Protein AF-A0AAU6TDM5-F1 (afdb_monomer_lite)

Organism: NCBI:txid2920537

Sequence (565 aa):
MIKKSELPRDSQLKKCFSIISDITNQIEIESEDFNSSQIKFATQFCEHRDILFKHLNKDEYYLIPIGLIKREPKRQSDLFLGIFDSIPDYEQRIKDESGYESKESALKDVYEKIKSSYDYLYIPSDIEISEYSRLESNTLQFLLGQQLENTIKEIVDDAFIRKINEDLNAYLNTLSEQLNKYKFKRPSKRQSQFNRSHLSQKIIETYFSDKTLSYCEDGVNLVPVSHLSSGEKRKALIDVIKSFLNMNINTLFKTTIIAIDEPEISLHASSCFEQFEKLENIAEQGIQTIITTHWYGFMPVVSKGSATYISSSNETALLDLKRFREDIRAIKVKTQGKMPDTIEVKGIHDLVQSILLSITNGNSYKWIICEGSSDKIYLDKYLEEHEVRVLAVGGSPQVKKIYEYLNLAIDSDLNSVKGAALFIVDTDERTSNDRVNTPRSKNINIKRLINTSHETELIDINSDITNPPTEIEDCLDAKLFIETLIQQSVESDVIYNVIPDLLKNIDQSKPSGLAFDYRQTQRNAMNEFFSIPGKKVDFATNYIKSVTPSNNLPWLKHVFKLLDL

Secondary structure (DSSP, 8-state):
-EEGGGSPSS-HHHHHHHHHHHHHHH--TT-TTS-TTTHHHHHHHHHHHHHHHHHS-TTTEE----EEE--STTSPPEEE-GGGTT-HHHHHHIIIII--S-HHHHHHHHHHHHHHHEEEEEE-S---HHHHHHHHHHHHHHHHHHHHHHHHHHH--HHHHHHHHHHHHHHHHHHHHHSTT---PPPSS----S-HHHHHHHHHHHHHHT---EE-SSSS--EEGGGS-HHHHHHHHHHHHHHHHHHHGGG--SEEEEEEE-TTTT--HHHHHHHHHHHHHHHHTT-EEEEE-S-TTHHHH--SSEEEEE-TTS-EEEEETTSHHHHHHHHHHHTTT-S-TTHHHHHHHHHHHHHHHHHSTT---EEEEES-HHHHHHHHHHTTTS-EEEEE-SSHHHHHHHHHHHHHHGGGTGGG--SEEEEEE-B-TT--S-PPPPPSSTTEEEEEEEE-SSSEEEEETT-S---S-B-GGGGSBHHHHHHHHHHH--TTSHHHHHHHHHGGG--TTSBHHHHS---HHHHHHHHHHHHSTTHHHHHHHHHTTS--TT---TTHHHHHHHTT-

Radius of gyration: 29.75 Å; chains: 1; bounding box: 72×59×95 Å

pLDDT: mean 82.41, std 10.2, range [45.03, 96.0]

Foldseek 3Di:
DAFLVLDDPDDLLSQLLCQQQVVLVPQDLPDPQADPVCSVVSNVSVVVVVVVVVPDPSVGDGDHQWDWDDPDPPDDTAIDNPRNNSRCSLFVCSCPPSVDVGSRRSSVVNVVSVVVQEDEQEAEPDDDLVCLLVSVLVLCCSLCLLVLLVVLPVVDDPVNLVVVLVVVVVVLVVVQVVVVVDHPDDDDDDDDRCDSVNVSSVCSSVVSSPDFQFDDDDVPDTHGLSPDDPLSVLVVSLVVNLVSCVVCLVPDPHAYEYEYEASCPPPDLLCVLVSLLSQLSVVVSRHHYHYHHPQLLSLLSNLADWDWDQDPVRDIAIAGSLFRLVSQVVVCVVVVNVPDVPNPVRNLVSNLSNVLSCQFDPHAAAEEEEAGSLLQLQCCLLCVVDRYRYHHNHADVRLLVSLQVNQVVCPVPQVRGNYAYEYEHWQDPCDPQPDGDDRPHLRYAYWYWDDDLAAIATHHSNDPPRPPGGDVQQQFQQVLLLVLCCVPDDPPQLLNVCSVVQVVQADRNYGNNNRGPDDPSNVVSVCVQVVPPCSSVVSSVSSSVPDDPPGDRPRVVVVCVSRVD

InterPro domains:
  IPR003959 ATPase, AAA-type, core [PF13304] (73-294)
  IPR027417 P-loop containing nucleoside triphosphate hydrolase [G3DSA:3.40.50.300] (10-304)
  IPR027417 P-loop containing nucleoside triphosphate hydrolase [SSF52540] (68-301)

Structure (mmCIF, N/CA/C/O backbone):
data_AF-A0AAU6TDM5-F1
#
_entry.id   AF-A0AAU6TDM5-F1
#
loop_
_atom_site.group_PDB
_atom_site.id
_atom_site.type_symbol
_atom_site.label_atom_id
_atom_site.label_alt_id
_atom_site.label_comp_id
_atom_site.label_asym_id
_atom_site.label_entity_id
_atom_site.label_seq_id
_atom_site.pdbx_PDB_ins_code
_atom_site.Cartn_x
_atom_site.Cartn_y
_atom_site.Cartn_z
_atom_site.occupancy
_atom_site.B_iso_or_equiv
_atom_site.auth_seq_id
_atom_site.auth_comp_id
_atom_site.auth_asym_id
_atom_site.auth_atom_id
_atom_site.pdbx_PDB_model_num
ATOM 1 N N . MET A 1 1 ? -17.065 5.718 4.143 1.00 84.69 1 MET A N 1
ATOM 2 C CA . MET A 1 1 ? -18.138 5.420 3.167 1.00 84.69 1 MET A CA 1
ATOM 3 C C . MET A 1 1 ? -18.890 4.191 3.619 1.00 84.69 1 MET A C 1
ATOM 5 O O . MET A 1 1 ? -18.281 3.356 4.272 1.00 84.69 1 MET A O 1
ATOM 9 N N . ILE A 1 2 ? -20.170 4.075 3.272 1.00 86.56 2 ILE A N 1
ATOM 10 C CA . ILE A 1 2 ? -21.018 2.929 3.638 1.00 86.56 2 ILE A CA 1
ATOM 11 C C . ILE A 1 2 ? -21.733 2.421 2.389 1.00 86.56 2 ILE A C 1
ATOM 13 O O . ILE A 1 2 ? -22.261 3.236 1.633 1.00 86.56 2 ILE A O 1
ATOM 17 N N . LYS A 1 3 ? -21.761 1.103 2.157 1.00 87.56 3 LYS A N 1
ATOM 18 C CA . LYS A 1 3 ? -22.491 0.533 1.014 1.00 87.56 3 LYS A CA 1
ATOM 19 C C . LYS A 1 3 ? -23.985 0.770 1.189 1.00 87.56 3 LYS A C 1
ATOM 21 O O . LYS A 1 3 ? -24.550 0.492 2.246 1.00 87.56 3 LYS A O 1
ATOM 26 N N . LYS A 1 4 ? -24.667 1.219 0.133 1.00 89.25 4 LYS A N 1
ATOM 27 C CA . LYS A 1 4 ? -26.116 1.476 0.191 1.00 89.25 4 LYS A CA 1
ATOM 28 C C . LYS A 1 4 ? -26.931 0.211 0.493 1.00 89.25 4 LYS A C 1
ATOM 30 O O . LYS A 1 4 ? -28.035 0.316 1.024 1.00 89.25 4 LYS A O 1
ATOM 35 N N . SER A 1 5 ? -26.394 -0.972 0.186 1.00 85.12 5 SER A N 1
ATOM 36 C CA . SER A 1 5 ? -27.004 -2.278 0.465 1.00 85.12 5 SER A CA 1
ATOM 37 C C . SER A 1 5 ? -27.004 -2.672 1.948 1.00 85.12 5 SER A C 1
ATOM 39 O O . SER A 1 5 ? -27.806 -3.514 2.339 1.00 85.12 5 SER A O 1
ATOM 41 N N . GLU A 1 6 ? -26.154 -2.064 2.781 1.00 80.31 6 GLU A N 1
ATOM 42 C CA . GLU A 1 6 ? -26.045 -2.363 4.221 1.00 80.31 6 GLU A CA 1
ATOM 43 C C . GLU A 1 6 ? -27.123 -1.668 5.071 1.00 80.31 6 GLU A C 1
ATOM 45 O O . GLU A 1 6 ? -27.258 -1.928 6.276 1.00 80.31 6 GLU A O 1
ATOM 50 N N . LEU A 1 7 ? -27.895 -0.761 4.462 1.00 80.94 7 LEU A N 1
ATOM 51 C CA . LEU A 1 7 ? -29.009 -0.086 5.115 1.00 80.94 7 LEU A CA 1
ATOM 52 C C . LEU A 1 7 ? -30.338 -0.804 4.817 1.00 80.94 7 LEU A C 1
ATOM 54 O O . LEU A 1 7 ? -30.588 -1.185 3.670 1.00 80.94 7 LEU A O 1
ATOM 58 N N . PRO A 1 8 ? -31.233 -0.948 5.816 1.00 71.38 8 PRO A N 1
ATOM 59 C CA . PRO A 1 8 ? -32.570 -1.498 5.605 1.00 71.38 8 PRO A CA 1
ATOM 60 C C . PRO A 1 8 ? -33.334 -0.744 4.508 1.00 71.38 8 PRO A C 1
ATOM 62 O O . PRO A 1 8 ? -33.244 0.487 4.408 1.00 71.38 8 PRO A O 1
ATOM 65 N N . ARG A 1 9 ? -34.119 -1.475 3.703 1.00 64.81 9 ARG A N 1
ATOM 66 C CA . ARG A 1 9 ? -35.023 -0.871 2.710 1.00 64.81 9 ARG A CA 1
ATOM 67 C C . ARG A 1 9 ? -36.070 -0.011 3.436 1.00 64.81 9 ARG A C 1
ATOM 69 O O . ARG A 1 9 ? -36.638 -0.457 4.425 1.00 64.81 9 ARG A O 1
ATOM 76 N N . ASP A 1 10 ? -36.261 1.214 2.946 1.00 63.53 10 ASP A N 1
ATOM 77 C CA . ASP A 1 10 ? -37.235 2.210 3.416 1.00 63.53 10 ASP A CA 1
ATOM 78 C C . ASP A 1 10 ? -37.210 2.528 4.917 1.00 63.53 10 ASP A C 1
ATOM 80 O O . ASP A 1 10 ? -38.149 2.262 5.663 1.00 63.53 10 ASP A O 1
ATOM 84 N N . SER A 1 11 ? -36.133 3.185 5.354 1.00 80.50 11 SER A N 1
ATOM 85 C CA . SER A 1 11 ? -36.046 3.794 6.684 1.00 80.50 11 SER A CA 1
ATOM 86 C C . SER A 1 11 ? -35.853 5.309 6.598 1.00 80.50 11 SER A C 1
ATOM 88 O O . SER A 1 11 ? -35.225 5.822 5.669 1.00 80.50 11 SER A O 1
ATOM 90 N N . GLN A 1 12 ? -36.357 6.022 7.609 1.00 88.50 12 GLN A N 1
ATOM 91 C CA . GLN A 1 12 ? -36.040 7.432 7.870 1.00 88.50 12 GLN A CA 1
ATOM 92 C C . GLN A 1 12 ? -34.519 7.672 7.838 1.00 88.50 12 GLN A C 1
ATOM 94 O O . GLN A 1 12 ? -34.026 8.606 7.209 1.00 88.50 12 GLN A O 1
ATOM 99 N N . LEU A 1 13 ? -33.772 6.735 8.425 1.00 89.56 13 LEU A N 1
ATOM 100 C CA . LEU A 1 13 ? -32.317 6.717 8.432 1.00 89.56 13 LEU A CA 1
ATOM 101 C C . LEU A 1 13 ? -31.724 6.686 7.016 1.00 89.56 13 LEU A C 1
ATOM 103 O O . LEU A 1 13 ? -30.846 7.485 6.712 1.00 89.56 13 LEU A O 1
ATOM 107 N N . LYS A 1 14 ? -32.225 5.832 6.115 1.00 89.94 14 LYS A N 1
ATOM 108 C CA . LYS A 1 14 ? -31.741 5.765 4.725 1.00 89.94 14 LYS A CA 1
ATOM 109 C C . LYS A 1 14 ? -31.908 7.097 3.988 1.00 89.94 14 LYS A C 1
ATOM 111 O O . LYS A 1 14 ? -30.998 7.499 3.269 1.00 89.94 14 LYS A O 1
ATOM 116 N N . LYS A 1 15 ? -33.037 7.791 4.183 1.00 91.00 15 LYS A N 1
ATOM 117 C CA . LYS A 1 15 ? -33.248 9.134 3.613 1.00 91.00 15 LYS A CA 1
ATOM 118 C C . LYS A 1 15 ? -32.210 10.122 4.134 1.00 91.00 15 LYS A C 1
ATOM 120 O O . LYS A 1 15 ? -31.616 10.843 3.344 1.00 91.00 15 LYS A O 1
ATOM 125 N N . CYS A 1 16 ? -31.946 10.103 5.440 1.00 93.00 16 CYS A N 1
ATOM 126 C CA . CYS A 1 16 ? -30.916 10.940 6.049 1.00 93.00 16 CYS A CA 1
ATOM 127 C C . CYS A 1 16 ? -29.515 10.657 5.473 1.00 93.00 16 CYS A C 1
ATOM 129 O O . CYS A 1 16 ? -28.815 11.592 5.095 1.00 93.00 16 CYS A O 1
ATOM 131 N N . PHE A 1 17 ? -29.135 9.384 5.320 1.00 93.75 17 PHE A N 1
ATOM 132 C CA . PHE A 1 17 ? -27.880 8.996 4.663 1.00 93.75 17 PHE A CA 1
ATOM 133 C C . PHE A 1 17 ? -27.777 9.530 3.230 1.00 93.75 17 PHE A C 1
ATOM 135 O O . PHE A 1 17 ? -26.721 10.038 2.853 1.00 93.75 17 PHE A O 1
ATOM 142 N N . SER A 1 18 ? -28.861 9.440 2.449 1.00 92.94 18 SER A N 1
ATOM 143 C CA . SER A 1 18 ? -28.909 10.016 1.102 1.00 92.94 18 SER A CA 1
ATOM 144 C C . SER A 1 18 ? -28.709 11.527 1.136 1.00 92.94 18 SER A C 1
ATOM 146 O O . SER A 1 18 ? -27.804 12.006 0.474 1.00 92.94 18 SER A O 1
ATOM 148 N N . ILE A 1 19 ? -29.455 12.261 1.967 1.00 94.31 19 ILE A N 1
ATOM 149 C CA . ILE A 1 19 ? -29.351 13.727 2.061 1.00 94.31 19 ILE A CA 1
ATOM 150 C C . ILE A 1 19 ? -27.928 14.160 2.420 1.00 94.31 19 ILE A C 1
ATOM 152 O O . ILE A 1 19 ? -27.345 14.976 1.713 1.00 94.31 19 ILE A O 1
ATOM 156 N N . ILE A 1 20 ? -27.348 13.586 3.482 1.00 94.25 20 ILE A N 1
ATOM 157 C CA . ILE A 1 20 ? -25.982 13.917 3.911 1.00 94.25 20 ILE A CA 1
ATOM 158 C C . ILE A 1 20 ? -25.001 13.642 2.770 1.00 94.25 20 ILE A C 1
ATOM 160 O O . ILE A 1 20 ? -24.204 14.509 2.426 1.00 94.25 20 ILE A O 1
ATOM 164 N N . SER A 1 21 ? -25.086 12.457 2.160 1.00 94.38 21 SER A N 1
ATOM 165 C CA . SER A 1 21 ? -24.186 12.079 1.076 1.00 94.38 21 SER A CA 1
ATOM 166 C C . SER A 1 21 ? -24.358 12.937 -0.168 1.00 94.38 21 SER A C 1
ATOM 168 O O . SER A 1 21 ? -23.361 13.213 -0.828 1.00 94.38 21 SER A O 1
ATOM 170 N N . ASP A 1 22 ? -25.580 13.328 -0.512 1.00 93.50 22 ASP A N 1
ATOM 171 C CA . ASP A 1 22 ? -25.873 14.152 -1.680 1.00 93.50 22 ASP A CA 1
ATOM 172 C C . ASP A 1 22 ? -25.258 15.539 -1.508 1.00 93.50 22 ASP A C 1
ATOM 174 O O . ASP A 1 22 ? -24.532 15.980 -2.396 1.00 93.50 22 ASP A O 1
ATOM 178 N N . ILE A 1 23 ? -25.443 16.160 -0.335 1.00 92.31 23 ILE A N 1
ATOM 179 C CA . ILE A 1 23 ? -24.812 17.444 0.000 1.00 92.31 23 ILE A CA 1
ATOM 180 C C . ILE A 1 23 ? -23.290 17.307 -0.101 1.00 92.31 23 ILE A C 1
ATOM 182 O O . ILE A 1 23 ? -22.656 18.042 -0.848 1.00 92.31 23 ILE A O 1
ATOM 186 N N . THR A 1 24 ? -22.687 16.318 0.569 1.00 91.69 24 THR A N 1
ATOM 187 C CA . THR A 1 24 ? -21.224 16.119 0.547 1.00 91.69 24 THR A CA 1
ATOM 188 C C . THR A 1 24 ? -20.673 15.892 -0.870 1.00 91.69 24 THR A C 1
ATOM 190 O O . THR A 1 24 ? -19.563 16.310 -1.210 1.00 91.69 24 THR A O 1
ATOM 193 N N . ASN A 1 25 ? -21.449 15.222 -1.718 1.00 89.38 25 ASN A N 1
ATOM 194 C CA . ASN A 1 25 ? -21.083 14.911 -3.093 1.00 89.38 25 ASN A CA 1
ATOM 195 C C . ASN A 1 25 ? -21.211 16.094 -4.061 1.00 89.38 25 ASN A C 1
ATOM 197 O O . ASN A 1 25 ? -20.622 16.017 -5.137 1.00 89.38 25 ASN A O 1
ATOM 201 N N . GLN A 1 26 ? -21.998 17.118 -3.725 1.00 87.69 26 GLN A N 1
ATOM 202 C CA . GLN A 1 26 ? -22.248 18.299 -4.562 1.00 87.69 26 GLN A CA 1
ATOM 203 C C . GLN A 1 26 ? -21.267 19.445 -4.297 1.00 87.69 26 GLN A C 1
ATOM 205 O O . GLN A 1 26 ? -21.278 20.435 -5.014 1.00 87.69 26 GLN A O 1
ATOM 210 N N . ILE A 1 27 ? -20.404 19.305 -3.292 1.00 83.69 27 ILE A N 1
ATOM 211 C CA . ILE A 1 27 ? -19.427 20.330 -2.931 1.00 83.69 27 ILE A CA 1
ATOM 212 C C . ILE A 1 27 ? -18.393 20.514 -4.050 1.00 83.69 27 ILE A C 1
ATOM 214 O O . ILE A 1 27 ? -17.821 19.535 -4.537 1.00 83.69 27 ILE A O 1
ATOM 218 N N . GLU A 1 28 ? -18.114 21.762 -4.412 1.00 78.56 28 GLU A N 1
ATOM 219 C CA . GLU A 1 28 ? -17.128 22.130 -5.431 1.00 78.56 28 GLU A CA 1
ATOM 220 C C . GLU A 1 28 ? -16.055 23.070 -4.859 1.00 78.56 28 GLU A C 1
ATOM 222 O O . GLU A 1 28 ? -16.256 23.732 -3.845 1.00 78.56 28 GLU A O 1
ATOM 227 N N . ILE A 1 29 ? -14.886 23.113 -5.509 1.00 65.75 29 ILE A N 1
ATOM 228 C CA . ILE A 1 29 ? -13.675 23.812 -5.031 1.00 65.75 29 ILE A CA 1
ATOM 229 C C . ILE A 1 29 ? -13.892 25.330 -4.859 1.00 65.75 29 ILE A C 1
ATOM 231 O O . ILE A 1 29 ? -13.220 25.952 -4.037 1.00 65.75 29 ILE A O 1
ATOM 235 N N . GLU A 1 30 ? -14.838 25.911 -5.601 1.00 61.16 30 GLU A N 1
ATOM 236 C CA . GLU A 1 30 ? -15.135 27.351 -5.640 1.00 61.16 30 GLU A CA 1
ATOM 237 C C . GLU A 1 30 ? -16.489 27.711 -5.000 1.00 61.16 30 GLU A C 1
ATOM 239 O O . GLU A 1 30 ? -16.995 28.813 -5.200 1.00 61.16 30 GLU A O 1
ATOM 244 N N . SER A 1 31 ? -17.099 26.801 -4.234 1.00 61.22 31 SER A N 1
ATOM 245 C CA . SER A 1 31 ? -18.399 27.061 -3.610 1.00 61.22 31 SER A CA 1
ATOM 246 C C . SER A 1 31 ? -18.326 28.223 -2.607 1.00 61.22 31 SER A C 1
ATOM 248 O O . SER A 1 31 ? -17.440 28.238 -1.747 1.00 61.22 31 SER A O 1
ATOM 250 N N . GLU A 1 32 ? -19.314 29.127 -2.627 1.00 65.81 32 GLU A N 1
ATOM 251 C CA . GLU A 1 32 ? -19.520 30.167 -1.594 1.00 65.81 32 GLU A CA 1
ATOM 252 C C . GLU A 1 32 ? -19.765 29.578 -0.181 1.00 65.81 32 GLU A C 1
ATOM 254 O O . GLU A 1 32 ? -19.805 30.307 0.810 1.00 65.81 32 GLU A O 1
ATOM 259 N N . ASP A 1 33 ? -19.879 28.250 -0.081 1.00 72.69 33 ASP A N 1
ATOM 260 C CA . ASP A 1 33 ? -20.176 27.483 1.130 1.00 72.69 33 ASP A CA 1
ATOM 261 C C . ASP A 1 33 ? -19.047 27.460 2.179 1.00 72.69 33 ASP A C 1
ATOM 263 O O . ASP A 1 33 ? -19.290 27.105 3.338 1.00 72.69 33 ASP A O 1
ATOM 267 N N . PHE A 1 34 ? -17.813 27.837 1.813 1.00 80.62 34 PHE A N 1
ATOM 268 C CA . PHE A 1 34 ? -16.659 27.821 2.722 1.00 80.62 34 PHE A CA 1
ATOM 269 C C . PHE A 1 34 ? -16.056 29.202 2.955 1.00 80.62 34 PHE A C 1
ATOM 271 O O . PHE A 1 34 ? -15.889 30.014 2.048 1.00 80.62 34 PHE A O 1
ATOM 278 N N . ASN A 1 35 ? -15.619 29.441 4.193 1.00 80.25 35 ASN A N 1
ATOM 279 C CA . ASN A 1 35 ? -14.830 30.628 4.508 1.00 80.25 35 ASN A CA 1
ATOM 280 C C . ASN A 1 35 ? -13.374 30.490 4.019 1.00 80.25 35 ASN A C 1
ATOM 282 O O . ASN A 1 35 ? -12.872 29.392 3.773 1.00 80.25 35 ASN A O 1
ATOM 286 N N . SER A 1 36 ? -12.657 31.614 3.942 1.00 80.44 36 SER A N 1
ATOM 287 C CA . SER A 1 36 ? -11.295 31.663 3.391 1.00 80.44 36 SER A CA 1
ATOM 288 C C . SER A 1 36 ? -10.283 30.744 4.088 1.00 80.44 36 SER A C 1
ATOM 290 O O . SER A 1 36 ? -9.345 30.282 3.440 1.00 80.44 36 SER A O 1
ATOM 292 N N . SER A 1 37 ? -10.460 30.437 5.378 1.00 80.62 37 SER A N 1
ATOM 293 C CA . SER A 1 37 ? -9.574 29.517 6.103 1.00 80.62 37 SER A CA 1
ATOM 294 C C . SER A 1 37 ? -9.890 28.039 5.844 1.00 80.62 37 SER A C 1
ATOM 296 O O . SER A 1 37 ? -9.021 27.191 6.049 1.00 80.62 37 SER A O 1
ATOM 298 N N . GLN A 1 38 ? -11.093 27.720 5.359 1.00 83.62 38 GLN A N 1
ATOM 299 C CA . GLN A 1 38 ? -11.528 26.364 5.023 1.00 83.62 38 GLN A CA 1
ATOM 300 C C . GLN A 1 38 ? -11.262 25.982 3.564 1.00 83.62 38 GLN A C 1
ATOM 302 O O . GLN A 1 38 ? -11.128 24.790 3.292 1.00 83.62 38 GLN A O 1
ATOM 307 N N . ILE A 1 39 ? -11.125 26.955 2.649 1.00 83.50 39 ILE A N 1
ATOM 308 C CA . ILE A 1 39 ? -10.948 26.705 1.204 1.00 83.50 39 ILE A CA 1
ATOM 309 C C . ILE A 1 39 ? -9.829 25.691 0.940 1.00 83.50 39 ILE A C 1
ATOM 311 O O . ILE A 1 39 ? -10.053 24.718 0.232 1.00 83.50 39 ILE A O 1
ATOM 315 N N . LYS A 1 40 ? -8.657 25.835 1.582 1.00 82.25 40 LYS A N 1
ATOM 316 C CA . LYS A 1 40 ? -7.533 24.888 1.416 1.00 82.25 40 LYS A CA 1
ATOM 317 C C . LYS A 1 40 ? -7.953 23.437 1.696 1.00 82.25 40 LYS A C 1
ATOM 319 O O . LYS A 1 40 ? -7.601 22.539 0.936 1.00 82.25 40 LYS A O 1
ATOM 324 N N . PHE A 1 41 ? -8.700 23.208 2.774 1.00 83.31 41 PHE A N 1
ATOM 325 C CA . PHE A 1 41 ? -9.156 21.874 3.170 1.00 83.31 41 PHE A CA 1
ATOM 326 C C . PHE A 1 41 ? -10.289 21.363 2.275 1.00 83.31 41 PHE A C 1
ATOM 328 O O . PHE A 1 41 ? -10.322 20.176 1.962 1.00 83.31 41 PHE A O 1
ATOM 335 N N . ALA A 1 42 ? -11.187 22.246 1.833 1.00 85.62 42 ALA A N 1
ATOM 336 C CA . ALA A 1 42 ? -12.243 21.910 0.883 1.00 85.62 42 ALA A CA 1
ATOM 337 C C . ALA A 1 42 ? -11.663 21.483 -0.473 1.00 85.62 42 ALA A C 1
ATOM 339 O O . ALA A 1 42 ? -12.072 20.456 -1.012 1.00 85.62 42 ALA A O 1
ATOM 340 N N . THR A 1 43 ? -10.650 22.199 -0.978 1.00 84.50 43 THR A N 1
ATOM 341 C CA . THR A 1 43 ? -9.919 21.819 -2.194 1.00 84.50 43 THR A CA 1
ATOM 342 C C . THR A 1 43 ? -9.289 20.436 -2.045 1.00 84.50 43 THR A C 1
ATOM 344 O O . THR A 1 43 ? -9.534 19.566 -2.875 1.00 84.50 43 THR A O 1
ATOM 347 N N . GLN A 1 44 ? -8.550 20.197 -0.955 1.00 82.12 44 GLN A N 1
ATOM 348 C CA . GLN A 1 44 ? -7.932 18.891 -0.679 1.00 82.12 44 GLN A CA 1
ATOM 349 C C . GLN A 1 44 ? -8.966 17.761 -0.581 1.00 82.12 44 GLN A C 1
ATOM 351 O O . GLN A 1 44 ? -8.735 16.656 -1.071 1.00 82.12 44 GLN A O 1
ATOM 356 N N . PHE A 1 45 ? -10.114 18.028 0.045 1.00 87.69 45 PHE A N 1
ATOM 357 C CA . PHE A 1 45 ? -11.209 17.069 0.122 1.00 87.69 45 PHE A CA 1
ATOM 358 C C . PHE A 1 45 ? -11.779 16.741 -1.263 1.00 87.69 45 PHE A C 1
ATOM 360 O O . PHE A 1 45 ? -11.948 15.562 -1.567 1.00 87.69 45 PHE A O 1
ATOM 367 N N . CYS A 1 46 ? -12.054 17.750 -2.097 1.00 88.12 46 CYS A N 1
ATOM 368 C CA . CYS A 1 46 ? -12.601 17.546 -3.441 1.00 88.12 46 CYS A CA 1
ATOM 369 C C . CYS A 1 46 ? -11.628 16.753 -4.319 1.00 88.12 46 CYS A C 1
ATOM 371 O O . CYS A 1 46 ? -12.028 15.750 -4.903 1.00 88.12 46 CYS A O 1
ATOM 373 N N . GLU A 1 47 ? -10.341 17.122 -4.319 1.00 85.19 47 GLU A N 1
ATOM 374 C CA . GLU A 1 47 ? -9.289 16.380 -5.026 1.00 85.19 47 GLU A CA 1
ATOM 375 C C . GLU A 1 47 ? -9.295 14.892 -4.626 1.00 85.19 47 GLU A C 1
ATOM 377 O O . GLU A 1 47 ? -9.287 14.007 -5.484 1.00 85.19 47 GLU A O 1
ATOM 382 N N . HIS A 1 48 ? -9.375 14.596 -3.324 1.00 85.06 48 HIS A N 1
ATOM 383 C CA . HIS A 1 48 ? -9.401 13.219 -2.829 1.00 85.06 48 HIS A CA 1
ATOM 384 C C . HIS A 1 48 ? -10.707 12.492 -3.182 1.00 85.06 48 HIS A C 1
ATOM 386 O O . HIS A 1 48 ? -10.676 11.349 -3.637 1.00 85.06 48 HIS A O 1
ATOM 392 N N . ARG A 1 49 ? -11.862 13.139 -3.012 1.00 89.38 49 ARG A N 1
ATOM 393 C CA . ARG A 1 49 ? -13.170 12.577 -3.371 1.00 89.38 49 ARG A CA 1
ATOM 394 C C . ARG A 1 49 ? -13.219 12.191 -4.849 1.00 89.38 49 ARG A C 1
ATOM 396 O O . ARG A 1 49 ? -13.718 11.121 -5.191 1.00 89.38 49 ARG A O 1
ATOM 403 N N . ASP A 1 50 ? -12.690 13.039 -5.718 1.00 87.62 50 ASP A N 1
ATOM 404 C CA . ASP A 1 50 ? -12.738 12.808 -7.156 1.00 87.62 50 ASP A CA 1
ATOM 405 C C . ASP A 1 50 ? -11.791 11.668 -7.557 1.00 87.62 50 ASP A C 1
ATOM 407 O O . ASP A 1 50 ? -12.150 10.839 -8.391 1.00 87.62 50 ASP A O 1
ATOM 411 N N . ILE A 1 51 ? -10.626 11.545 -6.907 1.00 83.62 51 ILE A N 1
ATOM 412 C CA . ILE A 1 51 ? -9.758 10.360 -7.034 1.00 83.62 51 ILE A CA 1
ATOM 413 C C . ILE A 1 51 ? -10.496 9.096 -6.573 1.00 83.62 51 ILE A C 1
ATOM 415 O O . ILE A 1 51 ? -10.464 8.079 -7.262 1.00 83.62 51 ILE A O 1
ATOM 419 N N . LEU A 1 52 ? -11.197 9.155 -5.441 1.00 86.00 52 LEU A N 1
ATOM 420 C CA . LEU A 1 52 ? -11.936 8.024 -4.884 1.00 86.00 52 LEU A CA 1
ATOM 421 C C . LEU A 1 52 ? -12.999 7.499 -5.862 1.00 86.00 52 LEU A C 1
ATOM 423 O O . LEU A 1 52 ? -13.093 6.291 -6.088 1.00 86.00 52 LEU A O 1
ATOM 427 N N . PHE A 1 53 ? -13.758 8.397 -6.495 1.00 87.69 53 PHE A N 1
ATOM 428 C CA . PHE A 1 53 ? -14.801 8.031 -7.458 1.00 87.69 53 PHE A CA 1
ATOM 429 C C . PHE A 1 53 ? -14.282 7.628 -8.846 1.00 87.69 53 PHE A C 1
ATOM 431 O O . PHE A 1 53 ? -15.058 7.107 -9.642 1.00 87.69 53 PHE A O 1
ATOM 438 N N . LYS A 1 54 ? -12.977 7.755 -9.130 1.00 84.81 54 LYS A N 1
ATOM 439 C CA . LYS A 1 54 ? -12.367 7.072 -10.289 1.00 84.81 54 LYS A CA 1
ATOM 440 C C . LYS A 1 54 ? -12.307 5.557 -10.102 1.00 84.81 54 LYS A C 1
ATOM 442 O O . LYS A 1 54 ? -12.285 4.823 -11.085 1.00 84.81 54 LYS A O 1
ATOM 447 N N . HIS A 1 55 ? -12.269 5.091 -8.854 1.00 81.69 55 HIS A N 1
ATOM 448 C CA . HIS A 1 55 ? -12.096 3.676 -8.516 1.00 81.69 55 HIS A CA 1
ATOM 449 C C . HIS A 1 55 ? -13.342 3.034 -7.904 1.00 81.69 55 HIS A C 1
ATOM 451 O O . HIS A 1 55 ? -13.399 1.812 -7.774 1.00 81.69 55 HIS A O 1
ATOM 457 N N . LEU A 1 56 ? -14.337 3.833 -7.519 1.00 85.69 56 LEU A N 1
ATOM 458 C CA . LEU A 1 56 ? -15.545 3.364 -6.853 1.00 85.69 56 LEU A CA 1
ATOM 459 C C . LEU A 1 56 ? -16.797 3.940 -7.496 1.00 85.69 56 LEU A C 1
ATOM 461 O O . LEU A 1 56 ? -16.874 5.129 -7.801 1.00 85.69 56 LEU A O 1
ATOM 465 N N . ASN A 1 57 ? -17.816 3.093 -7.620 1.00 87.31 57 ASN A N 1
ATOM 466 C CA . ASN A 1 57 ? -19.117 3.505 -8.115 1.00 87.31 57 ASN A CA 1
ATOM 467 C C . ASN A 1 57 ? -19.837 4.375 -7.071 1.00 87.31 57 ASN A C 1
ATOM 469 O O . ASN A 1 57 ? -20.311 3.876 -6.049 1.00 87.31 57 ASN A O 1
ATOM 473 N N . LYS A 1 58 ? -19.957 5.676 -7.346 1.00 86.25 58 LYS A N 1
ATOM 474 C CA . LYS A 1 58 ? -20.663 6.649 -6.494 1.00 86.25 58 LYS A CA 1
ATOM 475 C C . LYS A 1 58 ? -22.105 6.229 -6.176 1.00 86.25 58 LYS A C 1
ATOM 477 O O . LYS A 1 58 ? -22.622 6.545 -5.104 1.00 86.25 58 LYS A O 1
ATOM 482 N N . ASP A 1 59 ? -22.748 5.470 -7.059 1.00 88.50 59 ASP A N 1
ATOM 483 C CA . ASP A 1 59 ? -24.128 5.035 -6.858 1.00 88.50 59 ASP A CA 1
ATOM 484 C C . ASP A 1 59 ? -24.268 3.892 -5.849 1.00 88.50 59 ASP A C 1
ATOM 486 O O . ASP A 1 59 ? -25.353 3.707 -5.295 1.00 88.50 59 ASP A O 1
ATOM 490 N N . GLU A 1 60 ? -23.185 3.184 -5.531 1.00 91.75 60 GLU A N 1
ATOM 491 C CA . GLU A 1 60 ? -23.184 2.050 -4.599 1.00 91.75 60 GLU A CA 1
ATOM 492 C C . GLU A 1 60 ? -22.877 2.441 -3.151 1.00 91.75 60 GLU A C 1
ATOM 494 O O . GLU A 1 60 ? -23.150 1.658 -2.234 1.00 91.75 60 GLU A O 1
ATOM 499 N N . TYR A 1 61 ? -22.359 3.650 -2.918 1.00 91.69 61 TYR A N 1
ATOM 500 C CA . TYR A 1 61 ? -21.866 4.080 -1.608 1.00 91.69 61 TYR A CA 1
ATOM 501 C C . TYR A 1 61 ? -22.460 5.418 -1.158 1.00 91.69 61 TYR A C 1
ATOM 503 O O . TYR A 1 61 ? -22.789 6.288 -1.959 1.00 91.69 61 TYR A O 1
ATOM 511 N N . TYR A 1 62 ? -22.573 5.584 0.158 1.00 93.06 62 TYR A N 1
ATOM 512 C CA . TYR A 1 62 ? -22.796 6.863 0.822 1.00 93.06 62 TYR A CA 1
ATOM 513 C C . TYR A 1 62 ? -21.464 7.452 1.302 1.00 93.06 62 TYR A C 1
ATOM 515 O O . TYR A 1 62 ? -20.655 6.754 1.931 1.00 93.06 62 TYR A O 1
ATOM 523 N N . LEU A 1 63 ? -21.264 8.748 1.060 1.00 93.50 63 LEU A N 1
ATOM 524 C CA . LEU A 1 63 ? -20.138 9.539 1.553 1.00 93.50 63 LEU A CA 1
ATOM 525 C C . LEU A 1 63 ? -20.604 10.396 2.733 1.00 93.50 63 LEU A C 1
ATOM 527 O O . LEU A 1 63 ? -21.342 11.351 2.552 1.00 93.50 63 LEU A O 1
ATOM 531 N N . ILE A 1 64 ? -20.203 10.029 3.949 1.00 93.56 64 ILE A N 1
ATOM 532 C CA . ILE A 1 64 ? -20.708 10.638 5.185 1.00 93.56 64 ILE A CA 1
ATOM 533 C C . ILE A 1 64 ? -19.537 11.281 5.937 1.00 93.56 64 ILE A C 1
ATOM 535 O O . ILE A 1 64 ? -18.696 10.541 6.455 1.00 93.56 64 ILE A O 1
ATOM 539 N N . PRO A 1 65 ? -19.457 12.619 6.024 1.00 93.06 65 PRO A N 1
ATOM 540 C CA . PRO A 1 65 ? -18.339 13.304 6.658 1.00 93.06 65 PRO A CA 1
ATOM 541 C C . PRO A 1 65 ? -18.606 13.533 8.152 1.00 93.06 65 PRO A C 1
ATOM 543 O O . PRO A 1 65 ? -18.596 14.660 8.631 1.00 93.06 65 PRO A O 1
ATOM 546 N N . ILE A 1 66 ? -18.896 12.461 8.892 1.00 92.81 66 ILE A N 1
ATOM 547 C CA . ILE A 1 66 ? -19.222 12.531 10.322 1.00 92.81 66 ILE A CA 1
ATOM 548 C C . ILE A 1 66 ? -18.018 12.161 11.186 1.00 92.81 66 ILE A C 1
ATOM 550 O O . ILE A 1 66 ? -17.317 11.186 10.920 1.00 92.81 66 ILE A O 1
ATOM 554 N N . GLY A 1 67 ? -17.802 12.924 12.252 1.00 91.19 67 GLY A N 1
ATOM 555 C CA . GLY A 1 67 ? -16.747 12.694 13.226 1.00 91.19 67 GLY A CA 1
ATOM 556 C C . GLY A 1 67 ? -17.152 13.110 14.636 1.00 91.19 67 GLY A C 1
ATOM 557 O O . GLY A 1 67 ? -18.297 13.477 14.908 1.00 91.19 67 GLY A O 1
ATOM 558 N N . LEU A 1 68 ? -16.180 13.040 15.542 1.00 90.38 68 LEU A N 1
ATOM 559 C CA . LEU A 1 68 ? -16.316 13.460 16.930 1.00 90.38 68 LEU A CA 1
ATOM 560 C C . LEU A 1 68 ? -15.363 14.617 17.205 1.00 90.38 68 LEU A C 1
ATOM 562 O O . LEU A 1 68 ? -14.181 14.539 16.875 1.00 90.38 68 LEU A O 1
ATOM 566 N N . ILE A 1 69 ? -15.856 15.659 17.869 1.00 88.50 69 ILE A N 1
ATOM 567 C CA . ILE A 1 69 ? -15.028 16.743 18.389 1.00 88.50 69 ILE A CA 1
ATOM 568 C C . ILE A 1 69 ? -15.044 16.715 19.913 1.00 88.50 69 ILE A C 1
ATOM 570 O O . ILE A 1 69 ? -16.095 16.730 20.556 1.00 88.50 69 ILE A O 1
ATOM 574 N N . LYS A 1 70 ? -13.855 16.679 20.513 1.00 85.56 70 LYS A N 1
ATOM 575 C CA . LYS A 1 70 ? -13.691 16.789 21.960 1.00 85.56 70 LYS A CA 1
ATOM 576 C C . LYS A 1 70 ? -13.226 18.200 22.295 1.00 85.56 70 LYS A C 1
ATOM 578 O O . LYS A 1 70 ? -12.047 18.512 22.180 1.00 85.56 70 LYS A O 1
ATOM 583 N N . ARG A 1 71 ? -14.169 19.062 22.681 1.00 83.25 71 ARG A N 1
ATOM 584 C CA . ARG A 1 71 ? -13.888 20.479 22.979 1.00 83.25 71 ARG A CA 1
ATOM 585 C C . ARG A 1 71 ? -13.165 20.670 24.312 1.00 83.25 71 ARG A C 1
ATOM 587 O O . ARG A 1 71 ? -12.380 21.598 24.453 1.00 83.25 71 ARG A O 1
ATOM 594 N N . GLU A 1 72 ? -13.415 19.785 25.277 1.00 84.19 72 GLU A N 1
ATOM 595 C CA . GLU A 1 72 ? -12.824 19.847 26.615 1.00 84.19 72 GLU A CA 1
ATOM 596 C C . GLU A 1 72 ? -12.452 18.444 27.129 1.00 84.19 72 GLU A C 1
ATOM 598 O O . GLU A 1 72 ? -13.165 17.478 26.839 1.00 84.19 72 GLU A O 1
ATOM 603 N N . PRO A 1 73 ? -11.396 18.295 27.956 1.00 78.81 73 PRO A N 1
ATOM 604 C CA . PRO A 1 73 ? -10.922 16.987 28.425 1.00 78.81 73 PRO A CA 1
ATOM 605 C C . PRO A 1 73 ? -11.972 16.137 29.157 1.00 78.81 73 PRO A C 1
ATOM 607 O O . PRO A 1 73 ? -11.953 14.910 29.033 1.00 78.81 73 PRO A O 1
ATOM 610 N N . LYS A 1 74 ? -12.882 16.778 29.906 1.00 80.25 74 LYS A N 1
ATOM 611 C CA . LYS A 1 74 ? -13.890 16.121 30.761 1.00 80.25 74 LYS A CA 1
ATOM 612 C C . LYS A 1 74 ? -15.303 16.110 30.171 1.00 80.25 74 LYS A C 1
ATOM 614 O O . LYS A 1 74 ? -16.199 15.522 30.771 1.00 80.25 74 LYS A O 1
ATOM 619 N N . ARG A 1 75 ? -15.517 16.765 29.029 1.00 80.94 75 ARG A N 1
ATOM 620 C CA . ARG A 1 75 ? -16.822 16.817 28.367 1.00 80.94 75 ARG A CA 1
ATOM 621 C C . ARG A 1 75 ? -16.976 15.618 27.433 1.00 80.94 75 ARG A C 1
ATOM 623 O O . ARG A 1 75 ? -15.993 15.106 26.895 1.00 80.94 75 ARG A O 1
ATOM 630 N N . GLN A 1 76 ? -18.215 15.167 27.262 1.00 80.00 76 GLN A N 1
ATOM 631 C CA . GLN A 1 76 ? -18.544 14.169 26.252 1.00 80.00 76 GLN A CA 1
ATOM 632 C C . GLN A 1 76 ? -18.243 14.734 24.857 1.00 80.00 76 GLN A C 1
ATOM 634 O O . GLN A 1 76 ? -18.434 15.926 24.623 1.00 80.00 76 GLN A O 1
ATOM 639 N N . SER A 1 77 ? -17.733 13.893 23.958 1.00 86.56 77 SER A N 1
ATOM 640 C CA . SER A 1 77 ? -17.485 14.296 22.574 1.00 86.56 77 SER A CA 1
ATOM 641 C C . SER A 1 77 ? -18.801 14.637 21.876 1.00 86.56 77 SER A C 1
ATOM 643 O O . SER A 1 77 ? -19.780 13.900 22.017 1.00 86.56 77 SER A O 1
ATOM 645 N N . ASP A 1 78 ? -18.797 15.719 21.105 1.00 88.19 78 ASP A N 1
ATOM 646 C CA . ASP A 1 78 ? -19.933 16.137 20.288 1.00 88.19 78 ASP A CA 1
ATOM 647 C C . ASP A 1 78 ? -19.775 15.576 18.866 1.00 88.19 78 ASP A C 1
ATOM 649 O O . ASP A 1 78 ? -18.653 15.415 18.375 1.00 88.19 78 ASP A O 1
ATOM 653 N N . LEU A 1 79 ? -20.890 15.282 18.194 1.00 91.88 79 LEU A N 1
ATOM 654 C CA . LEU A 1 79 ? -20.871 14.934 16.771 1.00 91.88 79 LEU A CA 1
ATOM 655 C C . LEU A 1 79 ? -20.578 16.181 15.945 1.00 91.88 79 LEU A C 1
ATOM 657 O O . LEU A 1 79 ? -21.085 17.263 16.239 1.00 91.88 79 LEU A O 1
ATOM 661 N N . PHE A 1 80 ? -19.746 16.023 14.924 1.00 89.94 80 PHE A N 1
ATOM 662 C CA . PHE A 1 80 ? -19.230 17.140 14.147 1.00 89.94 80 PHE A CA 1
ATOM 663 C C . PHE A 1 80 ? -19.016 16.739 12.690 1.00 89.94 80 PHE A C 1
ATOM 665 O O . PHE A 1 80 ? -18.552 15.632 12.420 1.00 89.94 80 PHE A O 1
ATOM 672 N N . LEU A 1 81 ? -19.331 17.644 11.762 1.00 90.56 81 LEU A N 1
ATOM 673 C CA . LEU A 1 81 ? -19.175 17.429 10.320 1.00 90.56 81 LEU A CA 1
ATOM 674 C C . LEU A 1 81 ? -17.881 18.036 9.748 1.00 90.56 81 LEU A C 1
ATOM 676 O O . LEU A 1 81 ? -17.758 18.235 8.545 1.00 90.56 81 LEU A O 1
ATOM 680 N N . GLY A 1 82 ? -16.892 18.367 10.580 1.00 88.00 82 GLY A N 1
ATOM 681 C CA . GLY A 1 82 ? -15.630 18.909 10.074 1.00 88.00 82 GLY A CA 1
ATOM 682 C C . GLY A 1 82 ? -15.800 20.297 9.453 1.00 88.00 82 GLY A C 1
ATOM 683 O O . GLY A 1 82 ? -16.521 21.152 9.965 1.00 88.00 82 GLY A O 1
ATOM 684 N N . ILE A 1 83 ? -15.149 20.504 8.307 1.00 87.38 83 ILE A N 1
ATOM 685 C CA . ILE A 1 83 ? -15.278 21.735 7.512 1.00 87.38 83 ILE A CA 1
ATOM 686 C C . ILE A 1 83 ? -16.700 21.958 6.975 1.00 87.38 83 ILE A C 1
ATOM 688 O O . ILE A 1 83 ? -17.025 23.076 6.602 1.00 87.38 83 ILE A O 1
ATOM 692 N N . PHE A 1 84 ? -17.545 20.922 6.965 1.00 89.94 84 PHE A N 1
ATOM 693 C CA . PHE A 1 84 ? -18.898 20.968 6.411 1.00 89.94 84 PHE A CA 1
ATOM 694 C C . PHE A 1 84 ? -19.958 21.420 7.416 1.00 89.94 84 PHE A C 1
ATOM 696 O O . PHE A 1 84 ? -21.101 21.650 7.036 1.00 89.94 84 PHE A O 1
ATOM 703 N N . ASP A 1 85 ? -19.614 21.546 8.701 1.00 86.75 85 ASP A N 1
ATOM 704 C CA . ASP A 1 85 ? -20.597 21.860 9.745 1.00 86.75 85 ASP A CA 1
ATOM 705 C C . ASP A 1 85 ? -21.206 23.268 9.598 1.00 86.75 85 ASP A C 1
ATOM 707 O O . ASP A 1 85 ? -22.294 23.523 10.114 1.00 86.75 85 ASP A O 1
ATOM 711 N N . SER A 1 86 ? -20.525 24.163 8.868 1.00 84.62 86 SER A N 1
ATOM 712 C CA . SER A 1 86 ? -21.011 25.502 8.514 1.00 84.62 86 SER A CA 1
ATOM 713 C C . SER A 1 86 ? -21.990 25.528 7.338 1.00 84.62 86 SER A C 1
ATOM 715 O O . SER A 1 86 ? -22.599 26.571 7.115 1.00 84.62 86 SER A O 1
ATOM 717 N N . ILE A 1 87 ? -22.155 24.425 6.602 1.00 89.19 87 ILE A N 1
ATOM 718 C CA . ILE A 1 87 ? -23.021 24.369 5.419 1.00 89.19 87 ILE A CA 1
ATOM 719 C C . ILE A 1 87 ? -24.495 24.292 5.871 1.00 89.19 87 ILE A C 1
ATOM 721 O O . ILE A 1 87 ? -24.880 23.298 6.502 1.00 89.19 87 ILE A O 1
ATOM 725 N N . PRO A 1 88 ? -25.339 25.301 5.560 1.00 88.44 88 PRO A N 1
ATOM 726 C CA . PRO A 1 88 ? -26.720 25.371 6.053 1.00 88.44 88 PRO A CA 1
ATOM 727 C C . PRO A 1 88 ? -27.608 24.211 5.591 1.00 88.44 88 PRO A C 1
ATOM 729 O O . PRO A 1 88 ? -28.509 23.796 6.326 1.00 88.44 88 PRO A O 1
ATOM 732 N N . ASP A 1 89 ? -27.330 23.658 4.410 1.00 91.12 89 ASP A N 1
ATOM 733 C CA . ASP A 1 89 ? -28.120 22.595 3.786 1.00 91.12 89 ASP A CA 1
ATOM 734 C C . ASP A 1 89 ? -28.226 21.337 4.648 1.00 91.12 89 ASP A C 1
ATOM 736 O O . ASP A 1 89 ? -29.270 20.685 4.639 1.00 91.12 89 ASP A O 1
ATOM 740 N N . TYR A 1 90 ? -27.201 21.003 5.446 1.00 91.94 90 TYR A N 1
ATOM 741 C CA . TYR A 1 90 ? -27.296 19.858 6.360 1.00 91.94 90 TYR A CA 1
ATOM 742 C C . TYR A 1 90 ? -28.384 20.064 7.408 1.00 91.94 90 TYR A C 1
ATOM 744 O O . TYR A 1 90 ? -29.064 19.113 7.766 1.00 91.94 90 TYR A O 1
ATOM 752 N N . GLU A 1 91 ? -28.569 21.282 7.913 1.00 91.38 91 GLU A N 1
ATOM 753 C CA . GLU A 1 91 ? -29.624 21.562 8.886 1.00 91.38 91 GLU A CA 1
ATOM 754 C C . GLU A 1 91 ? -30.998 21.594 8.207 1.00 91.38 91 GLU A C 1
ATOM 756 O O . GLU A 1 91 ? -31.936 20.944 8.674 1.00 91.38 91 GLU A O 1
ATOM 761 N N . GLN A 1 92 ? -31.104 22.334 7.099 1.00 91.44 92 GLN A N 1
ATOM 762 C CA . GLN A 1 92 ? -32.368 22.588 6.405 1.00 91.44 92 GLN A CA 1
ATOM 763 C C . GLN A 1 92 ? -32.931 21.308 5.782 1.00 91.44 92 GLN A C 1
ATOM 765 O O . GLN A 1 92 ? -34.025 20.869 6.134 1.00 91.44 92 GLN A O 1
ATOM 770 N N . ARG A 1 93 ? -32.149 20.629 4.935 1.00 93.69 93 ARG A N 1
ATOM 771 C CA . ARG A 1 93 ? -32.618 19.444 4.207 1.00 93.69 93 ARG A CA 1
ATOM 772 C C . ARG A 1 93 ? -32.860 18.254 5.127 1.00 93.69 93 ARG A C 1
ATOM 774 O O . ARG A 1 93 ? -33.775 17.471 4.886 1.00 93.69 93 ARG A O 1
ATOM 781 N N . ILE A 1 94 ? -32.099 18.104 6.217 1.00 92.50 94 ILE A N 1
ATOM 782 C CA . ILE A 1 94 ? -32.395 17.057 7.206 1.00 92.50 94 ILE A CA 1
ATOM 783 C C . ILE A 1 94 ? -33.758 17.318 7.853 1.00 92.50 94 ILE A C 1
ATOM 785 O O . ILE A 1 94 ? -34.573 16.395 7.901 1.00 92.50 94 ILE A O 1
ATOM 789 N N . LYS A 1 95 ? -34.049 18.538 8.307 1.00 90.00 95 LYS A N 1
ATOM 790 C CA . LYS A 1 95 ? -35.355 18.852 8.907 1.00 90.00 95 LYS A CA 1
ATOM 791 C C . LYS A 1 95 ? -36.508 18.667 7.920 1.00 90.00 95 LYS A C 1
ATOM 793 O O . LYS A 1 95 ? -37.512 18.048 8.270 1.00 90.00 95 LYS A O 1
ATOM 798 N N . ASP A 1 96 ? -36.330 19.131 6.688 1.00 90.19 96 ASP A N 1
ATOM 799 C CA . ASP A 1 96 ? -37.416 19.210 5.711 1.00 90.19 96 ASP A CA 1
ATOM 800 C C . ASP A 1 96 ? -37.664 17.884 4.970 1.00 90.19 96 ASP A C 1
ATOM 802 O O . ASP A 1 96 ? -38.810 17.522 4.700 1.00 90.19 96 ASP A O 1
ATOM 806 N N . GLU A 1 97 ? -36.610 17.119 4.659 1.00 90.88 97 GLU A N 1
ATOM 807 C CA . GLU A 1 97 ? -36.695 15.951 3.765 1.00 90.88 97 GLU A CA 1
ATOM 808 C C . GLU A 1 97 ? -36.546 14.603 4.494 1.00 90.88 97 GLU A C 1
ATOM 810 O O . GLU A 1 97 ? -37.043 13.572 4.020 1.00 90.88 97 GLU A O 1
ATOM 815 N N . SER A 1 98 ? -35.860 14.566 5.646 1.00 85.38 98 SER A N 1
ATOM 816 C CA . SER A 1 98 ? -35.530 13.298 6.318 1.00 85.38 98 SER A CA 1
ATOM 817 C C . SER A 1 98 ? -36.559 12.854 7.360 1.00 85.38 98 SER A C 1
ATOM 819 O O . SER A 1 98 ? -36.601 11.670 7.688 1.00 85.38 98 SER A O 1
ATOM 821 N N . GLY A 1 99 ? -37.389 13.772 7.870 1.00 84.44 99 GLY A N 1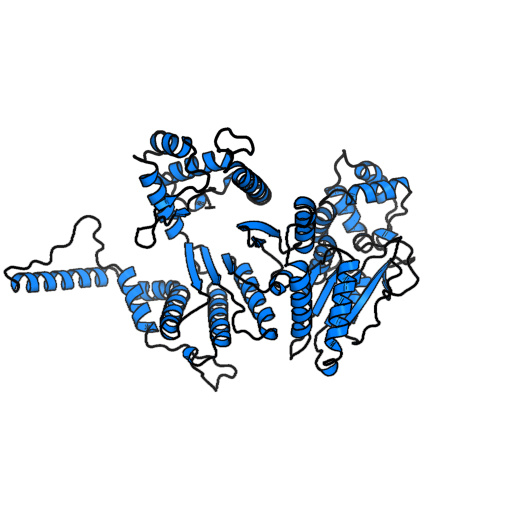
ATOM 822 C CA . GLY A 1 99 ? -38.350 13.523 8.953 1.00 84.44 99 GLY A CA 1
ATOM 823 C C . GLY A 1 99 ? -37.755 13.557 10.368 1.00 84.44 99 GLY A C 1
ATOM 824 O O . GLY A 1 99 ? -38.451 13.224 11.324 1.00 84.44 99 GLY A O 1
ATOM 825 N N . TYR A 1 100 ? -36.474 13.915 10.517 1.00 89.44 100 TYR A N 1
ATOM 826 C CA . TYR A 1 100 ? -35.838 14.160 11.816 1.00 89.44 100 TYR A CA 1
ATOM 827 C C . TYR A 1 100 ? -36.151 15.570 12.340 1.00 89.44 100 TYR A C 1
ATOM 829 O O . TYR A 1 100 ? -36.202 16.525 11.575 1.00 89.44 100 TYR A O 1
ATOM 837 N N . GLU A 1 101 ? -36.303 15.713 13.660 1.00 87.94 101 GLU A N 1
ATOM 838 C CA . GLU A 1 101 ? -36.605 17.006 14.300 1.00 87.94 101 GLU A CA 1
ATOM 839 C C . GLU A 1 101 ? -35.416 17.984 14.262 1.00 87.94 101 GLU A C 1
ATOM 841 O O . GLU A 1 101 ? -35.599 19.204 14.254 1.00 87.94 101 GLU A O 1
ATOM 846 N N . SER A 1 102 ? -34.184 17.462 14.252 1.00 89.69 102 SER A N 1
ATOM 847 C CA . SER A 1 102 ? -32.961 18.269 14.182 1.00 89.69 102 SER A CA 1
ATOM 848 C C . SER A 1 102 ? -31.784 17.519 13.558 1.00 89.69 102 SER A C 1
ATOM 850 O O . SER A 1 102 ? -31.745 16.281 13.595 1.00 89.69 102 SER A O 1
ATOM 852 N N . LYS A 1 103 ? -30.785 18.263 13.057 1.00 90.50 103 LYS A N 1
ATOM 853 C CA . LYS A 1 103 ? -29.511 17.705 12.572 1.00 90.50 103 LYS A CA 1
ATOM 854 C C . LYS A 1 103 ? -28.850 16.819 13.623 1.00 90.50 103 LYS A C 1
ATOM 856 O O . LYS A 1 103 ? -28.421 15.716 13.307 1.00 90.50 103 LYS A O 1
ATOM 861 N N . GLU A 1 104 ? -28.811 17.243 14.883 1.00 90.31 104 GLU A N 1
ATOM 862 C CA . GLU A 1 104 ? -28.161 16.492 15.963 1.00 90.31 104 GLU A CA 1
ATOM 863 C C . GLU A 1 104 ? -28.822 15.131 16.196 1.00 90.31 104 GLU A C 1
ATOM 865 O O . GLU A 1 104 ? -28.127 14.131 16.392 1.00 90.31 104 GLU A O 1
ATOM 870 N N . SER A 1 105 ? -30.159 15.079 16.156 1.00 90.62 105 SER A N 1
ATOM 871 C CA . SER A 1 105 ? -30.899 13.821 16.303 1.00 90.62 105 SER A CA 1
ATOM 872 C C . SER A 1 105 ? -30.589 12.849 15.162 1.00 90.62 105 SER A C 1
ATOM 874 O O . SER A 1 105 ? -30.329 11.671 15.407 1.00 90.62 105 SER A O 1
ATOM 876 N N . ALA A 1 106 ? -30.514 13.367 13.935 1.00 92.06 106 ALA A N 1
ATOM 877 C CA . ALA A 1 106 ? -30.216 12.593 12.743 1.00 92.06 106 ALA A CA 1
ATOM 878 C C . ALA A 1 106 ? -28.770 12.073 12.744 1.00 92.06 106 ALA A C 1
ATOM 880 O O . ALA A 1 106 ? -28.533 10.879 12.564 1.00 92.06 106 ALA A O 1
ATOM 881 N N . LEU A 1 107 ? -27.798 12.949 13.030 1.00 93.31 107 LEU A N 1
ATOM 882 C CA . LEU A 1 107 ? -26.380 12.588 13.104 1.00 93.31 107 LEU A CA 1
ATOM 883 C C . LEU A 1 107 ? -26.116 11.523 14.168 1.00 93.31 107 LEU A C 1
ATOM 885 O O . LEU A 1 107 ? -25.256 10.667 13.971 1.00 93.31 107 LEU A O 1
ATOM 889 N N . LYS A 1 108 ? -26.859 11.539 15.279 1.00 92.56 108 LYS A N 1
ATOM 890 C CA . LYS A 1 108 ? -26.740 10.522 16.325 1.00 92.56 108 LYS A CA 1
ATOM 891 C C . LYS A 1 108 ? -27.142 9.137 15.832 1.00 92.56 108 LYS A C 1
ATOM 893 O O . LYS A 1 108 ? -26.393 8.187 16.047 1.00 92.56 108 LYS A O 1
ATOM 898 N N . ASP A 1 109 ? -28.277 9.021 15.154 1.00 91.44 109 ASP A N 1
ATOM 899 C CA . ASP A 1 109 ? -28.732 7.740 14.607 1.00 91.44 109 ASP A CA 1
ATOM 900 C C . ASP A 1 109 ? -27.824 7.250 13.473 1.00 91.44 109 ASP A C 1
ATOM 902 O O . ASP A 1 109 ? -27.503 6.060 13.406 1.00 91.44 109 ASP A O 1
ATOM 906 N N . VAL A 1 110 ? -27.358 8.170 12.620 1.00 92.56 110 VAL A N 1
ATOM 907 C CA . VAL A 1 110 ? -26.345 7.885 11.595 1.00 92.56 110 VAL A CA 1
ATOM 908 C C . VAL A 1 110 ? -25.097 7.315 12.257 1.00 92.56 110 VAL A C 1
ATOM 910 O O . VAL A 1 110 ? -24.702 6.200 11.925 1.00 92.56 110 VAL A O 1
ATOM 913 N N . TYR A 1 111 ? -24.523 8.021 13.233 1.00 92.69 111 TYR A N 1
ATOM 914 C CA . TYR A 1 111 ? -23.316 7.605 13.946 1.00 92.69 111 TYR A CA 1
ATOM 915 C C . TYR A 1 111 ? -23.462 6.236 14.619 1.00 92.69 111 TYR A C 1
ATOM 917 O O . TYR A 1 111 ? -22.589 5.385 14.455 1.00 92.69 111 TYR A O 1
ATOM 925 N N . GLU A 1 112 ? -24.562 5.987 15.334 1.00 90.50 112 GLU A N 1
ATOM 926 C CA . GLU A 1 112 ? -24.811 4.686 15.971 1.00 90.50 112 GLU A CA 1
ATOM 927 C C . GLU A 1 112 ? -24.921 3.562 14.933 1.00 90.50 112 GLU A C 1
ATOM 929 O O . GLU A 1 112 ? -24.381 2.472 15.141 1.00 90.50 112 GLU A O 1
ATOM 934 N N . LYS A 1 113 ? -25.542 3.827 13.775 1.00 89.44 113 LYS A N 1
ATOM 935 C CA . LYS A 1 113 ? -25.578 2.856 12.679 1.00 89.44 113 LYS A CA 1
ATOM 936 C C . LYS A 1 113 ? -24.184 2.591 12.118 1.00 89.44 113 LYS A C 1
ATOM 938 O O . LYS A 1 113 ? -23.842 1.417 11.990 1.00 89.44 113 LYS A O 1
ATOM 943 N N . ILE A 1 114 ? -23.381 3.628 11.844 1.00 89.44 114 ILE A N 1
ATOM 944 C CA . ILE A 1 114 ? -21.980 3.465 11.412 1.00 89.44 114 ILE A CA 1
ATOM 945 C C . ILE A 1 114 ? -21.252 2.591 12.432 1.00 89.44 114 ILE A C 1
ATOM 947 O O . ILE A 1 114 ? -20.778 1.516 12.090 1.00 89.44 114 ILE A O 1
ATOM 951 N N . LYS A 1 115 ? -21.247 2.996 13.703 1.00 87.81 115 LYS A N 1
ATOM 952 C CA . LYS A 1 115 ? -20.551 2.295 14.784 1.00 87.81 115 LYS A CA 1
ATOM 953 C C . LYS A 1 115 ? -20.973 0.829 14.913 1.00 87.81 115 LYS A C 1
ATOM 955 O O . LYS A 1 115 ? -20.136 -0.018 15.187 1.00 87.81 115 LYS A O 1
ATOM 960 N N . SER A 1 116 ? -22.251 0.513 14.701 1.00 84.19 116 SER A N 1
ATOM 961 C CA . SER A 1 116 ? -22.746 -0.869 14.769 1.00 84.19 116 SER A CA 1
ATOM 962 C C . SER A 1 116 ? -22.269 -1.765 13.617 1.00 84.19 116 SER A C 1
ATOM 964 O O . SER A 1 116 ? -22.217 -2.983 13.793 1.00 84.19 116 SER A O 1
ATOM 966 N N . SER A 1 117 ? -21.930 -1.176 12.463 1.00 83.44 117 SER A N 1
ATOM 967 C CA . SER A 1 117 ? -21.506 -1.891 11.252 1.00 83.44 117 SER A CA 1
ATOM 968 C C . SER A 1 117 ? -20.025 -2.278 11.249 1.00 83.44 117 SER A C 1
ATOM 970 O O . SER A 1 117 ? -19.639 -3.123 10.444 1.00 83.44 117 SER A O 1
ATOM 972 N N . TYR A 1 118 ? -19.211 -1.683 12.125 1.00 84.12 118 TYR A N 1
ATOM 973 C CA . TYR A 1 118 ? -17.777 -1.950 12.194 1.00 84.12 118 TYR A CA 1
ATOM 974 C C . TYR A 1 118 ? -17.388 -2.597 13.513 1.00 84.12 118 TYR A C 1
ATOM 976 O O . TYR A 1 118 ? -17.938 -2.300 14.574 1.00 84.12 118 TYR A O 1
ATOM 984 N N . ASP A 1 119 ? -16.384 -3.448 13.417 1.00 80.69 119 ASP A N 1
ATOM 985 C CA . ASP A 1 119 ? -15.679 -4.040 14.535 1.00 80.69 119 ASP A CA 1
ATOM 986 C C . ASP A 1 119 ? -14.295 -3.378 14.598 1.00 80.69 119 ASP A C 1
ATOM 988 O O . ASP A 1 119 ? -13.564 -3.382 13.611 1.00 80.69 119 ASP A O 1
ATOM 992 N N . TYR A 1 120 ? -13.958 -2.745 15.726 1.00 84.88 120 TYR A N 1
ATOM 993 C CA . TYR A 1 120 ? -12.746 -1.931 15.872 1.00 84.88 120 TYR A CA 1
ATOM 994 C C . TYR A 1 120 ? -11.830 -2.494 16.958 1.00 84.88 120 TYR A C 1
ATOM 996 O O . TYR A 1 120 ? -12.228 -2.576 18.123 1.00 84.88 120 TYR A O 1
ATOM 1004 N N . LEU A 1 121 ? -10.601 -2.833 16.575 1.00 83.81 121 LEU A N 1
ATOM 1005 C CA . LEU A 1 121 ? -9.525 -3.240 17.473 1.00 83.81 121 LEU A CA 1
ATOM 1006 C C . LEU A 1 121 ? -8.432 -2.171 17.461 1.00 83.81 121 LEU A C 1
ATOM 1008 O O . LEU A 1 121 ? -7.951 -1.793 16.397 1.00 83.81 121 LEU A O 1
ATOM 1012 N N . TYR A 1 122 ? -8.025 -1.705 18.640 1.00 86.56 122 TYR A N 1
ATOM 1013 C CA . TYR A 1 122 ? -6.975 -0.700 18.786 1.00 86.56 122 TYR A CA 1
ATOM 1014 C C . TYR A 1 122 ? -5.865 -1.171 19.718 1.00 86.56 122 TYR A C 1
ATOM 1016 O O . TYR A 1 122 ? -6.141 -1.660 20.815 1.00 86.56 122 TYR A O 1
ATOM 1024 N N . ILE A 1 123 ? -4.623 -0.984 19.274 1.00 84.25 123 ILE A N 1
ATOM 1025 C CA . ILE A 1 123 ? -3.400 -1.337 19.991 1.00 84.25 123 ILE A CA 1
ATOM 1026 C C . ILE A 1 123 ? -2.552 -0.063 20.140 1.00 84.25 123 ILE A C 1
ATOM 1028 O O . ILE A 1 123 ? -1.993 0.400 19.144 1.00 84.25 123 ILE A O 1
ATOM 1032 N N . PRO A 1 124 ? -2.454 0.524 21.346 1.00 84.94 124 PRO A N 1
ATOM 1033 C CA . PRO A 1 124 ? -1.655 1.727 21.571 1.00 84.94 124 PRO A CA 1
ATOM 1034 C C . PRO A 1 124 ? -0.143 1.432 21.568 1.00 84.94 124 PRO A C 1
ATOM 1036 O O . PRO A 1 124 ? 0.285 0.281 21.711 1.00 84.94 124 PRO A O 1
ATOM 1039 N N . SER A 1 125 ? 0.683 2.474 21.426 1.00 80.62 125 SER A N 1
ATOM 1040 C CA . SER A 1 125 ? 2.153 2.386 21.481 1.00 80.62 125 SER A CA 1
ATOM 1041 C C . SER A 1 125 ? 2.655 2.007 22.883 1.00 80.62 125 SER A C 1
ATOM 1043 O O . SER A 1 125 ? 3.430 1.060 23.034 1.00 80.62 125 SER A O 1
ATOM 1045 N N . ASP A 1 126 ? 2.126 2.671 23.910 1.00 70.25 126 ASP A N 1
ATOM 1046 C CA . ASP A 1 126 ? 2.436 2.417 25.314 1.00 70.25 126 ASP A CA 1
ATOM 1047 C C . ASP A 1 126 ? 1.322 1.595 25.969 1.00 70.25 126 ASP A C 1
ATOM 1049 O O . ASP A 1 126 ? 0.194 2.058 26.135 1.00 70.25 126 ASP A O 1
ATOM 1053 N N . ILE A 1 127 ? 1.642 0.358 26.352 1.00 65.44 127 ILE A N 1
ATOM 1054 C CA . ILE A 1 127 ? 0.756 -0.498 27.145 1.00 65.44 127 ILE A CA 1
ATOM 1055 C C . ILE A 1 127 ? 1.468 -0.788 28.463 1.00 65.44 127 ILE A C 1
ATOM 1057 O O . ILE A 1 127 ? 2.510 -1.450 28.479 1.00 65.44 127 ILE A O 1
ATOM 1061 N N . GLU A 1 128 ? 0.912 -0.320 29.581 1.00 60.56 128 GLU A N 1
ATOM 1062 C CA . GLU A 1 128 ? 1.392 -0.747 30.895 1.00 60.56 128 GLU A CA 1
ATOM 1063 C C . GLU A 1 128 ? 1.197 -2.264 31.057 1.00 60.56 128 GLU A C 1
ATOM 1065 O O . GLU A 1 128 ? 0.216 -2.839 30.583 1.00 60.56 128 GLU A O 1
ATOM 1070 N N . ILE A 1 129 ? 2.109 -2.938 31.769 1.00 58.59 129 ILE A N 1
ATOM 1071 C CA . ILE A 1 129 ? 2.061 -4.402 31.967 1.00 58.59 129 ILE A CA 1
ATOM 1072 C C . ILE A 1 129 ? 0.697 -4.856 32.527 1.00 58.59 129 ILE A C 1
ATOM 1074 O O . ILE A 1 129 ? 0.201 -5.919 32.165 1.00 58.59 129 ILE A O 1
ATOM 1078 N N . SER A 1 130 ? 0.079 -4.033 33.376 1.00 58.72 130 SER A N 1
ATOM 1079 C CA . SER A 1 130 ? -1.245 -4.243 33.975 1.00 58.72 130 SER A CA 1
ATOM 1080 C C . SER A 1 130 ? -2.403 -4.168 32.969 1.00 58.72 130 SER A C 1
ATOM 1082 O O . SER A 1 130 ? -3.416 -4.849 33.141 1.00 58.72 130 SER A O 1
ATOM 1084 N N . GLU A 1 131 ? -2.277 -3.357 31.918 1.00 61.88 131 GLU A N 1
ATOM 1085 C CA . GLU A 1 131 ? -3.297 -3.181 30.881 1.00 61.88 131 GLU A CA 1
ATOM 1086 C C . GLU A 1 131 ? -3.174 -4.217 29.763 1.00 61.88 131 GLU A C 1
ATOM 1088 O O . GLU A 1 131 ? -4.162 -4.520 29.090 1.00 61.88 131 GLU A O 1
ATOM 1093 N N . TYR A 1 132 ? -1.998 -4.828 29.621 1.00 64.75 132 TYR A N 1
ATOM 1094 C CA . TYR A 1 132 ? -1.722 -5.801 28.571 1.00 64.75 132 TYR A CA 1
ATOM 1095 C C . TYR A 1 132 ? -2.645 -7.022 28.643 1.00 64.75 132 TYR A C 1
ATOM 1097 O O . TYR A 1 132 ? -3.246 -7.387 27.640 1.00 64.75 132 TYR A O 1
ATOM 1105 N N . SER A 1 133 ? -2.858 -7.600 29.829 1.00 62.81 133 SER A N 1
ATOM 1106 C CA . SER A 1 133 ? -3.767 -8.747 29.993 1.00 62.81 133 SER A CA 1
ATOM 1107 C C . SER A 1 133 ? -5.223 -8.406 29.655 1.00 62.81 133 SER A C 1
ATOM 1109 O O . SER A 1 133 ? -5.971 -9.258 29.174 1.00 62.81 133 SER A O 1
ATOM 1111 N N . ARG A 1 134 ? -5.642 -7.148 29.862 1.00 66.44 134 ARG A N 1
ATOM 1112 C CA . ARG A 1 134 ? -6.978 -6.677 29.459 1.00 66.44 134 ARG A CA 1
ATOM 1113 C C . ARG A 1 134 ? -7.058 -6.512 27.949 1.00 66.44 134 ARG A C 1
ATOM 1115 O O . ARG A 1 134 ? -8.065 -6.886 27.360 1.00 66.44 134 ARG A O 1
ATOM 1122 N N . LEU A 1 135 ? -6.013 -5.971 27.327 1.00 65.06 135 LEU A N 1
ATOM 1123 C CA . LEU A 1 135 ? -5.930 -5.831 25.878 1.00 65.06 135 LEU A CA 1
ATOM 1124 C C . LEU A 1 135 ? -5.903 -7.198 25.190 1.00 65.06 135 LEU A C 1
ATOM 1126 O O . LEU A 1 135 ? -6.644 -7.404 24.236 1.00 65.06 135 LEU A O 1
ATOM 1130 N N . GLU A 1 136 ? -5.136 -8.148 25.717 1.00 65.31 136 GLU A N 1
ATOM 1131 C CA . GLU A 1 136 ? -5.114 -9.549 25.292 1.00 65.31 136 GLU A CA 1
ATOM 1132 C C . GLU A 1 136 ? -6.506 -10.176 25.412 1.00 65.31 136 GLU A C 1
ATOM 1134 O O . GLU A 1 136 ? -7.033 -10.680 24.425 1.00 65.31 136 GLU A O 1
ATOM 1139 N N . SER A 1 137 ? -7.155 -10.049 26.575 1.00 65.88 137 SER A N 1
ATOM 1140 C CA . SER A 1 137 ? -8.515 -10.562 26.794 1.00 65.88 137 SER A CA 1
ATOM 1141 C C . SER A 1 137 ? -9.529 -9.942 25.830 1.00 65.88 137 SER A C 1
ATOM 1143 O O . SER A 1 137 ? -10.344 -10.657 25.256 1.00 65.88 137 SER A O 1
ATOM 1145 N N . ASN A 1 138 ? -9.464 -8.627 25.605 1.00 68.62 138 ASN A N 1
ATOM 1146 C CA . ASN A 1 138 ? -10.336 -7.923 24.664 1.00 68.62 138 ASN A CA 1
ATOM 1147 C C . ASN A 1 138 ? -10.067 -8.351 23.218 1.00 68.62 138 ASN A C 1
ATOM 1149 O O . ASN A 1 138 ? -11.006 -8.503 22.444 1.00 68.62 138 ASN A O 1
ATOM 1153 N N . THR A 1 139 ? -8.800 -8.556 22.857 1.00 68.31 139 THR A N 1
ATOM 1154 C CA . THR A 1 139 ? -8.382 -9.003 21.523 1.00 68.31 139 THR A CA 1
ATOM 1155 C C . THR A 1 139 ? -8.851 -10.432 21.279 1.00 68.31 139 THR A C 1
ATOM 1157 O O . THR A 1 139 ? -9.488 -10.706 20.271 1.00 68.31 139 THR A O 1
ATOM 1160 N N . LEU A 1 140 ? -8.641 -11.338 22.234 1.00 66.12 140 LEU A N 1
ATOM 1161 C CA . LEU A 1 140 ? -9.160 -12.701 22.170 1.00 66.12 140 LEU A CA 1
ATOM 1162 C C . LEU A 1 140 ? -10.688 -12.713 22.148 1.00 66.12 140 LEU A C 1
ATOM 1164 O O . LEU A 1 140 ? -11.264 -13.425 21.341 1.00 66.12 140 LEU A O 1
ATOM 1168 N N . GLN A 1 141 ? -11.364 -11.893 22.953 1.00 67.62 141 GLN A N 1
ATOM 1169 C CA . GLN A 1 141 ? -12.821 -11.760 22.907 1.00 67.62 141 GLN A CA 1
ATOM 1170 C C . GLN A 1 141 ? -13.306 -11.239 21.552 1.00 67.62 141 GLN A C 1
ATOM 1172 O O . GLN A 1 141 ? -14.310 -11.721 21.041 1.00 67.62 141 GLN A O 1
ATOM 1177 N N . PHE A 1 142 ? -12.613 -10.272 20.965 1.00 69.75 142 PHE A N 1
ATOM 1178 C CA . PHE A 1 142 ? -12.913 -9.759 19.636 1.00 69.75 142 PHE A CA 1
ATOM 1179 C C . PHE A 1 142 ? -12.767 -10.853 18.566 1.00 69.75 142 PHE A C 1
ATOM 1181 O O . PHE A 1 142 ? -13.664 -11.042 17.746 1.00 69.75 142 PHE A O 1
ATOM 1188 N N . LEU A 1 143 ? -11.666 -11.608 18.619 1.00 66.00 143 LEU A N 1
ATOM 1189 C CA . LEU A 1 143 ? -11.297 -12.627 17.633 1.00 66.00 143 LEU A CA 1
ATOM 1190 C C . LEU A 1 143 ? -12.094 -13.939 17.781 1.00 66.00 143 LEU A C 1
ATOM 1192 O O . LEU A 1 143 ? -12.452 -14.561 16.784 1.00 66.00 143 LEU A O 1
ATOM 1196 N N . LEU A 1 144 ? -12.379 -14.362 19.015 1.00 63.16 144 LEU A N 1
ATOM 1197 C CA . LEU A 1 144 ? -13.045 -15.628 19.361 1.00 63.16 144 LEU A CA 1
ATOM 1198 C C . LEU A 1 144 ? -14.534 -15.458 19.651 1.00 63.16 144 LEU A C 1
ATOM 1200 O O . LEU A 1 144 ? -15.302 -16.416 19.549 1.00 63.16 144 LEU A O 1
ATOM 1204 N N . GLY A 1 145 ? -14.952 -14.252 20.036 1.00 61.69 145 GLY A N 1
ATOM 1205 C CA . GLY A 1 145 ? -16.296 -13.993 20.530 1.00 61.69 145 GLY A CA 1
ATOM 1206 C C . GLY A 1 145 ? -17.375 -14.306 19.509 1.00 61.69 145 GLY A C 1
ATOM 1207 O O . GLY A 1 145 ? -18.422 -14.795 19.903 1.00 61.69 145 GLY A O 1
ATOM 1208 N N . GLN A 1 146 ? -17.121 -14.127 18.209 1.00 61.03 146 GLN A N 1
ATOM 1209 C CA . GLN A 1 146 ? -18.143 -14.375 17.183 1.00 61.03 146 GLN A CA 1
ATOM 1210 C C . GLN A 1 146 ? -18.452 -15.871 17.002 1.00 61.03 146 GLN A C 1
ATOM 1212 O O . GLN A 1 146 ? -19.616 -16.249 16.870 1.00 61.03 146 GLN A O 1
ATOM 1217 N N . GLN A 1 147 ? -17.438 -16.742 17.059 1.00 58.75 147 GLN A N 1
ATOM 1218 C CA . GLN A 1 147 ? -17.645 -18.194 17.016 1.00 58.75 147 GLN A CA 1
ATOM 1219 C C . GLN A 1 147 ? -18.190 -18.723 18.340 1.00 58.75 147 GLN A C 1
ATOM 1221 O O . GLN A 1 147 ? -19.160 -19.479 18.343 1.00 58.75 147 GLN A O 1
ATOM 1226 N N . LEU A 1 148 ? -17.628 -18.274 19.465 1.00 63.25 148 LEU A N 1
ATOM 1227 C CA . LEU A 1 148 ? -18.116 -18.653 20.789 1.00 63.25 148 LEU A CA 1
ATOM 1228 C C . LEU A 1 148 ? -19.554 -18.214 21.018 1.00 63.25 148 LEU A C 1
ATOM 1230 O O . LEU A 1 148 ? -20.310 -18.962 21.616 1.00 63.25 148 LEU A O 1
ATOM 1234 N N . GLU A 1 149 ? -19.968 -17.044 20.537 1.00 63.34 149 GLU A N 1
ATOM 1235 C CA . GLU A 1 149 ? -21.351 -16.596 20.673 1.00 63.34 149 GLU A CA 1
ATOM 1236 C C . GLU A 1 149 ? -22.310 -17.502 19.887 1.00 63.34 149 GLU A C 1
ATOM 1238 O O . GLU A 1 149 ? -23.420 -17.748 20.350 1.00 63.34 149 GLU A O 1
ATOM 1243 N N . ASN A 1 150 ? -21.887 -18.077 18.757 1.00 66.88 150 ASN A N 1
ATOM 1244 C CA . ASN A 1 150 ? -22.674 -19.088 18.047 1.00 66.88 150 ASN A CA 1
ATOM 1245 C C . ASN A 1 150 ? -22.719 -20.419 18.811 1.00 66.88 150 ASN A C 1
ATOM 1247 O O . ASN A 1 150 ? -23.807 -20.946 19.030 1.00 66.88 150 ASN A O 1
ATOM 1251 N N . THR A 1 151 ? -21.585 -20.903 19.322 1.00 67.19 151 THR A N 1
ATOM 1252 C CA . THR A 1 151 ? -21.544 -22.108 20.170 1.00 67.19 151 THR A CA 1
ATOM 1253 C C . THR A 1 151 ? -22.378 -21.933 21.447 1.00 67.19 151 THR A C 1
ATOM 1255 O O . THR A 1 151 ? -23.112 -22.826 21.858 1.00 67.19 151 THR A O 1
ATOM 1258 N N . ILE A 1 152 ? -22.324 -20.755 22.074 1.00 69.44 152 ILE A N 1
ATOM 1259 C CA . ILE A 1 152 ? -23.102 -20.425 23.272 1.00 69.44 152 ILE A CA 1
ATOM 1260 C C . ILE A 1 152 ? -24.587 -20.280 22.922 1.00 69.44 152 ILE A C 1
ATOM 1262 O O . ILE A 1 152 ? -25.419 -20.702 23.720 1.00 69.44 152 ILE A O 1
ATOM 1266 N N . LYS A 1 153 ? -24.953 -19.752 21.744 1.00 66.94 153 LYS A N 1
ATOM 1267 C CA . LYS A 1 153 ? -26.356 -19.705 21.282 1.00 66.94 153 LYS A CA 1
ATOM 1268 C C . LYS A 1 153 ? -26.978 -21.092 21.149 1.00 66.94 153 LYS A C 1
ATOM 1270 O O . LYS A 1 153 ? -28.181 -21.211 21.378 1.00 66.94 153 LYS A O 1
ATOM 1275 N N . GLU A 1 154 ? -26.194 -22.107 20.793 1.00 71.06 154 GLU A N 1
ATOM 1276 C CA . GLU A 1 154 ? -26.658 -23.500 20.740 1.00 71.06 154 GLU A CA 1
ATOM 1277 C C . GLU A 1 154 ? -26.887 -24.092 22.139 1.00 71.06 154 GLU A C 1
ATOM 1279 O O . GLU A 1 154 ? -27.766 -24.932 22.317 1.00 71.06 154 GLU A O 1
ATOM 1284 N N . ILE A 1 155 ? -26.143 -23.625 23.146 1.00 71.56 155 ILE A N 1
ATOM 1285 C CA . ILE A 1 155 ? -26.227 -24.107 24.535 1.00 71.56 155 ILE A CA 1
ATOM 1286 C C . ILE A 1 155 ? -27.287 -23.336 25.346 1.00 71.56 155 ILE A C 1
ATOM 1288 O O . ILE A 1 155 ? -27.944 -23.902 26.220 1.00 71.56 155 ILE A O 1
ATOM 1292 N N . VAL A 1 156 ? -27.450 -22.038 25.078 1.00 73.31 156 VAL A N 1
ATOM 1293 C CA . VAL A 1 156 ? -28.305 -21.109 25.829 1.00 73.31 156 VAL A CA 1
ATOM 1294 C C . VAL A 1 156 ? -29.532 -20.742 24.996 1.00 73.31 156 VAL A C 1
ATOM 1296 O O . VAL A 1 156 ? -29.476 -19.872 24.119 1.00 73.31 156 VAL A O 1
ATOM 1299 N N . ASP A 1 157 ? -30.668 -21.359 25.315 1.00 77.56 157 ASP A N 1
ATOM 1300 C CA . ASP A 1 157 ? -31.957 -21.065 24.690 1.00 77.56 157 ASP A CA 1
ATOM 1301 C C . ASP A 1 157 ? -32.699 -19.872 25.341 1.00 77.56 157 ASP A C 1
ATOM 1303 O O . ASP A 1 157 ? -32.333 -19.356 26.403 1.00 77.56 157 ASP A O 1
ATOM 1307 N N . ASP A 1 158 ? -33.766 -19.392 24.688 1.00 79.12 158 ASP A N 1
ATOM 1308 C CA . ASP A 1 158 ? -34.577 -18.283 25.222 1.00 79.12 158 ASP A CA 1
ATOM 1309 C C . ASP A 1 158 ? -35.324 -18.667 26.500 1.00 79.12 158 ASP A C 1
ATOM 1311 O O . ASP A 1 158 ? -35.620 -17.802 27.329 1.00 79.12 158 ASP A O 1
ATOM 1315 N N . ALA A 1 159 ? -35.642 -19.952 26.672 1.00 80.94 159 ALA A N 1
ATOM 1316 C CA . ALA A 1 159 ? -36.340 -20.437 27.853 1.00 80.94 159 ALA A CA 1
ATOM 1317 C C . ALA A 1 159 ? -35.469 -20.274 29.106 1.00 80.94 159 ALA A C 1
ATOM 1319 O O . ALA A 1 159 ? -35.954 -19.799 30.137 1.00 80.94 159 ALA A O 1
ATOM 1320 N N . PHE A 1 160 ? -34.177 -20.582 28.998 1.00 81.31 160 PHE A N 1
ATOM 1321 C CA . PHE A 1 160 ? -33.194 -20.394 30.053 1.00 81.31 160 PHE A CA 1
ATOM 1322 C C . PHE A 1 160 ? -33.018 -18.914 30.419 1.00 81.31 160 PHE A C 1
ATOM 1324 O O . PHE A 1 160 ? -33.074 -18.558 31.598 1.00 81.31 160 PHE A O 1
ATOM 1331 N N . ILE A 1 161 ? -32.902 -18.022 29.428 1.00 82.31 161 ILE A N 1
ATOM 1332 C CA . ILE A 1 161 ? -32.813 -16.570 29.671 1.00 82.31 161 ILE A CA 1
ATOM 1333 C C . ILE A 1 161 ? -34.078 -16.024 30.336 1.00 82.31 161 ILE A C 1
ATOM 1335 O O . ILE A 1 161 ? -33.997 -15.182 31.239 1.00 82.31 161 ILE A O 1
ATOM 1339 N N . ARG A 1 162 ? -35.256 -16.492 29.914 1.00 82.19 162 ARG A N 1
ATOM 1340 C CA . ARG A 1 162 ? -36.521 -16.084 30.528 1.00 82.19 162 ARG A CA 1
ATOM 1341 C C . ARG A 1 162 ? -36.558 -16.480 32.003 1.00 82.19 162 ARG A C 1
ATOM 1343 O O . ARG A 1 162 ? -36.852 -15.629 32.839 1.00 82.19 162 ARG A O 1
ATOM 1350 N N . LYS A 1 163 ? -36.155 -17.713 32.317 1.00 85.00 163 LYS A N 1
ATOM 1351 C CA . LYS A 1 163 ? -36.086 -18.214 33.693 1.00 85.00 163 LYS A CA 1
ATOM 1352 C C . LYS A 1 163 ? -35.119 -17.405 34.566 1.00 85.00 163 LYS A C 1
ATOM 1354 O O . LYS A 1 163 ? -35.486 -17.019 35.669 1.00 85.00 163 LYS A O 1
ATOM 1359 N N . ILE A 1 164 ? -33.933 -17.052 34.056 1.00 82.88 164 ILE A N 1
ATOM 1360 C CA . ILE A 1 164 ? -32.985 -16.178 34.777 1.00 82.88 164 ILE A CA 1
ATOM 1361 C C . ILE A 1 164 ? -33.636 -14.840 35.144 1.00 82.88 164 ILE A C 1
ATOM 1363 O O . ILE A 1 164 ? -33.516 -14.372 36.276 1.00 82.88 164 ILE A O 1
ATOM 1367 N N . ASN A 1 165 ? -34.320 -14.203 34.189 1.00 83.94 165 ASN A N 1
ATOM 1368 C CA . ASN A 1 165 ? -34.984 -12.928 34.450 1.00 83.94 165 ASN A CA 1
ATOM 1369 C C . ASN A 1 165 ? -36.111 -13.077 35.483 1.00 83.94 165 ASN A C 1
ATOM 1371 O O . ASN A 1 165 ? -36.265 -12.198 36.331 1.00 83.94 165 ASN A O 1
ATOM 1375 N N . GLU A 1 166 ? -36.891 -14.157 35.419 1.00 86.19 166 GLU A N 1
ATOM 1376 C CA . GLU A 1 166 ? -37.949 -14.465 36.389 1.00 86.19 166 GLU A CA 1
ATOM 1377 C C . GLU A 1 166 ? -37.379 -14.620 37.808 1.00 86.19 166 GLU A C 1
ATOM 1379 O O . GLU A 1 166 ? -37.821 -13.912 38.718 1.00 86.19 166 GLU A O 1
ATOM 1384 N N . ASP A 1 167 ? -36.341 -15.440 37.979 1.00 86.94 167 ASP A N 1
ATOM 1385 C CA . ASP A 1 167 ? -35.719 -15.719 39.279 1.00 86.94 167 ASP A CA 1
ATOM 1386 C C . ASP A 1 167 ? -35.047 -14.469 39.882 1.00 86.94 167 ASP A C 1
ATOM 1388 O O . ASP A 1 167 ? -35.215 -14.169 41.068 1.00 86.94 167 ASP A O 1
ATOM 1392 N N . LEU A 1 168 ? -34.339 -13.672 39.069 1.00 83.38 168 LEU A N 1
ATOM 1393 C CA . LEU A 1 168 ? -33.721 -12.417 39.525 1.00 83.38 168 LEU A CA 1
ATOM 1394 C C . LEU A 1 168 ? -34.763 -11.375 39.946 1.00 83.38 168 LEU A C 1
ATOM 1396 O O . LEU A 1 168 ? -34.559 -10.649 40.923 1.00 83.38 168 LEU A O 1
ATOM 1400 N N . ASN A 1 169 ? -35.884 -11.290 39.225 1.00 83.50 169 ASN A N 1
ATOM 1401 C CA . ASN A 1 169 ? -36.984 -10.406 39.602 1.00 83.50 169 ASN A CA 1
ATOM 1402 C C . ASN A 1 169 ? -37.634 -10.864 40.911 1.00 83.50 169 ASN A C 1
ATOM 1404 O O . ASN A 1 169 ? -37.910 -10.025 41.768 1.00 83.50 169 ASN A O 1
ATOM 1408 N N . ALA A 1 170 ? -37.841 -12.173 41.085 1.00 85.56 170 ALA A N 1
ATOM 1409 C CA . ALA A 1 170 ? -38.372 -12.733 42.323 1.00 85.56 170 ALA A CA 1
ATOM 1410 C C . ALA A 1 170 ? -37.464 -12.396 43.516 1.00 85.56 170 ALA A C 1
ATOM 1412 O O . ALA A 1 170 ? -37.941 -11.859 44.513 1.00 85.56 170 ALA A O 1
ATOM 1413 N N . TYR A 1 171 ? -36.150 -12.589 43.373 1.00 84.25 171 TYR A N 1
ATOM 1414 C CA . TYR A 1 171 ? -35.173 -12.258 44.412 1.00 84.25 171 TYR A CA 1
ATOM 1415 C C . TYR A 1 171 ? -35.154 -10.761 44.771 1.00 84.25 171 TYR A C 1
ATOM 1417 O O . TYR A 1 171 ? -35.163 -10.399 45.950 1.00 84.25 171 TYR A O 1
ATOM 1425 N N . LEU A 1 172 ? -35.182 -9.870 43.771 1.00 81.00 172 LEU A N 1
ATOM 1426 C CA . LEU A 1 172 ? -35.250 -8.420 43.999 1.00 81.00 172 LEU A CA 1
ATOM 1427 C C . LEU A 1 172 ? -36.538 -7.995 44.714 1.00 81.00 172 LEU A C 1
ATOM 1429 O O . LEU A 1 172 ? -36.508 -7.053 45.514 1.00 81.00 172 LEU A O 1
ATOM 1433 N N . ASN A 1 173 ? -37.654 -8.675 44.442 1.00 80.12 173 ASN A N 1
ATOM 1434 C CA . ASN A 1 173 ? -38.915 -8.433 45.135 1.00 80.12 173 ASN A CA 1
ATOM 1435 C C . ASN A 1 173 ? -38.809 -8.851 46.606 1.00 80.12 173 ASN A C 1
ATOM 1437 O O . ASN A 1 173 ? -39.112 -8.036 47.473 1.00 80.12 173 ASN A O 1
ATOM 1441 N N . THR A 1 174 ? -38.269 -10.040 46.896 1.00 83.56 174 THR A N 1
ATOM 1442 C CA . THR A 1 174 ? -38.046 -10.503 48.277 1.00 83.56 174 THR A CA 1
ATOM 1443 C C . THR A 1 174 ? -37.123 -9.562 49.059 1.00 83.56 174 THR A C 1
ATOM 1445 O O . THR A 1 174 ? -37.411 -9.204 50.199 1.00 83.56 174 THR A O 1
ATOM 1448 N N . LEU A 1 175 ? -36.036 -9.086 48.445 1.00 80.44 175 LEU A N 1
ATOM 1449 C CA . LEU A 1 175 ? -35.147 -8.090 49.057 1.00 80.44 175 LEU A CA 1
ATOM 1450 C C . LEU A 1 175 ? -35.852 -6.754 49.312 1.00 80.44 175 LEU A C 1
ATOM 1452 O O . LEU A 1 175 ? -35.658 -6.142 50.360 1.00 80.44 175 LEU A O 1
ATOM 1456 N N . SER A 1 176 ? -36.672 -6.294 48.366 1.00 78.12 176 SER A N 1
ATOM 1457 C CA . SER A 1 176 ? -37.421 -5.039 48.507 1.00 78.12 176 SER A CA 1
ATOM 1458 C C . SER A 1 176 ? -38.487 -5.117 49.604 1.00 78.12 176 SER A C 1
ATOM 1460 O O . SER A 1 176 ? -38.790 -4.101 50.222 1.00 78.12 176 SER A O 1
ATOM 1462 N N . GLU A 1 177 ? -39.041 -6.304 49.866 1.00 80.25 177 GLU A N 1
ATOM 1463 C CA . GLU A 1 177 ? -39.947 -6.555 50.995 1.00 80.25 177 GLU A CA 1
ATOM 1464 C C . GLU A 1 177 ? -39.213 -6.506 52.343 1.00 80.25 177 GLU A C 1
ATOM 1466 O O . GLU A 1 177 ? -39.748 -5.976 53.315 1.00 80.25 177 GLU A O 1
ATOM 1471 N N . GLN A 1 178 ? -37.969 -6.992 52.406 1.00 82.56 178 GLN A N 1
ATOM 1472 C CA . GLN A 1 178 ? -37.134 -6.912 53.613 1.00 82.56 178 GLN A CA 1
ATOM 1473 C C . GLN A 1 178 ? -36.611 -5.491 53.877 1.00 82.56 178 GLN A C 1
ATOM 1475 O O . GLN A 1 178 ? -36.441 -5.068 55.023 1.00 82.56 178 GLN A O 1
ATOM 1480 N N . LEU A 1 179 ? -36.371 -4.724 52.815 1.00 75.50 179 LEU A N 1
ATOM 1481 C CA . LEU A 1 179 ? -35.849 -3.365 52.867 1.00 75.50 179 LEU A CA 1
ATOM 1482 C C . LEU A 1 179 ? -36.995 -2.339 52.933 1.00 75.50 179 LEU A C 1
ATOM 1484 O O . LEU A 1 179 ? -37.184 -1.551 52.017 1.00 75.5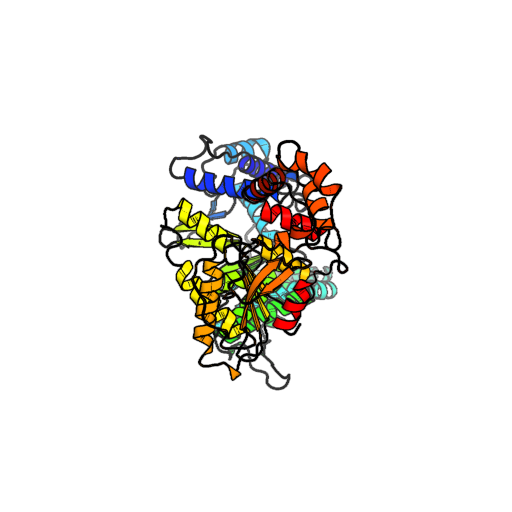0 179 LEU A O 1
ATOM 1488 N N . ASN A 1 180 ? -37.735 -2.293 54.047 1.00 72.19 180 ASN A N 1
ATOM 1489 C CA . ASN A 1 180 ? -38.898 -1.407 54.285 1.00 72.19 180 ASN A CA 1
ATOM 1490 C C . ASN A 1 180 ? -38.876 -0.026 53.582 1.00 72.19 180 ASN A C 1
ATOM 1492 O O . ASN A 1 180 ? -39.865 0.388 52.977 1.00 72.19 180 ASN A O 1
ATOM 1496 N N . LYS A 1 181 ? -37.767 0.724 53.691 1.00 75.69 181 LYS A N 1
ATOM 1497 C CA . LYS A 1 181 ? -37.630 2.093 53.149 1.00 75.69 181 LYS A CA 1
ATOM 1498 C C . LYS A 1 181 ? -36.932 2.177 51.787 1.00 75.69 181 LYS A C 1
ATOM 1500 O O . LYS A 1 181 ? -36.959 3.243 51.175 1.00 75.69 181 LYS A O 1
ATOM 1505 N N . TYR A 1 182 ? -36.305 1.103 51.313 1.00 70.12 182 TYR A N 1
ATOM 1506 C CA . TYR A 1 182 ? -35.500 1.111 50.093 1.00 70.12 182 TYR A CA 1
ATOM 1507 C C . TYR A 1 182 ? -36.111 0.165 49.067 1.00 70.12 182 TYR A C 1
ATOM 1509 O O . TYR A 1 182 ? -36.202 -1.036 49.281 1.00 70.12 182 TYR A O 1
ATOM 1517 N N . LYS A 1 183 ? -36.514 0.714 47.922 1.00 68.19 183 LYS A N 1
ATOM 1518 C CA . LYS A 1 183 ? -37.000 -0.079 46.791 1.00 68.19 183 LYS A CA 1
ATOM 1519 C C . LYS A 1 183 ? -35.976 -0.043 45.675 1.00 68.19 183 LYS A C 1
ATOM 1521 O O . LYS A 1 183 ? -35.538 1.039 45.279 1.00 68.19 183 LYS A O 1
ATOM 1526 N N . PHE A 1 184 ? -35.668 -1.203 45.109 1.00 66.50 184 PHE A N 1
ATOM 1527 C CA . PHE A 1 184 ? -34.925 -1.280 43.859 1.00 66.50 184 PHE A CA 1
ATOM 1528 C C . PHE A 1 184 ? -35.834 -0.815 42.713 1.00 66.50 184 PHE A C 1
ATOM 1530 O O . PHE A 1 184 ? -36.595 -1.588 42.136 1.00 66.50 184 PHE A O 1
ATOM 1537 N N . LYS A 1 185 ? -35.808 0.486 42.404 1.00 60.41 185 LYS A N 1
ATOM 1538 C CA . LYS A 1 185 ? -36.502 1.052 41.240 1.00 60.41 185 LYS A CA 1
ATOM 1539 C C . LYS A 1 185 ? -35.555 1.121 40.047 1.00 60.41 185 LYS A C 1
ATOM 1541 O O . LYS A 1 185 ? -34.444 1.629 40.155 1.00 60.41 185 LYS A O 1
ATOM 1546 N N . ARG A 1 186 ? -36.029 0.656 38.891 1.00 58.19 186 ARG A N 1
ATOM 1547 C CA . ARG A 1 186 ? -35.306 0.764 37.619 1.00 58.19 186 ARG A CA 1
ATOM 1548 C C . ARG A 1 186 ? -35.509 2.167 37.026 1.00 58.19 186 ARG A C 1
ATOM 1550 O O . ARG A 1 186 ? -36.666 2.566 36.871 1.00 58.19 186 ARG A O 1
ATOM 1557 N N . PRO A 1 187 ? -34.447 2.918 36.687 1.00 48.59 187 PRO A N 1
ATOM 1558 C CA . PRO A 1 187 ? -34.584 4.209 36.020 1.00 48.59 187 PRO A CA 1
ATOM 1559 C C . PRO A 1 187 ? -35.088 3.999 34.583 1.00 48.59 187 PRO A C 1
ATOM 1561 O O . PRO A 1 187 ? -34.555 3.203 33.813 1.00 48.59 187 PRO A O 1
ATOM 1564 N N . SER A 1 188 ? -36.181 4.666 34.231 1.00 48.97 188 SER A N 1
ATOM 1565 C CA . SER A 1 188 ? -36.940 4.443 32.999 1.00 48.97 188 SER A CA 1
ATOM 1566 C C . SER A 1 188 ? -36.419 5.255 31.805 1.00 48.97 188 SER A C 1
ATOM 1568 O O . SER A 1 188 ? -36.452 6.481 31.862 1.00 48.97 188 SER A O 1
ATOM 1570 N N . LYS A 1 189 ? -36.032 4.559 30.714 1.00 45.03 189 LYS A N 1
ATOM 1571 C CA . LYS A 1 189 ? -36.476 4.793 29.308 1.00 45.03 189 LYS A CA 1
ATOM 1572 C C . LYS A 1 189 ? -35.879 3.836 28.249 1.00 45.03 189 LYS A C 1
ATOM 1574 O O . LYS A 1 189 ? -36.362 3.832 27.126 1.00 45.03 189 LYS A O 1
ATOM 1579 N N . ARG A 1 190 ? -34.932 2.952 28.583 1.00 45.34 190 ARG A N 1
ATOM 1580 C CA . ARG A 1 190 ? -34.567 1.775 27.761 1.00 45.34 190 ARG A CA 1
ATOM 1581 C C . ARG A 1 190 ? -34.241 0.611 28.695 1.00 45.34 190 ARG A C 1
ATOM 1583 O O . ARG A 1 190 ? -33.179 0.582 29.302 1.00 45.34 190 ARG A O 1
ATOM 1590 N N . GLN A 1 191 ? -35.198 -0.293 28.880 1.00 54.69 191 GLN A N 1
ATOM 1591 C CA . GLN A 1 191 ? -34.998 -1.521 29.646 1.00 54.69 191 GLN A CA 1
ATOM 1592 C C . GLN A 1 191 ? -34.289 -2.532 28.743 1.00 54.69 191 GLN A C 1
ATOM 1594 O O . GLN A 1 191 ? -34.869 -2.937 27.741 1.00 54.69 191 GLN A O 1
ATOM 1599 N N . SER A 1 192 ? -33.079 -2.972 29.082 1.00 53.50 192 SER A N 1
ATOM 1600 C CA . SER A 1 192 ? -32.615 -4.272 28.600 1.00 53.50 192 SER A CA 1
ATOM 1601 C C . SER A 1 192 ? -32.920 -5.297 29.691 1.00 53.50 192 SER A C 1
ATOM 1603 O O . SER A 1 192 ? -32.420 -5.209 30.811 1.00 53.50 192 SER A O 1
ATOM 1605 N N . GLN A 1 193 ? -33.812 -6.246 29.399 1.00 62.88 193 GLN A N 1
ATOM 1606 C CA . GLN A 1 193 ? -33.831 -7.502 30.149 1.00 62.88 193 GLN A CA 1
ATOM 1607 C C . GLN A 1 193 ? -32.451 -8.157 30.012 1.00 62.88 193 GLN A C 1
ATOM 1609 O O . GLN A 1 193 ? -31.737 -7.899 29.034 1.00 62.88 193 GLN A O 1
ATOM 1614 N N . PHE A 1 194 ? -32.062 -8.992 30.979 1.00 67.25 194 PHE A N 1
ATOM 1615 C CA . PHE A 1 194 ? -30.889 -9.833 30.780 1.00 67.25 194 PHE A CA 1
ATOM 1616 C C . PHE A 1 194 ? -31.129 -10.648 29.507 1.00 67.25 194 PHE A C 1
ATOM 1618 O O . PHE A 1 194 ? -32.161 -11.306 29.387 1.00 67.25 194 PHE A O 1
ATOM 1625 N N . ASN A 1 195 ? -30.250 -10.513 28.521 1.00 72.88 195 ASN A N 1
ATOM 1626 C CA . ASN A 1 195 ? -30.431 -11.089 27.196 1.00 72.88 195 ASN A CA 1
ATOM 1627 C C . ASN A 1 195 ? -29.280 -12.061 26.904 1.00 72.88 195 ASN A C 1
ATOM 1629 O O . ASN A 1 195 ? -28.294 -12.121 27.643 1.00 72.88 195 ASN A O 1
ATOM 1633 N N . ARG A 1 196 ? -29.403 -12.833 25.821 1.00 69.81 196 ARG A N 1
ATOM 1634 C CA . ARG A 1 196 ? -28.371 -13.810 25.445 1.00 69.81 196 ARG A CA 1
ATOM 1635 C C . ARG A 1 196 ? -27.002 -13.173 25.211 1.00 69.81 196 ARG A C 1
ATOM 1637 O O . ARG A 1 196 ? -26.004 -13.796 25.563 1.00 69.81 196 ARG A O 1
ATOM 1644 N N . SER A 1 197 ? -26.934 -11.956 24.661 1.00 67.25 197 SER A N 1
ATOM 1645 C CA . SER A 1 197 ? -25.642 -11.307 24.402 1.00 67.25 197 SER A CA 1
ATOM 1646 C C . SER A 1 197 ? -24.929 -10.958 25.710 1.00 67.25 197 SER A C 1
ATOM 1648 O O . SER A 1 197 ? -23.731 -11.185 25.821 1.00 67.25 197 SER A O 1
ATOM 1650 N N . HIS A 1 198 ? -25.659 -10.510 26.741 1.00 71.56 198 HIS A N 1
ATOM 1651 C CA . HIS A 1 198 ? -25.091 -10.257 28.067 1.00 71.56 198 HIS A CA 1
ATOM 1652 C C . HIS A 1 198 ? -24.505 -11.530 28.691 1.00 71.56 198 HIS A C 1
ATOM 1654 O O . HIS A 1 198 ? -23.409 -11.483 29.249 1.00 71.56 198 HIS A O 1
ATOM 1660 N N . LEU A 1 199 ? -25.206 -12.668 28.591 1.00 75.06 199 LEU A N 1
ATOM 1661 C CA . LEU A 1 199 ? -24.695 -13.939 29.113 1.00 75.06 199 LEU A CA 1
ATOM 1662 C C . LEU A 1 199 ? -23.463 -14.402 28.338 1.00 75.06 199 LEU A C 1
ATOM 1664 O O . LEU A 1 199 ? -22.455 -14.743 28.948 1.00 75.06 199 LEU A O 1
ATOM 1668 N N . SER A 1 200 ? -23.536 -14.372 27.009 1.00 69.50 200 SER A N 1
ATOM 1669 C CA . SER A 1 200 ? -22.443 -14.801 26.133 1.00 69.50 200 SER A CA 1
ATOM 1670 C C . SER A 1 200 ? -21.189 -13.970 26.387 1.00 69.50 200 SER A C 1
ATOM 1672 O O . SER A 1 200 ? -20.118 -14.526 26.612 1.00 69.50 200 SER A O 1
ATOM 1674 N N . GLN A 1 201 ? -21.336 -12.644 26.478 1.00 69.44 201 GLN A N 1
ATOM 1675 C CA . GLN A 1 201 ? -20.239 -11.735 26.793 1.00 69.44 201 GLN A CA 1
ATOM 1676 C C . GLN A 1 201 ? -19.604 -12.057 28.152 1.00 69.44 201 GLN A C 1
ATOM 1678 O O . GLN A 1 201 ? -18.380 -12.106 28.248 1.00 69.44 201 GLN A O 1
ATOM 1683 N N . LYS A 1 202 ? -20.414 -12.328 29.187 1.00 74.75 202 LYS A N 1
ATOM 1684 C CA . LYS A 1 202 ? -19.910 -12.640 30.532 1.00 74.75 202 LYS A CA 1
ATOM 1685 C C . LYS A 1 202 ? -19.256 -14.019 30.622 1.00 74.75 202 LYS A C 1
ATOM 1687 O O . LYS A 1 202 ? -18.270 -14.166 31.340 1.00 74.75 202 LYS A O 1
ATOM 1692 N N . ILE A 1 203 ? -19.772 -15.013 29.894 1.00 73.94 203 ILE A N 1
ATOM 1693 C CA . ILE A 1 203 ? -19.151 -16.340 29.779 1.00 73.94 203 ILE A CA 1
ATOM 1694 C C . ILE A 1 203 ? -17.783 -16.207 29.115 1.00 73.94 203 ILE A C 1
ATOM 1696 O O . ILE A 1 203 ? -16.807 -16.692 29.674 1.00 73.94 203 ILE A O 1
ATOM 1700 N N . ILE A 1 204 ? -17.704 -15.516 27.973 1.00 67.50 204 ILE A N 1
ATOM 1701 C CA . ILE A 1 204 ? -16.448 -15.305 27.241 1.00 67.50 204 ILE A CA 1
ATOM 1702 C C . ILE A 1 204 ? -15.432 -14.575 28.128 1.00 67.50 204 ILE A C 1
ATOM 1704 O O . ILE A 1 204 ? -14.311 -15.045 28.284 1.00 67.50 204 ILE A O 1
ATOM 1708 N N . GLU A 1 205 ? -15.840 -13.474 28.767 1.00 68.38 205 GLU A N 1
ATOM 1709 C CA . GLU A 1 205 ? -14.983 -12.707 29.680 1.00 68.38 205 GLU A CA 1
ATOM 1710 C C . GLU A 1 205 ? -14.440 -13.590 30.812 1.00 68.38 205 GLU A C 1
ATOM 1712 O O . GLU A 1 205 ? -13.240 -13.609 31.063 1.00 68.38 205 GLU A O 1
ATOM 1717 N N . THR A 1 206 ? -15.307 -14.376 31.458 1.00 72.31 206 THR A N 1
ATOM 1718 C CA . THR A 1 206 ? -14.905 -15.244 32.575 1.00 72.31 206 THR A CA 1
ATOM 1719 C C . THR A 1 206 ? -13.994 -16.380 32.102 1.00 72.31 206 THR A C 1
ATOM 1721 O O . THR A 1 206 ? -12.994 -16.664 32.753 1.00 72.31 206 THR A O 1
ATOM 1724 N N . TYR A 1 207 ? -14.304 -16.998 30.959 1.00 71.69 207 TYR A N 1
ATOM 1725 C CA . TYR A 1 207 ? -13.568 -18.141 30.416 1.00 71.69 207 TYR A CA 1
ATOM 1726 C C . TYR A 1 207 ? -12.147 -17.795 29.965 1.00 71.69 207 TYR A C 1
ATOM 1728 O O . TYR A 1 207 ? -11.273 -18.649 30.039 1.00 71.69 207 TYR A O 1
ATOM 1736 N N . PHE A 1 208 ? -11.912 -16.571 29.482 1.00 68.44 208 PHE A N 1
ATOM 1737 C CA . PHE A 1 208 ? -10.564 -16.129 29.107 1.00 68.44 208 PHE A CA 1
ATOM 1738 C C . PHE A 1 208 ? -9.826 -15.406 30.229 1.00 68.44 208 PHE A C 1
ATOM 1740 O O . PHE A 1 208 ? -8.602 -15.369 30.197 1.00 68.44 208 PHE A O 1
ATOM 1747 N N . SER A 1 209 ? -10.526 -14.883 31.242 1.00 66.38 209 SER A N 1
ATOM 1748 C CA . SER A 1 209 ? -9.880 -14.167 32.353 1.00 66.38 209 SER A CA 1
ATOM 1749 C C . SER A 1 209 ? -8.896 -15.014 33.171 1.00 66.38 209 SER A C 1
ATOM 1751 O O . SER A 1 209 ? -8.031 -14.451 33.838 1.00 66.38 209 SER A O 1
ATOM 1753 N N . ASP A 1 210 ? -9.014 -16.347 33.129 1.00 66.25 210 ASP A N 1
ATOM 1754 C CA . ASP A 1 210 ? -8.134 -17.291 33.828 1.00 66.25 210 ASP A CA 1
ATOM 1755 C C . ASP A 1 210 ? -7.087 -17.957 32.912 1.00 66.25 210 ASP A C 1
ATOM 1757 O O . ASP A 1 210 ? -6.318 -18.808 33.370 1.00 66.25 210 ASP A O 1
ATOM 1761 N N . LYS A 1 211 ? -7.051 -17.598 31.620 1.00 68.19 211 LYS A N 1
ATOM 1762 C CA . LYS A 1 211 ? -6.103 -18.141 30.641 1.00 68.19 211 LYS A CA 1
ATOM 1763 C C . LYS A 1 211 ? -4.960 -17.167 30.411 1.00 68.19 211 LYS A C 1
ATOM 1765 O O . LYS A 1 211 ? -5.159 -15.962 30.324 1.00 68.19 211 LYS A O 1
ATOM 1770 N N . THR A 1 212 ? -3.766 -17.723 30.246 1.00 66.88 212 THR A N 1
ATOM 1771 C CA . THR A 1 212 ? -2.563 -16.964 29.900 1.00 66.88 212 THR A CA 1
ATOM 1772 C C . THR A 1 212 ? -2.079 -17.409 28.530 1.00 66.88 212 THR A C 1
ATOM 1774 O O . THR A 1 212 ? -1.729 -18.581 28.357 1.00 66.88 212 THR A O 1
ATOM 1777 N N . LEU A 1 213 ? -2.016 -16.494 27.562 1.00 72.06 213 LEU A N 1
ATOM 1778 C CA . LEU A 1 213 ? -1.348 -16.769 26.297 1.00 72.06 213 LEU A CA 1
ATOM 1779 C C . LEU A 1 213 ? 0.151 -16.977 26.544 1.00 72.06 213 LEU A C 1
ATOM 1781 O O . LEU A 1 213 ? 0.826 -16.161 27.179 1.00 72.06 213 LEU A O 1
ATOM 1785 N N . SER A 1 214 ? 0.678 -18.090 26.042 1.00 76.12 214 SER A N 1
ATOM 1786 C CA . SER A 1 214 ? 2.100 -18.424 26.118 1.00 76.12 214 SER A CA 1
ATOM 1787 C C . SER A 1 214 ? 2.686 -18.489 24.714 1.00 76.12 214 SER A C 1
ATOM 1789 O O . SER A 1 214 ? 2.108 -19.122 23.834 1.00 76.12 214 SER A O 1
ATOM 1791 N N . TYR A 1 215 ? 3.834 -17.850 24.516 1.00 75.31 215 TYR A N 1
ATOM 1792 C CA . TYR A 1 215 ? 4.661 -18.022 23.332 1.00 75.31 215 TYR A CA 1
ATOM 1793 C C . TYR A 1 215 ? 5.360 -19.382 23.378 1.00 75.31 215 TYR A C 1
ATOM 1795 O O . TYR A 1 215 ? 5.825 -19.813 24.439 1.00 75.31 215 TYR A O 1
ATOM 1803 N N . CYS A 1 216 ? 5.415 -20.057 22.230 1.00 74.31 216 CYS A N 1
ATOM 1804 C CA . CYS A 1 216 ? 6.056 -21.354 22.085 1.00 74.31 216 CYS A CA 1
ATOM 1805 C C . CYS A 1 216 ? 6.699 -21.471 20.702 1.00 74.31 216 CYS A C 1
ATOM 1807 O O . CYS A 1 216 ? 5.989 -21.478 19.701 1.00 74.31 216 CYS A O 1
ATOM 1809 N N . GLU A 1 217 ? 8.026 -21.566 20.657 1.00 66.00 217 GLU A N 1
ATOM 1810 C CA . GLU A 1 217 ? 8.778 -21.667 19.398 1.00 66.00 217 GLU A CA 1
ATOM 1811 C C . GLU A 1 217 ? 8.908 -23.131 18.932 1.00 66.00 217 GLU A C 1
ATOM 1813 O O . GLU A 1 217 ? 8.667 -23.427 17.768 1.00 66.00 217 GLU A O 1
ATOM 1818 N N . ASP A 1 218 ? 9.138 -24.066 19.868 1.00 64.25 218 ASP A N 1
ATOM 1819 C CA . ASP A 1 218 ? 9.397 -25.493 19.577 1.00 64.25 218 ASP A CA 1
ATOM 1820 C C . ASP A 1 218 ? 8.378 -26.470 20.206 1.00 64.25 218 ASP A C 1
ATOM 1822 O O . ASP A 1 218 ? 8.624 -27.671 20.314 1.00 64.25 218 ASP A O 1
ATOM 1826 N N . GLY A 1 219 ? 7.248 -25.982 20.723 1.00 62.53 219 GLY A N 1
ATOM 1827 C CA . GLY A 1 219 ? 6.242 -26.818 21.404 1.00 62.53 219 GLY A CA 1
ATOM 1828 C C . GLY A 1 219 ? 6.614 -27.276 22.827 1.00 62.53 219 GLY A C 1
ATOM 1829 O O . GLY A 1 219 ? 5.785 -27.883 23.504 1.00 62.53 219 GLY A O 1
ATOM 1830 N N . VAL A 1 220 ? 7.837 -26.993 23.296 1.00 61.34 220 VAL A N 1
ATOM 1831 C CA . VAL A 1 220 ? 8.370 -27.489 24.584 1.00 61.34 220 VAL A CA 1
ATOM 1832 C C . VAL A 1 220 ? 8.507 -26.385 25.636 1.00 61.34 220 VAL A C 1
ATOM 1834 O O . VAL A 1 220 ? 8.136 -26.586 26.791 1.00 61.34 220 VAL A O 1
ATOM 1837 N N . ASN A 1 221 ? 9.008 -25.209 25.253 1.00 68.75 221 ASN A N 1
ATOM 1838 C CA . ASN A 1 221 ? 9.185 -24.081 26.167 1.00 68.75 221 ASN A CA 1
ATOM 1839 C C . ASN A 1 221 ? 8.022 -23.101 26.017 1.00 68.75 221 ASN A C 1
ATOM 1841 O O . ASN A 1 221 ? 7.914 -22.404 25.011 1.00 68.75 221 ASN A O 1
ATOM 1845 N N . LEU A 1 222 ? 7.151 -23.070 27.025 1.00 76.06 222 LEU A N 1
ATOM 1846 C CA . LEU A 1 222 ? 6.039 -22.129 27.113 1.00 76.06 222 LEU A CA 1
ATOM 1847 C C . LEU A 1 222 ? 6.468 -20.926 27.949 1.00 76.06 222 LEU A C 1
ATOM 1849 O O . LEU A 1 222 ? 6.697 -21.048 29.153 1.00 76.06 222 LEU A O 1
ATOM 1853 N N . VAL A 1 223 ? 6.562 -19.762 27.311 1.00 76.31 223 VAL A N 1
ATOM 1854 C CA . VAL A 1 223 ? 6.851 -18.497 27.992 1.00 76.31 223 VAL A CA 1
ATOM 1855 C C . VAL A 1 223 ? 5.588 -17.643 27.968 1.00 76.31 223 VAL A C 1
ATOM 1857 O O . VAL A 1 223 ? 5.126 -17.300 26.882 1.00 76.31 223 VAL A O 1
ATOM 1860 N N . PRO A 1 224 ? 5.005 -17.274 29.123 1.00 76.31 224 PRO A N 1
ATOM 1861 C CA . PRO A 1 224 ? 3.881 -16.346 29.158 1.00 76.31 224 PRO A CA 1
ATOM 1862 C C . PRO A 1 224 ? 4.199 -15.066 28.385 1.00 76.31 224 PRO A C 1
ATOM 1864 O O . PRO A 1 224 ? 5.256 -14.470 28.600 1.00 76.31 224 PRO A O 1
ATOM 1867 N N . VAL A 1 225 ? 3.284 -14.605 27.528 1.00 74.38 225 VAL A N 1
ATOM 1868 C CA . VAL A 1 225 ? 3.494 -13.375 26.742 1.00 74.38 225 VAL A CA 1
ATOM 1869 C C . VAL A 1 225 ? 3.760 -12.178 27.663 1.00 74.38 225 VAL A C 1
ATOM 1871 O O . VAL A 1 225 ? 4.592 -11.329 27.358 1.00 74.38 225 VAL A O 1
ATOM 1874 N N . SER A 1 226 ? 3.170 -12.155 28.862 1.00 70.12 226 SER A N 1
ATOM 1875 C CA . SER A 1 226 ? 3.438 -11.149 29.900 1.00 70.12 226 SER A CA 1
ATOM 1876 C C . SER A 1 226 ? 4.911 -11.050 30.336 1.00 70.12 226 SER A C 1
ATOM 1878 O O . SER A 1 226 ? 5.318 -9.992 30.824 1.00 70.12 226 SER A O 1
ATOM 1880 N N . HIS A 1 227 ? 5.714 -12.099 30.142 1.00 75.69 227 HIS A N 1
ATOM 1881 C CA . HIS A 1 227 ? 7.134 -12.156 30.505 1.00 75.69 227 HIS A CA 1
ATOM 1882 C C . HIS A 1 227 ? 8.086 -11.822 29.348 1.00 75.69 227 HIS A C 1
ATOM 1884 O O . HIS A 1 227 ? 9.287 -11.703 29.579 1.00 75.69 227 HIS A O 1
ATOM 1890 N N . LEU A 1 228 ? 7.573 -11.655 28.128 1.00 75.75 228 LEU A N 1
ATOM 1891 C CA . LEU A 1 228 ? 8.375 -11.261 26.971 1.00 75.75 228 LEU A CA 1
ATOM 1892 C C . LEU A 1 228 ? 8.827 -9.791 27.067 1.00 75.75 228 LEU A C 1
ATOM 1894 O O . LEU A 1 228 ? 8.246 -8.985 27.810 1.00 75.75 228 LEU A O 1
ATOM 1898 N N . SER A 1 229 ? 9.848 -9.418 26.293 1.00 76.19 229 SER A N 1
ATOM 1899 C CA . SER A 1 229 ? 10.210 -8.006 26.119 1.00 76.19 229 SER A CA 1
ATOM 1900 C C . SER A 1 229 ? 9.061 -7.212 25.479 1.00 76.19 229 SER A C 1
ATOM 1902 O O . SER A 1 229 ? 8.150 -7.778 24.874 1.00 76.19 229 SER A O 1
ATOM 1904 N N . SER A 1 230 ? 9.075 -5.882 25.601 1.00 75.62 230 SER A N 1
ATOM 1905 C CA . SER A 1 230 ? 8.026 -5.022 25.025 1.00 75.62 230 SER A CA 1
ATOM 1906 C C . SER A 1 230 ? 7.845 -5.231 23.514 1.00 75.62 230 SER A C 1
ATOM 1908 O O . SER A 1 230 ? 6.709 -5.290 23.043 1.00 75.62 230 SER A O 1
ATOM 1910 N N . GLY A 1 231 ? 8.943 -5.407 22.770 1.00 76.69 231 GLY A N 1
ATOM 1911 C CA . GLY A 1 231 ? 8.909 -5.703 21.336 1.00 76.69 231 GLY A CA 1
ATOM 1912 C C . GLY A 1 231 ? 8.336 -7.090 21.031 1.00 76.69 231 GLY A C 1
ATOM 1913 O O . GLY A 1 231 ? 7.425 -7.226 20.218 1.00 76.69 231 GLY A O 1
ATOM 1914 N N . GLU A 1 232 ? 8.800 -8.128 21.727 1.00 78.44 232 GLU A N 1
ATOM 1915 C CA . GLU A 1 232 ? 8.309 -9.502 21.535 1.00 78.44 232 GLU A CA 1
ATOM 1916 C C . GLU A 1 232 ? 6.827 -9.654 21.893 1.00 78.44 232 GLU A C 1
ATOM 1918 O O . GLU A 1 232 ? 6.095 -10.350 21.195 1.00 78.44 232 GLU A O 1
ATOM 1923 N N . LYS A 1 233 ? 6.351 -8.954 22.930 1.00 78.75 233 LYS A N 1
ATOM 1924 C CA . LYS A 1 233 ? 4.920 -8.866 23.258 1.00 78.75 233 LYS A CA 1
ATOM 1925 C C . LYS A 1 233 ? 4.105 -8.359 22.079 1.00 78.75 233 LYS A C 1
ATOM 1927 O O . LYS A 1 233 ? 3.064 -8.916 21.741 1.00 78.75 233 LYS A O 1
ATOM 1932 N N . ARG A 1 234 ? 4.559 -7.275 21.459 1.00 79.62 234 ARG A N 1
ATOM 1933 C CA . ARG A 1 234 ? 3.879 -6.658 20.319 1.00 79.62 234 ARG A CA 1
ATOM 1934 C C . ARG A 1 234 ? 3.862 -7.591 19.113 1.00 79.62 234 ARG A C 1
ATOM 1936 O O . ARG A 1 234 ? 2.800 -7.793 18.526 1.00 79.62 234 ARG A O 1
ATOM 1943 N N . LYS A 1 235 ? 5.003 -8.220 18.818 1.00 82.81 235 LYS A N 1
ATOM 1944 C CA . LYS A 1 235 ? 5.120 -9.252 17.781 1.00 82.81 235 LYS A CA 1
ATOM 1945 C C . LYS A 1 235 ? 4.131 -10.394 18.026 1.00 82.81 235 LYS A C 1
ATOM 1947 O O . LYS A 1 235 ? 3.324 -10.689 17.150 1.00 82.81 235 LYS A O 1
ATOM 1952 N N . ALA A 1 236 ? 4.113 -10.951 19.238 1.00 80.88 236 ALA A N 1
ATOM 1953 C CA . ALA A 1 236 ? 3.221 -12.045 19.619 1.00 80.88 236 ALA A CA 1
ATOM 1954 C C . ALA A 1 236 ? 1.737 -11.676 19.469 1.00 80.88 236 ALA A C 1
ATOM 1956 O O . ALA A 1 236 ? 0.956 -12.466 18.946 1.00 80.88 236 ALA A O 1
ATOM 1957 N N . LEU A 1 237 ? 1.337 -10.468 19.876 1.00 79.69 237 LEU A N 1
ATOM 1958 C CA . LEU A 1 237 ? -0.045 -10.009 19.729 1.00 79.69 237 LEU A CA 1
ATOM 1959 C C . LEU A 1 237 ? -0.461 -9.910 18.255 1.00 79.69 237 LEU A C 1
ATOM 1961 O O . LEU A 1 237 ? -1.546 -10.361 17.891 1.00 79.69 237 LEU A O 1
ATOM 1965 N N . ILE A 1 238 ? 0.401 -9.350 17.402 1.00 84.44 238 ILE A N 1
ATOM 1966 C CA . ILE A 1 238 ? 0.126 -9.237 15.965 1.00 84.44 238 ILE A CA 1
ATOM 1967 C C . ILE A 1 238 ? 0.119 -10.624 15.302 1.00 84.44 238 ILE A C 1
ATOM 1969 O O . ILE A 1 238 ? -0.725 -10.879 14.444 1.00 84.44 238 ILE A O 1
ATOM 1973 N N . ASP A 1 239 ? 0.973 -11.547 15.746 1.00 82.94 239 ASP A N 1
ATOM 1974 C CA . ASP A 1 239 ? 0.975 -12.942 15.290 1.00 82.94 239 ASP A CA 1
ATOM 1975 C C . ASP A 1 239 ? -0.309 -13.682 15.662 1.00 82.94 239 ASP A C 1
ATOM 1977 O O . ASP A 1 239 ? -0.869 -14.417 14.844 1.00 82.94 239 ASP A O 1
ATOM 1981 N N . VAL A 1 240 ? -0.822 -13.443 16.867 1.00 79.25 240 VAL A N 1
ATOM 1982 C CA . VAL A 1 240 ? -2.113 -13.970 17.312 1.00 79.25 240 VAL A CA 1
ATOM 1983 C C . VAL A 1 240 ? -3.249 -13.411 16.465 1.00 79.25 240 VAL A C 1
ATOM 1985 O O . VAL A 1 240 ? -4.061 -14.184 15.960 1.00 79.25 240 VAL A O 1
ATOM 1988 N N . ILE A 1 241 ? -3.279 -12.094 16.246 1.00 78.25 241 ILE A N 1
ATOM 1989 C CA . ILE A 1 241 ? -4.271 -11.441 15.382 1.00 78.25 241 ILE A CA 1
ATOM 1990 C C . ILE A 1 241 ? -4.236 -12.054 13.980 1.00 78.25 241 ILE A C 1
ATOM 1992 O O . ILE A 1 241 ? -5.262 -12.538 13.508 1.00 78.25 241 ILE A O 1
ATOM 1996 N N . LYS A 1 242 ? -3.058 -12.118 13.347 1.00 81.06 242 LYS A N 1
ATOM 1997 C CA . LYS A 1 242 ? -2.880 -12.714 12.015 1.00 81.06 242 LYS A CA 1
ATOM 1998 C C . LYS A 1 242 ? -3.383 -14.159 11.975 1.00 81.06 242 LYS A C 1
ATOM 2000 O O . LYS A 1 242 ? -4.142 -14.521 11.081 1.00 81.06 242 LYS A O 1
ATOM 2005 N N . SER A 1 243 ? -2.992 -14.976 12.952 1.00 77.81 243 SER A N 1
ATOM 2006 C CA . SER A 1 243 ? -3.367 -16.394 13.015 1.00 77.81 243 SER A CA 1
ATOM 2007 C C . SER A 1 243 ? -4.875 -16.589 13.166 1.00 77.81 243 SER A C 1
ATOM 2009 O O . SER A 1 243 ? -5.458 -17.435 12.492 1.00 77.81 243 SER A O 1
ATOM 2011 N N . PHE A 1 244 ? -5.528 -15.786 14.006 1.00 72.12 244 PHE A N 1
ATOM 2012 C CA . PHE A 1 244 ? -6.974 -15.866 14.190 1.00 72.12 244 PHE A CA 1
ATOM 2013 C C . PHE A 1 244 ? -7.754 -15.404 12.969 1.00 72.12 244 PHE A C 1
ATOM 2015 O O . PHE A 1 244 ? -8.728 -16.052 12.587 1.00 72.12 244 PHE A O 1
ATOM 2022 N N . LEU A 1 245 ? -7.329 -14.306 12.348 1.00 73.19 245 LEU A N 1
ATOM 2023 C CA . LEU A 1 245 ? -7.966 -13.812 11.134 1.00 73.19 245 LEU A CA 1
ATOM 2024 C C . LEU A 1 245 ? -7.854 -14.858 10.024 1.00 73.19 245 LEU A C 1
ATOM 2026 O O . LEU A 1 245 ? -8.882 -15.248 9.480 1.00 73.19 245 LEU A O 1
ATOM 2030 N N . ASN A 1 246 ? -6.670 -15.446 9.815 1.00 72.19 246 ASN A N 1
ATOM 2031 C CA . ASN A 1 246 ? -6.469 -16.554 8.872 1.00 72.19 246 ASN A CA 1
ATOM 2032 C C . ASN A 1 246 ? -7.470 -17.705 9.060 1.00 72.19 246 ASN A C 1
ATOM 2034 O O . ASN A 1 246 ? -7.956 -18.265 8.080 1.00 72.19 246 ASN A O 1
ATOM 2038 N N . MET A 1 247 ? -7.780 -18.066 10.308 1.00 65.38 247 MET A N 1
ATOM 2039 C CA . MET A 1 247 ? -8.719 -19.152 10.610 1.00 65.38 247 MET A CA 1
ATOM 2040 C C . MET A 1 247 ? -10.185 -18.771 10.349 1.00 65.38 247 MET A C 1
ATOM 2042 O O . MET A 1 247 ? -10.994 -19.647 10.049 1.00 65.38 247 MET A O 1
ATOM 2046 N N . ASN A 1 248 ? -10.532 -17.482 10.445 1.00 62.81 248 ASN A N 1
ATOM 2047 C CA . ASN A 1 248 ? -11.916 -17.022 10.587 1.00 62.81 248 ASN A CA 1
ATOM 2048 C C . ASN A 1 248 ? -12.388 -16.006 9.527 1.00 62.81 248 ASN A C 1
ATOM 2050 O O . ASN A 1 248 ? -13.527 -15.544 9.635 1.00 62.81 248 ASN A O 1
ATOM 2054 N N . ILE A 1 249 ? -11.595 -15.692 8.490 1.00 59.12 249 ILE A N 1
ATOM 2055 C CA . ILE A 1 249 ? -11.927 -14.714 7.422 1.00 59.12 249 ILE A CA 1
ATOM 2056 C C . ILE A 1 249 ? -13.360 -14.868 6.888 1.00 59.12 249 ILE A C 1
ATOM 2058 O O . ILE A 1 249 ? -14.100 -13.891 6.810 1.00 59.12 249 ILE A O 1
ATOM 2062 N N . ASN A 1 250 ? -13.796 -16.096 6.587 1.00 55.12 250 ASN A N 1
ATOM 2063 C CA . ASN A 1 250 ? -15.117 -16.356 5.992 1.00 55.12 250 ASN A CA 1
ATOM 2064 C C . ASN A 1 250 ? -16.295 -16.219 6.977 1.00 55.12 250 ASN A C 1
ATOM 2066 O O . ASN A 1 250 ? -17.449 -16.365 6.577 1.00 55.12 250 ASN A O 1
ATOM 2070 N N . THR A 1 251 ? -16.021 -15.982 8.262 1.00 54.84 251 THR A N 1
ATOM 2071 C CA . THR A 1 251 ? -17.031 -15.909 9.333 1.00 54.84 251 THR A CA 1
ATOM 2072 C C . THR A 1 251 ? -17.199 -14.512 9.926 1.00 54.84 251 THR A C 1
ATOM 2074 O O . THR A 1 251 ? -18.026 -14.333 10.817 1.00 54.84 251 THR A O 1
ATOM 2077 N N . LEU A 1 252 ? -16.452 -13.517 9.435 1.00 58.94 252 LEU A N 1
ATOM 2078 C CA . LEU A 1 252 ? -16.582 -12.135 9.890 1.00 58.94 252 LEU A CA 1
ATOM 2079 C C . LEU A 1 252 ? -17.919 -11.553 9.410 1.00 58.94 252 LEU A C 1
ATOM 2081 O O . LEU A 1 252 ? -18.139 -11.339 8.219 1.00 58.94 252 LEU A O 1
ATOM 2085 N N . PHE A 1 253 ? -18.832 -11.292 10.348 1.00 58.22 253 PHE A N 1
ATOM 2086 C CA . PHE A 1 253 ? -20.166 -10.754 10.045 1.00 58.22 253 PHE A CA 1
ATOM 2087 C C . PHE A 1 253 ? -20.171 -9.238 9.786 1.00 58.22 253 PHE A C 1
ATOM 2089 O O . PHE A 1 253 ? -21.181 -8.692 9.335 1.00 58.22 253 PHE A O 1
ATOM 2096 N N . LYS A 1 254 ? -19.068 -8.549 10.098 1.00 71.69 254 LYS A N 1
ATOM 2097 C CA . LYS A 1 254 ? -18.909 -7.095 10.002 1.00 71.69 254 LYS A CA 1
ATOM 2098 C C . LYS A 1 254 ? -17.558 -6.725 9.414 1.00 71.69 254 LYS A C 1
ATOM 2100 O O . LYS A 1 254 ? -16.603 -7.492 9.489 1.00 71.69 254 LYS A O 1
ATOM 2105 N N . THR A 1 255 ? -17.473 -5.504 8.901 1.00 79.50 255 THR A N 1
ATOM 2106 C CA . THR A 1 255 ? -16.208 -4.927 8.450 1.00 79.50 255 THR A CA 1
ATOM 2107 C C . THR A 1 255 ? -15.301 -4.666 9.650 1.00 79.50 255 THR A C 1
ATOM 2109 O O . THR A 1 255 ? -15.673 -3.939 10.574 1.00 79.50 255 THR A O 1
ATOM 2112 N N . THR A 1 256 ? -14.104 -5.241 9.632 1.00 83.69 256 THR A N 1
ATOM 2113 C CA . THR A 1 256 ? -13.124 -5.111 10.713 1.00 83.69 256 THR A CA 1
ATOM 2114 C C . THR A 1 256 ? -12.110 -4.011 10.412 1.00 83.69 256 THR A C 1
ATOM 2116 O O . THR A 1 256 ? -11.572 -3.926 9.308 1.00 83.69 256 THR A O 1
ATOM 2119 N N . ILE A 1 257 ? -11.840 -3.181 11.418 1.00 88.69 257 ILE A N 1
ATOM 2120 C CA . ILE A 1 257 ? -10.798 -2.160 11.421 1.00 88.69 257 ILE A CA 1
ATOM 2121 C C . ILE A 1 257 ? -9.810 -2.494 12.537 1.00 88.69 257 ILE A C 1
ATOM 2123 O O . ILE A 1 257 ? -10.205 -2.677 13.690 1.00 88.69 257 ILE A O 1
ATOM 2127 N N . ILE A 1 258 ? -8.526 -2.532 12.198 1.00 89.12 258 ILE A N 1
ATOM 2128 C CA . ILE A 1 258 ? -7.431 -2.714 13.148 1.00 89.12 258 ILE A CA 1
ATOM 2129 C C . ILE A 1 258 ? -6.564 -1.465 13.106 1.00 89.12 258 ILE A C 1
ATOM 2131 O O . ILE A 1 258 ? -6.065 -1.091 12.050 1.00 89.12 258 ILE A O 1
ATOM 2135 N N . ALA A 1 259 ? -6.391 -0.818 14.252 1.00 92.12 259 ALA A N 1
ATOM 2136 C CA . ALA A 1 259 ? -5.545 0.354 14.410 1.00 92.12 259 ALA A CA 1
ATOM 2137 C C . ALA A 1 259 ? -4.386 0.043 15.362 1.00 92.12 259 ALA A C 1
ATOM 2139 O O . ALA A 1 259 ? -4.613 -0.438 16.473 1.00 92.12 259 ALA A O 1
ATOM 2140 N N . ILE A 1 260 ? -3.153 0.301 14.930 1.00 91.19 260 ILE A N 1
ATOM 2141 C CA . ILE A 1 260 ? -1.940 -0.015 15.691 1.00 91.19 260 ILE A CA 1
ATOM 2142 C C . ILE A 1 260 ? -1.013 1.193 15.694 1.00 91.19 260 ILE A C 1
ATOM 2144 O O . ILE A 1 260 ? -0.556 1.629 14.638 1.00 91.19 260 ILE A O 1
ATOM 2148 N N . ASP A 1 261 ? -0.694 1.693 16.880 1.00 91.38 261 ASP A N 1
ATOM 2149 C CA . ASP A 1 261 ? 0.282 2.765 17.027 1.00 91.38 261 ASP A CA 1
ATOM 2150 C C . ASP A 1 261 ? 1.695 2.213 17.165 1.00 91.38 261 ASP A C 1
ATOM 2152 O O . ASP A 1 261 ? 1.941 1.415 18.063 1.00 91.38 261 ASP A O 1
ATOM 2156 N N . GLU A 1 262 ? 2.614 2.652 16.306 1.00 90.69 262 GLU A N 1
ATOM 2157 C CA . GLU A 1 262 ? 4.034 2.269 16.262 1.00 90.69 262 GLU A CA 1
ATOM 2158 C C . GLU A 1 262 ? 4.265 0.746 16.307 1.00 90.69 262 GLU A C 1
ATOM 2160 O O . GLU A 1 262 ? 4.808 0.215 17.283 1.00 90.69 262 GLU A O 1
ATOM 2165 N N . PRO A 1 263 ? 3.837 -0.022 15.286 1.00 90.50 263 PRO A N 1
ATOM 2166 C CA . PRO A 1 263 ? 4.012 -1.478 15.268 1.00 90.50 263 PRO A CA 1
ATOM 2167 C C . PRO A 1 263 ? 5.480 -1.927 15.408 1.00 90.50 263 PRO A C 1
ATOM 2169 O O . PRO A 1 263 ? 5.731 -3.049 15.842 1.00 90.50 263 PRO A O 1
ATOM 2172 N N . GLU A 1 264 ? 6.437 -1.058 15.082 1.00 88.31 264 GLU A N 1
ATOM 2173 C CA . GLU A 1 264 ? 7.878 -1.275 15.185 1.00 88.31 264 GLU A CA 1
ATOM 2174 C C . GLU A 1 264 ? 8.488 -0.992 16.564 1.00 88.31 264 GLU A C 1
ATOM 2176 O O . GLU A 1 264 ? 9.658 -1.314 16.788 1.00 88.31 264 GLU A O 1
ATOM 2181 N N . ILE A 1 265 ? 7.754 -0.353 17.481 1.00 85.81 265 ILE A N 1
ATOM 2182 C CA . ILE A 1 265 ? 8.347 0.141 18.729 1.00 85.81 265 ILE A CA 1
ATOM 2183 C C . ILE A 1 265 ? 8.961 -1.011 19.534 1.00 85.81 265 ILE A C 1
ATOM 2185 O O . ILE A 1 265 ? 8.359 -2.068 19.731 1.00 85.81 265 ILE A O 1
ATOM 2189 N N . SER A 1 266 ? 10.178 -0.789 20.034 1.00 81.44 266 SER A N 1
ATOM 2190 C CA . SER A 1 266 ? 10.967 -1.782 20.780 1.00 81.44 266 SER A CA 1
ATOM 2191 C C . SER A 1 266 ? 11.335 -3.061 20.008 1.00 81.44 266 SER A C 1
ATOM 2193 O O . SER A 1 266 ? 11.889 -3.977 20.618 1.00 81.44 266 SER A O 1
ATOM 2195 N N . LEU A 1 267 ? 11.066 -3.153 18.700 1.00 82.12 267 LEU A N 1
ATOM 2196 C CA . LEU A 1 267 ? 11.568 -4.247 17.871 1.00 82.12 267 LEU A CA 1
ATOM 2197 C C . LEU A 1 267 ? 13.008 -3.984 17.434 1.00 82.12 267 LEU A C 1
ATOM 2199 O O . LEU A 1 267 ? 13.427 -2.851 17.193 1.00 82.12 267 LEU A O 1
ATOM 2203 N N . HIS A 1 268 ? 13.773 -5.065 17.293 1.00 77.94 268 HIS A N 1
ATOM 2204 C CA . HIS A 1 268 ? 15.045 -4.999 16.590 1.00 77.94 268 HIS A CA 1
ATOM 2205 C C . HIS A 1 268 ? 14.791 -4.673 15.111 1.00 77.94 268 HIS A C 1
ATOM 2207 O O . HIS A 1 268 ? 13.833 -5.177 14.523 1.00 77.94 268 HIS A O 1
ATOM 2213 N N . ALA A 1 269 ? 15.673 -3.887 14.486 1.00 72.50 269 ALA A N 1
ATOM 2214 C CA . ALA A 1 269 ? 15.499 -3.428 13.106 1.00 72.50 269 ALA A CA 1
ATOM 2215 C C . ALA A 1 269 ? 15.274 -4.580 12.104 1.00 72.50 269 ALA A C 1
ATOM 2217 O O . ALA A 1 269 ? 14.533 -4.425 11.136 1.00 72.50 269 ALA A O 1
ATOM 2218 N N . SER A 1 270 ? 15.862 -5.759 12.356 1.00 69.94 270 SER A N 1
ATOM 2219 C CA . SER A 1 270 ? 15.672 -6.942 11.500 1.00 69.94 270 SER A CA 1
ATOM 2220 C C . SER A 1 270 ? 14.262 -7.527 11.568 1.00 69.94 270 SER A C 1
ATOM 2222 O O . SER A 1 270 ? 13.836 -8.188 10.630 1.00 69.94 270 SER A O 1
ATOM 2224 N N . SER A 1 271 ? 13.537 -7.288 12.662 1.00 77.81 271 SER A N 1
ATOM 2225 C CA . SER A 1 271 ? 12.162 -7.750 12.862 1.00 77.81 271 SER A CA 1
ATOM 2226 C C . SER A 1 271 ? 11.122 -6.743 12.372 1.00 77.81 271 SER A C 1
ATOM 2228 O O . SER A 1 271 ? 9.980 -7.133 12.150 1.00 77.81 271 SER A O 1
ATOM 2230 N N . CYS A 1 272 ? 11.494 -5.474 12.164 1.00 83.31 272 CYS A N 1
ATOM 2231 C CA . CYS A 1 272 ? 10.574 -4.459 11.645 1.00 83.31 272 CYS A CA 1
ATOM 2232 C C . CYS A 1 272 ? 10.026 -4.863 10.273 1.00 83.31 272 CYS A C 1
ATOM 2234 O O . CYS A 1 272 ? 8.827 -4.775 10.043 1.00 83.31 272 CYS A O 1
ATOM 2236 N N . PHE A 1 273 ? 10.880 -5.378 9.386 1.00 79.81 273 PHE A N 1
ATOM 2237 C CA . PHE A 1 273 ? 10.460 -5.792 8.048 1.00 79.81 273 PHE A CA 1
ATOM 2238 C C . PHE A 1 273 ? 9.345 -6.852 8.081 1.00 79.81 273 PHE A C 1
ATOM 2240 O O . PHE A 1 273 ? 8.260 -6.633 7.546 1.00 79.81 273 PHE A O 1
ATOM 2247 N N . GLU A 1 274 ? 9.591 -7.957 8.791 1.00 82.69 274 GLU A N 1
ATOM 2248 C CA . GLU A 1 274 ? 8.624 -9.043 9.009 1.00 82.69 274 GLU A CA 1
ATOM 2249 C C . GLU A 1 274 ? 7.328 -8.513 9.652 1.00 82.69 274 GLU A C 1
ATOM 2251 O O . GLU A 1 274 ? 6.222 -8.945 9.328 1.00 82.69 274 GLU A O 1
ATOM 2256 N N . GLN A 1 275 ? 7.452 -7.536 10.554 1.00 87.69 275 GLN A N 1
ATOM 2257 C CA . GLN A 1 275 ? 6.317 -6.933 11.237 1.00 87.69 275 GLN A CA 1
ATOM 2258 C C . GLN A 1 275 ? 5.386 -6.182 10.276 1.00 87.69 275 GLN A C 1
ATOM 2260 O O . GLN A 1 275 ? 4.174 -6.385 10.338 1.00 87.69 275 GLN A O 1
ATOM 2265 N N . PHE A 1 276 ? 5.917 -5.344 9.382 1.00 89.50 276 PHE A N 1
ATOM 2266 C CA . PHE A 1 276 ? 5.093 -4.624 8.401 1.00 89.50 276 PHE A CA 1
ATOM 2267 C C . PHE A 1 276 ? 4.543 -5.544 7.310 1.00 89.50 276 PHE A C 1
ATOM 2269 O O . PHE A 1 276 ? 3.406 -5.358 6.884 1.00 89.50 276 PHE A O 1
ATOM 2276 N N . GLU A 1 277 ? 5.278 -6.587 6.930 1.00 85.75 277 GLU A N 1
ATOM 2277 C CA . GLU A 1 277 ? 4.772 -7.622 6.025 1.00 85.75 277 GLU A CA 1
ATOM 2278 C C . GLU A 1 277 ? 3.568 -8.362 6.633 1.00 85.75 277 GLU A C 1
ATOM 2280 O O . GLU A 1 277 ? 2.573 -8.631 5.957 1.00 85.75 277 GLU A O 1
ATOM 2285 N N . LYS A 1 278 ? 3.592 -8.669 7.936 1.00 88.81 278 LYS A N 1
ATOM 2286 C CA . LYS A 1 278 ? 2.419 -9.231 8.630 1.00 88.81 278 LYS A CA 1
ATOM 2287 C C . LYS A 1 278 ? 1.212 -8.297 8.559 1.00 88.81 278 LYS A C 1
ATOM 2289 O O . LYS A 1 278 ? 0.097 -8.784 8.393 1.00 88.81 278 LYS A O 1
ATOM 2294 N N . LEU A 1 279 ? 1.425 -6.987 8.662 1.00 91.75 279 LEU A N 1
ATOM 2295 C CA . LEU A 1 279 ? 0.356 -5.989 8.586 1.00 91.75 279 LEU A CA 1
ATOM 2296 C C . LEU A 1 279 ? -0.217 -5.854 7.173 1.00 91.75 279 LEU A C 1
ATOM 2298 O O . LEU A 1 279 ? -1.434 -5.746 7.033 1.00 91.75 279 LEU A O 1
ATOM 2302 N N . GLU A 1 280 ? 0.630 -5.916 6.143 1.00 89.06 280 GLU A N 1
ATOM 2303 C CA . GLU A 1 280 ? 0.189 -5.976 4.745 1.00 89.06 280 GLU A CA 1
ATOM 2304 C C . GLU A 1 280 ? -0.653 -7.235 4.499 1.00 89.06 280 GLU A C 1
ATOM 2306 O O . GLU A 1 280 ? -1.780 -7.127 4.024 1.00 89.06 280 GLU A O 1
ATOM 2311 N N . ASN A 1 281 ? -0.186 -8.405 4.949 1.00 87.00 281 ASN A N 1
ATOM 2312 C CA . ASN A 1 281 ? -0.937 -9.663 4.851 1.00 87.00 281 ASN A CA 1
ATOM 2313 C C . ASN A 1 281 ? -2.314 -9.588 5.534 1.00 87.00 281 ASN A C 1
ATOM 2315 O O . ASN A 1 281 ? -3.297 -10.102 5.006 1.00 87.00 281 ASN A O 1
ATOM 2319 N N . ILE A 1 282 ? -2.397 -8.960 6.715 1.00 87.31 282 ILE A N 1
ATOM 2320 C CA . ILE A 1 282 ? -3.676 -8.728 7.401 1.00 87.31 282 ILE A CA 1
ATOM 2321 C C . ILE A 1 282 ? -4.579 -7.834 6.540 1.00 87.31 282 ILE A C 1
ATOM 2323 O O . ILE A 1 282 ? -5.762 -8.128 6.383 1.00 87.31 282 ILE A O 1
ATOM 2327 N N . ALA A 1 283 ? -4.037 -6.761 5.959 1.00 89.06 283 ALA A N 1
ATOM 2328 C CA . ALA A 1 283 ? -4.813 -5.846 5.126 1.00 89.06 283 ALA A CA 1
ATOM 2329 C C . ALA A 1 283 ? -5.357 -6.523 3.853 1.00 89.06 283 ALA A C 1
ATOM 2331 O O . ALA A 1 283 ? -6.504 -6.292 3.461 1.00 89.06 283 ALA A O 1
ATOM 2332 N N . GLU A 1 284 ? -4.573 -7.410 3.234 1.00 85.75 284 GLU A N 1
ATOM 2333 C CA . GLU A 1 284 ? -4.969 -8.169 2.040 1.00 85.75 284 GLU A CA 1
ATOM 2334 C C . GLU A 1 284 ? -6.147 -9.126 2.280 1.00 85.75 284 GLU A C 1
ATOM 2336 O O . GLU A 1 284 ? -6.848 -9.496 1.339 1.00 85.75 284 GLU A O 1
ATOM 2341 N N . GLN A 1 285 ? -6.444 -9.455 3.537 1.00 81.81 285 GLN A N 1
ATOM 2342 C CA . GLN A 1 285 ? -7.597 -10.275 3.924 1.00 81.81 285 GLN A CA 1
ATOM 2343 C C . GLN A 1 285 ? -8.916 -9.493 3.974 1.00 81.81 285 GLN A C 1
ATOM 2345 O O . GLN A 1 285 ? -9.925 -9.999 4.464 1.00 81.81 285 GLN A O 1
ATOM 2350 N N . GLY A 1 286 ? -8.928 -8.256 3.471 1.00 81.38 286 GLY A N 1
ATOM 2351 C CA . GLY A 1 286 ? -10.105 -7.389 3.476 1.00 81.38 286 GLY A CA 1
ATOM 2352 C C . GLY A 1 286 ? -10.326 -6.670 4.806 1.00 81.38 286 GLY A C 1
ATOM 2353 O O . GLY A 1 286 ? -11.427 -6.184 5.066 1.00 81.38 286 GLY A O 1
ATOM 2354 N N . ILE A 1 287 ? -9.291 -6.592 5.644 1.00 86.62 287 ILE A N 1
ATOM 2355 C CA . ILE A 1 287 ? -9.324 -5.908 6.936 1.00 86.62 287 ILE A CA 1
ATOM 2356 C C . ILE A 1 287 ? -8.715 -4.525 6.769 1.00 86.62 287 ILE A C 1
ATOM 2358 O O . ILE A 1 287 ? -7.633 -4.364 6.209 1.00 86.62 287 ILE A O 1
ATOM 2362 N N . GLN A 1 288 ? -9.403 -3.498 7.258 1.00 90.00 288 GLN A N 1
ATOM 2363 C CA . GLN A 1 288 ? -8.865 -2.150 7.185 1.00 90.00 288 GLN A CA 1
ATOM 2364 C C . GLN A 1 288 ? -7.816 -1.956 8.282 1.00 90.00 288 GLN A C 1
ATOM 2366 O O . GLN A 1 288 ? -8.156 -1.826 9.457 1.00 90.00 288 GLN A O 1
ATOM 2371 N N . THR A 1 289 ? -6.548 -1.896 7.891 1.00 92.12 289 THR A N 1
ATOM 2372 C CA . THR A 1 289 ? -5.424 -1.701 8.813 1.00 92.12 289 THR A CA 1
ATOM 2373 C C . THR A 1 289 ? -4.972 -0.240 8.805 1.00 92.12 289 THR A C 1
ATOM 2375 O O . THR A 1 289 ? -4.671 0.320 7.752 1.00 92.12 289 THR A O 1
ATOM 2378 N N . ILE A 1 290 ? -4.929 0.388 9.979 1.00 94.56 290 ILE A N 1
ATOM 2379 C CA . ILE A 1 290 ? -4.477 1.766 10.200 1.00 94.56 290 ILE A CA 1
ATOM 2380 C C . ILE A 1 290 ? -3.254 1.717 11.107 1.00 94.56 290 ILE A C 1
ATOM 2382 O O . ILE A 1 290 ? -3.284 1.072 12.153 1.00 94.56 290 ILE A O 1
ATOM 2386 N N . ILE A 1 291 ? -2.186 2.408 10.718 1.00 93.94 291 ILE A N 1
ATOM 2387 C CA . ILE A 1 291 ? -0.938 2.421 11.479 1.00 93.94 291 ILE A CA 1
ATOM 2388 C C . ILE A 1 291 ? -0.396 3.833 11.648 1.00 93.94 291 ILE A C 1
ATOM 2390 O O . ILE A 1 291 ? -0.552 4.675 10.760 1.00 93.94 291 ILE A O 1
ATOM 2394 N N . THR A 1 292 ? 0.286 4.068 12.764 1.00 94.00 292 THR A N 1
ATOM 2395 C CA . THR A 1 292 ? 1.172 5.223 12.949 1.00 94.00 292 THR A CA 1
ATOM 2396 C C . THR A 1 292 ? 2.604 4.721 13.100 1.00 94.00 292 THR A C 1
ATOM 2398 O O . THR A 1 292 ? 2.828 3.650 13.652 1.00 94.00 292 THR A O 1
ATOM 2401 N N . THR A 1 293 ? 3.581 5.425 12.529 1.00 90.50 293 THR A N 1
ATOM 2402 C CA . THR A 1 293 ? 4.982 4.982 12.537 1.00 90.50 293 THR A CA 1
ATOM 2403 C C . THR A 1 293 ? 5.922 6.148 12.257 1.00 90.50 293 THR A C 1
ATOM 2405 O O . THR A 1 293 ? 5.600 7.063 11.492 1.00 90.50 293 THR A O 1
ATOM 2408 N N . HIS A 1 294 ? 7.106 6.097 12.864 1.00 86.19 294 HIS A N 1
ATOM 2409 C CA . HIS A 1 294 ? 8.212 7.010 12.574 1.00 86.19 294 HIS A CA 1
ATOM 2410 C C . HIS A 1 294 ? 9.268 6.389 11.645 1.00 86.19 294 HIS A C 1
ATOM 2412 O O . HIS A 1 294 ? 10.220 7.072 11.254 1.00 86.19 294 HIS A O 1
ATOM 2418 N N . TRP A 1 295 ? 9.115 5.114 11.284 1.00 86.19 295 TRP A N 1
ATOM 2419 C CA . TRP A 1 295 ? 10.108 4.333 10.558 1.00 86.19 295 TRP A CA 1
ATOM 2420 C C . TRP A 1 295 ? 9.837 4.292 9.055 1.00 86.19 295 TRP A C 1
ATOM 2422 O O . TRP A 1 295 ? 9.093 3.456 8.565 1.00 86.19 295 TRP A O 1
ATOM 2432 N N . TYR A 1 296 ? 10.506 5.133 8.268 1.00 82.56 296 TYR A N 1
ATOM 2433 C CA . TYR A 1 296 ? 10.263 5.240 6.820 1.00 82.56 296 TYR A CA 1
ATOM 2434 C C . TYR A 1 296 ? 10.572 3.971 6.011 1.00 82.56 296 TYR A C 1
ATOM 2436 O O . TYR A 1 296 ? 10.159 3.867 4.853 1.00 82.56 296 TYR A O 1
ATOM 2444 N N . GLY A 1 297 ? 11.264 3.002 6.617 1.00 80.50 297 GLY A N 1
ATOM 2445 C CA . GLY A 1 297 ? 11.510 1.687 6.037 1.00 80.50 297 GLY A CA 1
ATOM 2446 C C . GLY A 1 297 ? 10.237 0.897 5.721 1.00 80.50 297 GLY A C 1
ATOM 2447 O O . GLY A 1 297 ? 10.329 -0.034 4.934 1.00 80.50 297 GLY A O 1
ATOM 2448 N N . PHE A 1 298 ? 9.055 1.281 6.233 1.00 85.06 298 PHE A N 1
ATOM 2449 C CA . PHE A 1 298 ? 7.795 0.587 5.927 1.00 85.06 298 PHE A CA 1
ATOM 2450 C C . PHE A 1 298 ? 7.313 0.808 4.491 1.00 85.06 298 PHE A C 1
ATOM 2452 O O . PHE A 1 298 ? 6.681 -0.077 3.925 1.00 85.06 298 PHE A O 1
ATOM 2459 N N . MET A 1 299 ? 7.581 1.983 3.906 1.00 82.62 299 MET A N 1
ATOM 2460 C CA . MET A 1 299 ? 7.086 2.371 2.577 1.00 82.62 299 MET A CA 1
ATOM 2461 C C . MET A 1 299 ? 7.431 1.363 1.466 1.00 82.62 299 MET A C 1
ATOM 2463 O O . MET A 1 299 ? 6.557 1.071 0.657 1.00 82.62 299 MET A O 1
ATOM 2467 N N . PRO A 1 300 ? 8.662 0.816 1.389 1.00 74.25 300 PRO A N 1
ATOM 2468 C CA . PRO A 1 300 ? 8.987 -0.252 0.442 1.00 74.25 300 PRO A CA 1
ATOM 2469 C C . PRO A 1 300 ? 8.392 -1.621 0.806 1.00 74.25 300 PRO A C 1
ATOM 2471 O O . PRO A 1 300 ? 8.289 -2.461 -0.081 1.00 74.25 300 PRO A O 1
ATOM 2474 N N . VAL A 1 301 ? 8.064 -1.870 2.081 1.00 78.19 301 VAL A N 1
ATOM 2475 C CA . VAL A 1 301 ? 7.501 -3.155 2.535 1.00 78.19 301 VAL A CA 1
ATOM 2476 C C . VAL A 1 301 ? 6.025 -3.216 2.188 1.00 78.19 301 VAL A C 1
ATOM 2478 O O . VAL A 1 301 ? 5.589 -4.138 1.517 1.00 78.19 301 VAL A O 1
ATOM 2481 N N . VAL A 1 302 ? 5.276 -2.199 2.618 1.00 82.00 302 VAL A N 1
ATOM 2482 C CA . VAL A 1 302 ? 3.837 -2.078 2.401 1.00 82.00 302 VAL A CA 1
ATOM 2483 C C . VAL A 1 302 ? 3.636 -1.536 0.993 1.00 82.00 302 VAL A C 1
ATOM 2485 O O . VAL A 1 302 ? 3.558 -0.334 0.763 1.00 82.00 302 VAL A O 1
ATOM 2488 N N . SER A 1 303 ? 3.616 -2.444 0.028 1.00 71.69 303 SER A N 1
ATOM 2489 C CA . SER A 1 303 ? 3.604 -2.146 -1.402 1.00 71.69 303 SER A CA 1
ATOM 2490 C C . SER A 1 303 ? 2.237 -1.674 -1.912 1.00 71.69 303 SER A C 1
ATOM 2492 O O . SER A 1 303 ? 2.138 -1.138 -3.021 1.00 71.69 303 SER A O 1
ATOM 2494 N N . LYS A 1 304 ? 1.182 -1.867 -1.107 1.00 79.75 304 LYS A N 1
ATOM 2495 C CA . LYS A 1 304 ? -0.209 -1.500 -1.391 1.00 79.75 304 LYS A CA 1
ATOM 2496 C C . LYS A 1 304 ? -0.782 -0.686 -0.231 1.00 79.75 304 LYS A C 1
ATOM 2498 O O . LYS A 1 304 ? -0.823 -1.146 0.903 1.00 79.75 304 LYS A O 1
ATOM 2503 N N . GLY A 1 305 ? -1.282 0.511 -0.526 1.00 86.38 305 GLY A N 1
ATOM 2504 C CA . GLY A 1 305 ? -1.950 1.364 0.456 1.00 86.38 305 GLY A CA 1
ATOM 2505 C C . GLY A 1 305 ? -1.588 2.831 0.288 1.00 86.38 305 GLY A C 1
ATOM 2506 O O . GLY A 1 305 ? -0.971 3.229 -0.698 1.00 86.38 305 GLY A O 1
ATOM 2507 N N . SER A 1 306 ? -1.976 3.636 1.271 1.00 88.88 306 SER A N 1
ATOM 2508 C CA . SER A 1 306 ? -1.685 5.065 1.304 1.00 88.88 306 SER A CA 1
ATOM 2509 C C . SER A 1 306 ? -1.021 5.448 2.617 1.00 88.88 306 SER A C 1
ATOM 2511 O O . SER A 1 306 ? -1.465 5.006 3.677 1.00 88.88 306 SER A O 1
ATOM 2513 N N . ALA A 1 307 ? -0.024 6.324 2.560 1.00 89.94 307 ALA A N 1
ATOM 2514 C CA . ALA A 1 307 ? 0.565 6.948 3.736 1.00 89.94 307 ALA A CA 1
ATOM 2515 C C . ALA A 1 307 ? 0.245 8.441 3.761 1.00 89.94 307 ALA A C 1
ATOM 2517 O O . ALA A 1 307 ? 0.383 9.133 2.756 1.00 89.94 307 ALA A O 1
ATOM 2518 N N . THR A 1 308 ? -0.135 8.951 4.928 1.00 88.94 308 THR A N 1
ATOM 2519 C CA . THR A 1 308 ? -0.307 10.389 5.140 1.00 88.94 308 THR A CA 1
ATOM 2520 C C . THR A 1 308 ? 0.889 10.903 5.921 1.00 88.94 308 THR A C 1
ATOM 2522 O O . THR A 1 308 ? 1.040 10.609 7.105 1.00 88.94 308 THR A O 1
ATOM 2525 N N . TYR A 1 309 ? 1.742 11.680 5.264 1.00 85.44 309 TYR A N 1
ATOM 2526 C CA . TYR A 1 309 ? 2.773 12.447 5.946 1.00 85.44 309 TYR A CA 1
ATOM 2527 C C . TYR A 1 309 ? 2.131 13.628 6.670 1.00 85.44 309 TYR A C 1
ATOM 2529 O O . TYR A 1 309 ? 1.311 14.333 6.084 1.00 85.44 309 TYR A O 1
ATOM 2537 N N . ILE A 1 310 ? 2.529 13.852 7.921 1.00 85.69 310 ILE A N 1
ATOM 2538 C CA . ILE A 1 310 ? 2.107 14.992 8.735 1.00 85.69 310 ILE A CA 1
ATOM 2539 C C . ILE A 1 310 ? 3.372 15.737 9.160 1.00 85.69 310 ILE A C 1
ATOM 2541 O O . ILE A 1 310 ? 4.240 15.172 9.826 1.00 85.69 310 ILE A O 1
ATOM 2545 N N . SER A 1 311 ? 3.507 16.993 8.739 1.00 81.25 311 SER A N 1
ATOM 2546 C CA . SER A 1 311 ? 4.658 17.829 9.078 1.00 81.25 311 SER A CA 1
ATOM 2547 C C . SER A 1 311 ? 4.564 18.398 10.498 1.00 81.25 311 SER A C 1
ATOM 2549 O O . SER A 1 311 ? 3.498 18.444 11.111 1.00 81.25 311 SER A O 1
ATOM 2551 N N . SER A 1 312 ? 5.673 18.954 10.993 1.00 78.19 312 SER A N 1
ATOM 2552 C CA . SER A 1 312 ? 5.694 19.749 12.232 1.00 78.19 312 SER A CA 1
ATOM 2553 C C . SER A 1 312 ? 4.829 21.017 12.161 1.00 78.19 312 SER A C 1
ATOM 2555 O O . SER A 1 312 ? 4.404 21.529 13.193 1.00 78.19 312 SER A O 1
ATOM 2557 N N . SER A 1 313 ? 4.548 21.518 10.954 1.00 78.81 313 SER A N 1
ATOM 2558 C CA . SER A 1 313 ? 3.625 22.627 10.692 1.00 78.81 313 SER A CA 1
ATOM 2559 C C . SER A 1 313 ? 2.160 22.187 10.536 1.00 78.81 313 SER A C 1
ATOM 2561 O O . SER A 1 313 ? 1.324 23.011 10.168 1.00 78.81 313 SER A O 1
ATOM 2563 N N . ASN A 1 314 ? 1.834 20.919 10.826 1.00 74.69 314 ASN A N 1
ATOM 2564 C CA . ASN A 1 314 ? 0.515 20.302 10.634 1.00 74.69 314 ASN A CA 1
ATOM 2565 C C . ASN A 1 314 ? 0.003 20.345 9.185 1.00 74.69 314 ASN A C 1
ATOM 2567 O O . ASN A 1 314 ? -1.205 20.274 8.950 1.00 74.69 314 ASN A O 1
ATOM 2571 N N . GLU A 1 315 ? 0.894 20.461 8.201 1.00 78.25 315 GLU A N 1
ATOM 2572 C CA . GLU A 1 315 ? 0.502 20.231 6.815 1.00 78.25 315 GLU A CA 1
ATOM 2573 C C . GLU A 1 315 ? 0.578 18.742 6.510 1.00 78.25 315 GLU A C 1
ATOM 2575 O O . GLU A 1 315 ? 1.440 18.020 7.018 1.00 78.25 315 GLU A O 1
ATOM 2580 N N . THR A 1 316 ? -0.344 18.291 5.671 1.00 81.00 316 THR A N 1
ATOM 2581 C CA . THR A 1 316 ? -0.483 16.886 5.324 1.00 81.00 316 THR A CA 1
ATOM 2582 C C . THR A 1 316 ? -0.195 16.663 3.850 1.00 81.00 316 THR A C 1
ATOM 2584 O O . THR A 1 316 ? -0.509 17.500 3.000 1.00 81.00 316 THR A O 1
ATOM 2587 N N . ALA A 1 317 ? 0.398 15.514 3.545 1.00 80.75 317 ALA A N 1
ATOM 2588 C CA . ALA A 1 317 ? 0.580 15.056 2.179 1.00 80.75 317 ALA A CA 1
ATOM 2589 C C . ALA A 1 317 ? 0.249 13.568 2.085 1.00 80.75 317 ALA A C 1
ATOM 2591 O O . ALA A 1 317 ? 0.758 12.765 2.866 1.00 80.75 317 ALA A O 1
ATOM 2592 N N . LEU A 1 318 ? -0.615 13.216 1.136 1.00 83.81 318 LEU A N 1
ATOM 2593 C CA . LEU A 1 318 ? -0.967 11.832 0.847 1.00 83.81 318 LEU A CA 1
ATOM 2594 C C . LEU A 1 318 ? 0.045 11.250 -0.143 1.00 83.81 318 LEU A C 1
ATOM 2596 O O . LEU A 1 318 ? 0.387 11.897 -1.132 1.00 83.81 318 LEU A O 1
ATOM 2600 N N . LEU A 1 319 ? 0.504 10.039 0.138 1.00 85.31 319 LEU A N 1
ATOM 2601 C CA . LEU A 1 319 ? 1.432 9.265 -0.674 1.00 85.31 319 LEU A CA 1
ATOM 2602 C C . LEU A 1 319 ? 0.763 7.939 -1.035 1.00 85.31 319 LEU A C 1
ATOM 2604 O O . LEU A 1 319 ? 0.309 7.218 -0.144 1.00 85.31 319 LEU A O 1
ATOM 2608 N N . ASP A 1 320 ? 0.734 7.598 -2.317 1.00 84.69 320 ASP A N 1
ATOM 2609 C CA . ASP A 1 320 ? 0.429 6.250 -2.784 1.00 84.69 320 ASP A CA 1
ATOM 2610 C C . ASP A 1 320 ? 1.679 5.381 -2.615 1.00 84.69 320 ASP A C 1
ATOM 2612 O O . ASP A 1 320 ? 2.721 5.629 -3.228 1.00 84.69 320 ASP A O 1
ATOM 2616 N N . LEU A 1 321 ? 1.589 4.344 -1.781 1.00 85.44 321 LEU A N 1
ATOM 2617 C CA . LEU A 1 321 ? 2.730 3.485 -1.470 1.00 85.44 321 LEU A CA 1
ATOM 2618 C C . LEU A 1 321 ? 3.247 2.705 -2.684 1.00 85.44 321 LEU A C 1
ATOM 2620 O O . LEU A 1 321 ? 4.426 2.355 -2.727 1.00 85.44 321 LEU A O 1
ATOM 2624 N N . LYS A 1 322 ? 2.430 2.523 -3.729 1.00 78.06 322 LYS A N 1
ATOM 2625 C CA . LYS A 1 322 ? 2.881 1.900 -4.982 1.00 78.06 322 LYS A CA 1
ATOM 2626 C C . LYS A 1 322 ? 3.919 2.741 -5.719 1.00 78.06 322 LYS A C 1
ATOM 2628 O O . LYS A 1 322 ? 4.768 2.178 -6.408 1.00 78.06 322 LYS A O 1
ATOM 2633 N N . ARG A 1 323 ? 3.853 4.068 -5.570 1.00 77.00 323 ARG A N 1
ATOM 2634 C CA . ARG A 1 323 ? 4.679 5.050 -6.293 1.00 77.00 323 ARG A CA 1
ATOM 2635 C C . ARG A 1 323 ? 5.198 6.175 -5.396 1.00 77.00 323 ARG A C 1
ATOM 2637 O O . ARG A 1 323 ? 5.443 7.290 -5.851 1.00 77.00 323 ARG A O 1
ATOM 2644 N N . PHE A 1 324 ? 5.410 5.889 -4.114 1.00 81.06 324 PHE A N 1
ATOM 2645 C CA . PHE A 1 324 ? 5.652 6.914 -3.094 1.00 81.06 324 PHE A CA 1
ATOM 2646 C C . PHE A 1 324 ? 6.831 7.846 -3.415 1.00 81.06 324 PHE A C 1
ATOM 2648 O O . PHE A 1 324 ? 6.817 9.017 -3.041 1.00 81.06 324 PHE A O 1
ATOM 2655 N N . ARG A 1 325 ? 7.859 7.362 -4.127 1.00 78.81 325 ARG A N 1
ATOM 2656 C CA . ARG A 1 325 ? 9.007 8.182 -4.552 1.00 78.81 325 ARG A CA 1
ATOM 2657 C C . ARG A 1 325 ? 8.640 9.226 -5.604 1.00 78.81 325 ARG A C 1
ATOM 2659 O O . ARG A 1 325 ? 9.191 10.325 -5.561 1.00 78.81 325 ARG A O 1
ATOM 2666 N N . GLU A 1 326 ? 7.727 8.906 -6.515 1.00 78.75 326 GLU A N 1
ATOM 2667 C CA . GLU A 1 326 ? 7.205 9.851 -7.505 1.00 78.75 326 GLU A CA 1
ATOM 2668 C C . GLU A 1 326 ? 6.356 10.920 -6.810 1.00 78.75 326 GLU A C 1
ATOM 2670 O O . GLU A 1 326 ? 6.589 12.114 -7.009 1.00 78.75 326 GLU A O 1
ATOM 2675 N N . ASP A 1 327 ? 5.467 10.503 -5.904 1.00 81.38 327 ASP A N 1
ATOM 2676 C CA . ASP A 1 327 ? 4.627 11.419 -5.128 1.00 81.38 327 ASP A CA 1
ATOM 2677 C C . ASP A 1 327 ? 5.477 12.372 -4.271 1.00 81.38 327 ASP A C 1
ATOM 2679 O O . ASP A 1 327 ? 5.255 13.584 -4.288 1.00 81.38 327 ASP A O 1
ATOM 2683 N N . ILE A 1 328 ? 6.520 11.871 -3.591 1.00 81.38 328 ILE A N 1
ATOM 2684 C CA . ILE A 1 328 ? 7.463 12.704 -2.820 1.00 81.38 328 ILE A CA 1
ATOM 2685 C C . ILE A 1 328 ? 8.094 13.789 -3.703 1.00 81.38 328 ILE A C 1
ATOM 2687 O O . ILE A 1 328 ? 8.212 14.941 -3.276 1.00 81.38 328 ILE A O 1
ATOM 2691 N N . ARG A 1 329 ? 8.489 13.457 -4.937 1.00 79.25 329 ARG A N 1
ATOM 2692 C CA . ARG A 1 329 ? 9.057 14.442 -5.870 1.00 79.25 329 ARG A CA 1
ATOM 2693 C C . ARG A 1 329 ? 8.026 15.461 -6.321 1.00 79.25 329 ARG A C 1
ATOM 2695 O O . ARG A 1 329 ? 8.329 16.652 -6.318 1.00 79.25 329 ARG A O 1
ATOM 2702 N N . ALA A 1 330 ? 6.822 15.018 -6.670 1.00 80.62 330 ALA A N 1
ATOM 2703 C CA . ALA A 1 330 ? 5.736 15.908 -7.065 1.00 80.62 330 ALA A CA 1
ATOM 2704 C C . ALA A 1 330 ? 5.391 16.897 -5.938 1.00 80.62 330 ALA A C 1
ATOM 2706 O O . ALA A 1 330 ? 5.273 18.102 -6.176 1.00 80.62 330 ALA A O 1
ATOM 2707 N N . ILE A 1 331 ? 5.330 16.414 -4.693 1.00 80.19 331 ILE A N 1
ATOM 2708 C CA . ILE A 1 331 ? 5.114 17.241 -3.502 1.00 80.19 331 ILE A CA 1
ATOM 2709 C C . ILE A 1 331 ? 6.245 18.259 -3.335 1.00 80.19 331 ILE A C 1
ATOM 2711 O O . ILE A 1 331 ? 5.966 19.434 -3.094 1.00 80.19 331 ILE A O 1
ATOM 2715 N N . LYS A 1 332 ? 7.511 17.871 -3.523 1.00 79.50 332 LYS A N 1
ATOM 2716 C CA . LYS A 1 332 ? 8.644 18.811 -3.465 1.00 79.50 332 LYS A CA 1
ATOM 2717 C C . LYS A 1 332 ? 8.547 19.913 -4.499 1.00 79.50 332 LYS A C 1
ATOM 2719 O O . LYS A 1 332 ? 8.750 21.076 -4.161 1.00 79.50 332 LYS A O 1
ATOM 2724 N N . VAL A 1 333 ? 8.223 19.567 -5.741 1.00 81.69 333 VAL A N 1
ATOM 2725 C CA . VAL A 1 333 ? 8.050 20.557 -6.809 1.00 81.69 333 VAL A CA 1
ATOM 2726 C C . VAL A 1 333 ? 6.914 21.518 -6.448 1.00 81.69 333 VAL A C 1
ATOM 2728 O O . VAL A 1 333 ? 7.115 22.732 -6.469 1.00 81.69 333 VAL A O 1
ATOM 2731 N N . LYS A 1 334 ? 5.759 20.992 -6.014 1.00 79.94 334 LYS A N 1
ATOM 2732 C CA . LYS A 1 334 ? 4.590 21.791 -5.605 1.00 79.94 334 LYS A CA 1
ATOM 2733 C C . LYS A 1 334 ? 4.884 22.699 -4.405 1.00 79.94 334 LYS A C 1
ATOM 2735 O O . LYS A 1 334 ? 4.364 23.808 -4.332 1.00 79.94 334 LYS A O 1
ATOM 2740 N N . THR A 1 335 ? 5.722 22.249 -3.475 1.00 77.12 335 THR A N 1
ATOM 2741 C CA . THR A 1 335 ? 6.050 22.975 -2.235 1.00 77.12 335 THR A CA 1
ATOM 2742 C C . THR A 1 335 ? 7.352 23.771 -2.310 1.00 77.12 335 THR A C 1
ATOM 2744 O O . THR A 1 335 ? 7.769 24.342 -1.303 1.00 77.12 335 THR A O 1
ATOM 2747 N N . GLN A 1 336 ? 7.997 23.834 -3.482 1.00 77.44 336 GLN A N 1
ATOM 2748 C CA . GLN A 1 336 ? 9.304 24.479 -3.675 1.00 77.44 336 GLN A CA 1
ATOM 2749 C C . GLN A 1 336 ? 10.371 23.956 -2.696 1.00 77.44 336 GLN A C 1
ATOM 2751 O O . GLN A 1 336 ? 11.179 24.711 -2.161 1.00 77.44 336 GLN A O 1
ATOM 2756 N N . GLY A 1 337 ? 10.344 22.649 -2.429 1.00 72.06 337 GLY A N 1
ATOM 2757 C CA . GLY A 1 337 ? 11.289 21.967 -1.549 1.00 72.06 337 GLY A CA 1
ATOM 2758 C C . GLY A 1 337 ? 10.984 22.067 -0.053 1.00 72.06 337 GLY A C 1
ATOM 2759 O O . GLY A 1 337 ? 11.745 21.503 0.723 1.00 72.06 337 GLY A O 1
ATOM 2760 N N . LYS A 1 338 ? 9.888 22.723 0.357 1.00 68.38 338 LYS A N 1
ATOM 2761 C CA . LYS A 1 338 ? 9.478 22.820 1.772 1.00 68.38 338 LYS A CA 1
ATOM 2762 C C . LYS A 1 338 ? 8.899 21.526 2.339 1.00 68.38 338 LYS A C 1
ATOM 2764 O O . LYS A 1 338 ? 8.747 21.419 3.546 1.00 68.38 338 LYS A O 1
ATOM 2769 N N . MET A 1 339 ? 8.480 20.583 1.491 1.00 68.06 339 MET A N 1
ATOM 2770 C CA . MET A 1 339 ? 8.051 19.259 1.932 1.00 68.06 339 MET A CA 1
ATOM 2771 C C . MET A 1 339 ? 8.420 18.174 0.931 1.00 68.06 339 MET A C 1
ATOM 2773 O O . MET A 1 339 ? 8.343 18.401 -0.273 1.00 68.06 339 MET A O 1
ATOM 2777 N N . PRO A 1 340 ? 8.724 16.961 1.411 1.00 64.00 3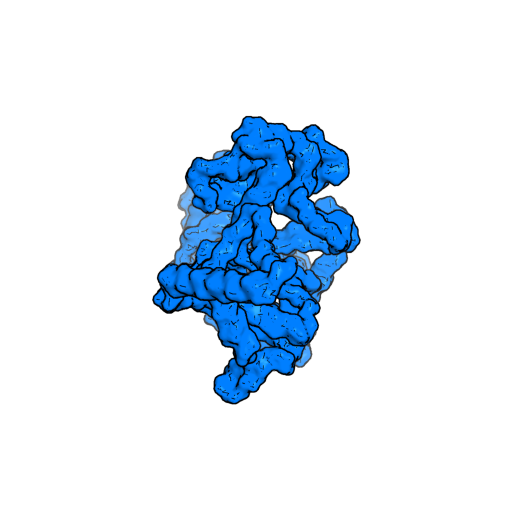40 PRO A N 1
ATOM 2778 C CA . PRO A 1 340 ? 8.945 16.615 2.814 1.00 64.00 340 PRO A CA 1
ATOM 2779 C C . PRO A 1 340 ? 10.393 16.895 3.262 1.00 64.00 340 PRO A C 1
ATOM 2781 O O . PRO A 1 340 ? 11.336 16.418 2.631 1.00 64.00 340 PRO A O 1
ATOM 2784 N N . ASP A 1 341 ? 10.568 17.606 4.383 1.00 62.06 341 ASP A N 1
ATOM 2785 C CA . ASP A 1 341 ? 11.885 18.059 4.873 1.00 62.06 341 ASP A CA 1
ATOM 2786 C C . ASP A 1 341 ? 12.825 16.917 5.303 1.00 62.06 341 ASP A C 1
ATOM 2788 O O . ASP A 1 341 ? 14.044 17.041 5.214 1.00 62.06 341 ASP A O 1
ATOM 2792 N N . THR A 1 342 ? 12.276 15.791 5.785 1.00 61.69 342 THR A N 1
ATOM 2793 C CA . THR A 1 342 ? 13.066 14.719 6.434 1.00 61.69 342 THR A CA 1
ATOM 2794 C C . THR A 1 342 ? 12.914 13.326 5.822 1.00 61.69 342 THR A C 1
ATOM 2796 O O . THR A 1 342 ? 13.756 12.465 6.088 1.00 61.69 342 THR A O 1
ATOM 2799 N N . ILE A 1 343 ? 11.894 13.096 4.983 1.00 65.44 343 ILE A N 1
ATOM 2800 C CA . ILE A 1 343 ? 11.572 11.756 4.456 1.00 65.44 343 ILE A CA 1
ATOM 2801 C C . ILE A 1 343 ? 12.702 11.209 3.582 1.00 65.44 343 ILE A C 1
ATOM 2803 O O . ILE A 1 343 ? 12.969 10.015 3.590 1.00 65.44 343 ILE A O 1
ATOM 2807 N N . GLU A 1 344 ? 13.396 12.055 2.821 1.00 66.44 344 GLU A N 1
ATOM 2808 C CA . GLU A 1 344 ? 14.313 11.551 1.797 1.00 66.44 344 GLU A CA 1
ATOM 2809 C C . GLU A 1 344 ? 15.590 10.933 2.375 1.00 66.44 344 GLU A C 1
ATOM 2811 O O . GLU A 1 344 ? 15.956 9.824 1.989 1.00 66.44 344 GLU A O 1
ATOM 2816 N N . VAL A 1 345 ? 16.258 11.622 3.306 1.00 62.41 345 VAL A N 1
ATOM 2817 C CA . VAL A 1 345 ? 17.519 11.134 3.890 1.00 62.41 345 VAL A CA 1
ATOM 2818 C C . VAL A 1 345 ? 17.248 9.973 4.841 1.00 62.41 345 VAL A C 1
ATOM 2820 O O . VAL A 1 345 ? 17.858 8.915 4.688 1.00 62.41 345 VAL A O 1
ATOM 2823 N N . LYS A 1 346 ? 16.293 10.140 5.769 1.00 72.25 346 LYS A N 1
ATOM 2824 C CA . LYS A 1 346 ? 15.910 9.075 6.706 1.00 72.25 346 LYS A CA 1
ATOM 2825 C C . LYS A 1 346 ? 15.343 7.872 5.958 1.00 72.25 346 LYS A C 1
ATOM 2827 O O . LYS A 1 346 ? 15.803 6.761 6.163 1.00 72.25 346 LYS A O 1
ATOM 2832 N N . GLY A 1 347 ? 14.458 8.101 4.991 1.00 74.44 347 GLY A N 1
ATOM 2833 C CA . GLY A 1 347 ? 13.853 7.033 4.203 1.00 74.44 347 GLY A CA 1
ATOM 2834 C C . GLY A 1 347 ? 14.820 6.273 3.304 1.00 74.44 347 GLY A C 1
ATOM 2835 O O . GLY A 1 347 ? 14.596 5.094 3.076 1.00 74.44 347 GLY A O 1
ATOM 2836 N N . ILE A 1 348 ? 15.897 6.879 2.785 1.00 78.88 348 ILE A N 1
ATOM 2837 C CA . ILE A 1 348 ? 16.934 6.112 2.064 1.00 78.88 348 ILE A CA 1
ATOM 2838 C C . ILE A 1 348 ? 17.752 5.262 3.037 1.00 78.88 348 ILE A C 1
ATOM 2840 O O . ILE A 1 348 ? 17.995 4.095 2.747 1.00 78.88 348 ILE A O 1
ATOM 2844 N N . HIS A 1 349 ? 18.175 5.830 4.167 1.00 83.19 349 HIS A N 1
ATOM 2845 C CA . HIS A 1 349 ? 18.939 5.087 5.165 1.00 83.19 349 HIS A CA 1
ATOM 2846 C C . HIS A 1 349 ? 18.129 3.904 5.712 1.00 83.19 349 HIS A C 1
ATOM 2848 O O . HIS A 1 349 ? 18.593 2.768 5.661 1.00 83.19 349 HIS A O 1
ATOM 2854 N N . ASP A 1 350 ? 16.896 4.158 6.148 1.00 81.31 350 ASP A N 1
ATOM 2855 C CA . ASP A 1 350 ? 16.004 3.136 6.692 1.00 81.31 350 ASP A CA 1
ATOM 2856 C C . ASP A 1 350 ? 15.682 2.069 5.639 1.00 81.31 350 ASP A C 1
ATOM 2858 O O . ASP A 1 350 ? 15.684 0.884 5.958 1.00 81.31 350 ASP A O 1
ATOM 2862 N N . LEU A 1 351 ? 15.497 2.454 4.370 1.00 83.44 351 LEU A N 1
ATOM 2863 C CA . LEU A 1 351 ? 15.327 1.518 3.254 1.00 83.44 351 LEU A CA 1
ATOM 2864 C C . LEU A 1 351 ? 16.547 0.609 3.069 1.00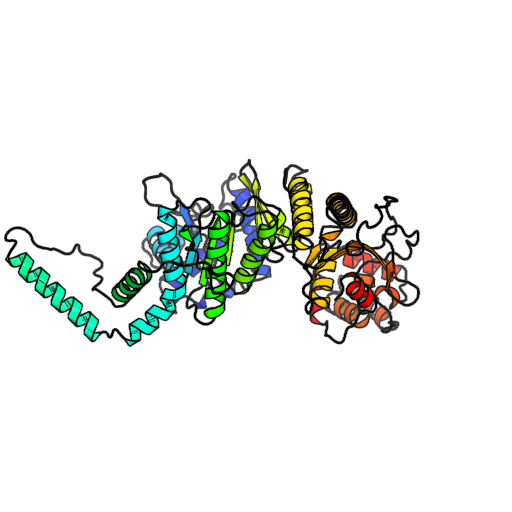 83.44 351 LEU A C 1
ATOM 2866 O O . LEU A 1 351 ? 16.394 -0.606 2.989 1.00 83.44 351 LEU A O 1
ATOM 2870 N N . VAL A 1 352 ? 17.753 1.178 2.993 1.00 88.12 352 VAL A N 1
ATOM 2871 C CA . VAL A 1 352 ? 18.985 0.399 2.791 1.00 88.12 352 VAL A CA 1
ATOM 2872 C C . VAL A 1 352 ? 19.202 -0.566 3.951 1.00 88.12 352 VAL A C 1
ATOM 2874 O O . VAL A 1 352 ? 19.499 -1.734 3.716 1.00 88.12 352 VAL A O 1
ATOM 2877 N N . GLN A 1 353 ? 18.995 -0.107 5.188 1.00 84.88 353 GLN A N 1
ATOM 2878 C CA . GLN A 1 353 ? 19.072 -0.963 6.371 1.00 84.88 353 GLN A CA 1
ATOM 2879 C C . GLN A 1 353 ? 18.011 -2.069 6.343 1.00 84.88 353 GLN A C 1
ATOM 2881 O O . GLN A 1 353 ? 18.313 -3.214 6.660 1.00 84.88 353 GLN A O 1
ATOM 2886 N N . SER A 1 354 ? 16.791 -1.766 5.895 1.00 83.12 354 SER A N 1
ATOM 2887 C CA . SER A 1 354 ? 15.725 -2.766 5.749 1.00 83.12 354 SER A CA 1
ATOM 2888 C C . SER A 1 354 ? 16.100 -3.850 4.743 1.00 83.12 354 SER A C 1
ATOM 2890 O O . SER A 1 354 ? 16.006 -5.036 5.056 1.00 83.12 354 SER A O 1
ATOM 2892 N N . ILE A 1 355 ? 16.585 -3.455 3.558 1.00 87.75 355 ILE A N 1
ATOM 2893 C CA . ILE A 1 355 ? 17.047 -4.397 2.531 1.00 87.75 355 ILE A CA 1
ATOM 2894 C C . ILE A 1 355 ? 18.191 -5.240 3.097 1.00 87.75 355 ILE A C 1
ATOM 2896 O O . ILE A 1 355 ? 18.110 -6.465 3.057 1.00 87.75 355 ILE A O 1
ATOM 2900 N N . LEU A 1 356 ? 19.206 -4.606 3.693 1.00 88.56 356 LEU A N 1
ATOM 2901 C CA . LEU A 1 356 ? 20.356 -5.283 4.290 1.00 88.56 356 LEU A CA 1
ATOM 2902 C C . LEU A 1 356 ? 19.933 -6.361 5.292 1.00 88.56 356 LEU A C 1
ATOM 2904 O O . LEU A 1 356 ? 20.360 -7.509 5.189 1.00 88.56 356 LEU A O 1
ATOM 2908 N N . LEU A 1 357 ? 19.069 -6.015 6.243 1.00 85.50 357 LEU A N 1
ATOM 2909 C CA . LEU A 1 357 ? 18.627 -6.933 7.291 1.00 85.50 357 LEU A CA 1
ATOM 2910 C C . LEU A 1 357 ? 17.724 -8.052 6.750 1.00 85.50 357 LEU A C 1
ATOM 2912 O O . LEU A 1 357 ? 17.725 -9.153 7.300 1.00 85.50 357 LEU A O 1
ATOM 2916 N N . SER A 1 358 ? 16.987 -7.797 5.665 1.00 85.81 358 SER A N 1
ATOM 2917 C CA . SER A 1 358 ? 16.144 -8.803 5.003 1.00 85.81 358 SER A CA 1
ATOM 2918 C C . SER A 1 358 ? 16.943 -9.818 4.172 1.00 85.81 358 SER A C 1
ATOM 2920 O O . SER A 1 358 ? 16.493 -10.940 3.975 1.00 85.81 358 SER A O 1
ATOM 2922 N N . ILE A 1 359 ? 18.144 -9.470 3.701 1.00 88.19 359 ILE A N 1
ATOM 2923 C CA . ILE A 1 359 ? 18.999 -10.392 2.927 1.00 88.19 359 ILE A CA 1
ATOM 2924 C C . ILE A 1 359 ? 20.109 -11.043 3.770 1.00 88.19 359 ILE A C 1
ATOM 2926 O O . ILE A 1 359 ? 20.863 -11.878 3.264 1.00 88.19 359 ILE A O 1
ATOM 2930 N N . THR A 1 360 ? 20.213 -10.661 5.045 1.00 85.25 360 THR A N 1
ATOM 2931 C CA . THR A 1 360 ? 21.182 -11.164 6.037 1.00 85.25 360 THR A CA 1
ATOM 2932 C C . THR A 1 360 ? 20.458 -11.760 7.252 1.00 85.25 360 THR A C 1
ATOM 2934 O O . THR A 1 360 ? 19.251 -11.983 7.220 1.00 85.25 360 THR A O 1
ATOM 2937 N N . ASN A 1 361 ? 21.176 -12.052 8.344 1.00 76.88 361 ASN A N 1
ATOM 2938 C CA . ASN A 1 361 ? 20.590 -12.449 9.635 1.00 76.88 361 ASN A CA 1
ATOM 2939 C C . ASN A 1 361 ? 19.654 -13.668 9.577 1.00 76.88 361 ASN A C 1
ATOM 2941 O O . ASN A 1 361 ? 18.665 -13.747 10.298 1.00 76.88 361 ASN A O 1
ATOM 2945 N N . GLY A 1 362 ? 19.979 -14.640 8.720 1.00 75.00 362 GLY A N 1
ATOM 2946 C CA . GLY A 1 362 ? 19.183 -15.858 8.549 1.00 75.00 362 GLY A CA 1
ATOM 2947 C C . GLY A 1 362 ? 18.011 -15.719 7.576 1.00 75.00 362 GLY A C 1
ATOM 2948 O O . GLY A 1 362 ? 17.463 -16.742 7.174 1.00 75.00 362 GLY A O 1
ATOM 2949 N N . ASN A 1 363 ? 17.701 -14.501 7.136 1.00 78.88 363 ASN A N 1
ATOM 2950 C CA . ASN A 1 363 ? 16.686 -14.220 6.133 1.00 78.88 363 ASN A CA 1
ATOM 2951 C C . ASN A 1 363 ? 17.228 -14.435 4.709 1.00 78.88 363 ASN A C 1
ATOM 2953 O O . ASN A 1 363 ? 18.429 -14.322 4.466 1.00 78.88 363 ASN A O 1
ATOM 2957 N N . SER A 1 364 ? 16.344 -14.742 3.756 1.00 87.50 364 SER A N 1
ATOM 2958 C CA . SER A 1 364 ? 16.710 -15.050 2.361 1.00 87.50 364 SER A CA 1
ATOM 2959 C C . SER A 1 364 ? 15.879 -14.277 1.332 1.00 87.50 364 SER A C 1
ATOM 2961 O O . SER A 1 364 ? 15.665 -14.748 0.218 1.00 87.50 364 SER A O 1
ATOM 2963 N N . TYR A 1 365 ? 15.427 -13.070 1.695 1.00 89.06 365 TYR A N 1
ATOM 2964 C CA . TYR A 1 365 ? 14.582 -12.255 0.821 1.00 89.06 365 TYR A CA 1
ATOM 2965 C C . TYR A 1 365 ? 15.306 -11.917 -0.483 1.00 89.06 365 TYR A C 1
ATOM 2967 O O . TYR A 1 365 ? 16.529 -11.734 -0.523 1.00 89.06 365 TYR A O 1
ATOM 2975 N N . LYS A 1 366 ? 14.524 -11.809 -1.554 1.00 93.25 366 LYS A N 1
ATOM 2976 C CA . LYS A 1 366 ? 15.000 -11.466 -2.892 1.00 93.25 366 LYS A CA 1
ATOM 2977 C C . LYS A 1 366 ? 14.385 -10.143 -3.311 1.00 93.25 366 LYS A C 1
ATOM 2979 O O . LYS A 1 366 ? 13.169 -9.980 -3.247 1.00 93.25 366 LYS A O 1
ATOM 2984 N N . TRP A 1 367 ? 15.224 -9.208 -3.736 1.00 93.56 367 TRP A N 1
ATOM 2985 C CA . TRP A 1 367 ? 14.810 -7.861 -4.111 1.00 93.56 367 TRP A CA 1
ATOM 2986 C C . TRP A 1 367 ? 15.124 -7.552 -5.562 1.00 93.56 367 TRP A C 1
ATOM 2988 O O . TRP A 1 367 ? 16.214 -7.865 -6.042 1.00 93.56 367 TRP A O 1
ATOM 2998 N N . ILE A 1 368 ? 14.209 -6.841 -6.215 1.00 95.31 368 ILE A N 1
ATOM 2999 C CA . ILE A 1 368 ? 14.491 -6.089 -7.433 1.00 95.31 368 ILE A CA 1
ATOM 3000 C C . ILE A 1 368 ? 14.226 -4.611 -7.173 1.00 95.31 368 ILE A C 1
ATOM 3002 O O . ILE A 1 368 ? 13.150 -4.237 -6.718 1.00 95.31 368 ILE A O 1
ATOM 3006 N N . ILE A 1 369 ? 15.206 -3.764 -7.464 1.00 94.12 369 ILE A N 1
ATOM 3007 C CA . ILE A 1 369 ? 15.086 -2.312 -7.383 1.00 94.12 369 ILE A CA 1
ATOM 3008 C C . ILE A 1 369 ? 15.135 -1.771 -8.811 1.00 94.12 369 ILE A C 1
ATOM 3010 O O . ILE A 1 369 ? 16.147 -1.936 -9.491 1.00 94.12 369 ILE A O 1
ATOM 3014 N N . CYS A 1 370 ? 14.053 -1.137 -9.253 1.00 93.19 370 CYS A N 1
ATOM 3015 C CA . CYS A 1 370 ? 13.879 -0.620 -10.611 1.00 93.19 370 CYS A CA 1
ATOM 3016 C C . CYS A 1 370 ? 13.623 0.892 -10.620 1.00 93.19 370 CYS A C 1
ATOM 3018 O O . CYS A 1 370 ? 13.454 1.535 -9.574 1.00 93.19 370 CYS A O 1
ATOM 3020 N N . GLU A 1 371 ? 13.614 1.477 -11.813 1.00 90.19 371 GLU A N 1
ATOM 3021 C CA . GLU A 1 371 ? 13.500 2.914 -12.001 1.00 90.19 371 GLU A CA 1
ATOM 3022 C C . GLU A 1 371 ? 12.088 3.420 -11.723 1.00 90.19 371 GLU A C 1
ATOM 3024 O O . GLU A 1 371 ? 11.888 4.190 -10.778 1.00 90.19 371 GLU A O 1
ATOM 3029 N N . GLY A 1 372 ? 11.123 2.998 -12.531 1.00 88.94 372 GLY A N 1
ATOM 3030 C CA . GLY A 1 372 ? 9.772 3.540 -12.559 1.00 88.94 372 GLY A CA 1
ATOM 3031 C C . GLY A 1 372 ? 8.718 2.634 -11.932 1.00 88.94 372 GLY A C 1
ATOM 3032 O O . GLY A 1 372 ? 8.907 1.430 -11.740 1.00 88.94 372 GLY A O 1
ATOM 3033 N N . SER A 1 373 ? 7.563 3.229 -11.623 1.00 88.44 373 SER A N 1
ATOM 3034 C CA . SER A 1 373 ? 6.368 2.482 -11.217 1.00 88.44 373 SER A CA 1
ATOM 3035 C C . SER A 1 373 ? 5.808 1.591 -12.337 1.00 88.44 373 SER A C 1
ATOM 3037 O O . SER A 1 373 ? 5.273 0.526 -12.031 1.00 88.44 373 SER A O 1
ATOM 3039 N N . SER A 1 374 ? 5.969 1.965 -13.614 1.00 91.75 374 SER A N 1
ATOM 3040 C CA . SER A 1 374 ? 5.650 1.110 -14.771 1.00 91.75 374 SER A CA 1
ATOM 3041 C C . SER A 1 374 ? 6.475 -0.177 -14.767 1.00 91.75 374 SER A C 1
ATOM 3043 O O . SER A 1 374 ? 5.910 -1.264 -14.870 1.00 91.75 374 SER A O 1
ATOM 3045 N N . ASP A 1 375 ? 7.785 -0.073 -14.547 1.00 93.38 375 ASP A N 1
ATOM 3046 C CA . ASP A 1 375 ? 8.710 -1.210 -14.523 1.00 93.38 375 ASP A CA 1
ATOM 3047 C C . ASP A 1 375 ? 8.321 -2.205 -13.440 1.00 93.38 375 ASP A C 1
ATOM 3049 O O . ASP A 1 375 ? 8.270 -3.414 -13.675 1.00 93.38 375 ASP A O 1
ATOM 3053 N N . LYS A 1 376 ? 7.985 -1.675 -12.257 1.00 91.69 376 LYS A N 1
ATOM 3054 C CA . LYS A 1 376 ? 7.492 -2.471 -11.140 1.00 91.69 376 LYS A CA 1
ATOM 3055 C C . LYS A 1 376 ? 6.253 -3.270 -11.535 1.00 91.69 376 LYS A C 1
ATOM 3057 O O . LYS A 1 376 ? 6.198 -4.449 -11.220 1.00 91.69 376 LYS A O 1
ATOM 3062 N N . ILE A 1 377 ? 5.295 -2.674 -12.250 1.00 92.19 377 ILE A N 1
ATOM 3063 C CA . ILE A 1 377 ? 4.073 -3.371 -12.683 1.00 92.19 377 ILE A CA 1
ATOM 3064 C C . ILE A 1 377 ? 4.402 -4.563 -13.593 1.00 92.19 377 ILE A C 1
ATOM 3066 O O . ILE A 1 377 ? 3.827 -5.638 -13.414 1.00 92.19 377 ILE A O 1
ATOM 3070 N N . TYR A 1 378 ? 5.333 -4.406 -14.541 1.00 94.62 378 TYR A N 1
ATOM 3071 C CA . TYR A 1 378 ? 5.757 -5.525 -15.388 1.00 94.62 378 TYR A CA 1
ATOM 3072 C C . TYR A 1 378 ? 6.467 -6.607 -14.574 1.00 94.62 378 TYR A C 1
ATOM 3074 O O . TYR A 1 378 ? 6.122 -7.783 -14.680 1.00 94.62 378 TYR A O 1
ATOM 3082 N N . LEU A 1 379 ? 7.446 -6.214 -13.757 1.00 93.94 379 LEU A N 1
ATOM 3083 C CA . LEU A 1 379 ? 8.253 -7.131 -12.955 1.00 93.94 379 LEU A CA 1
ATOM 3084 C C . LEU A 1 379 ? 7.399 -7.897 -11.939 1.00 93.94 379 LEU A C 1
ATOM 3086 O O . LEU A 1 379 ? 7.510 -9.117 -11.889 1.00 93.94 379 LEU A O 1
ATOM 3090 N N . ASP A 1 380 ? 6.507 -7.219 -11.208 1.00 91.94 380 ASP A N 1
ATOM 3091 C CA . ASP A 1 380 ? 5.552 -7.845 -10.282 1.00 91.94 380 ASP A CA 1
ATOM 3092 C C . ASP A 1 380 ? 4.714 -8.909 -11.004 1.00 91.94 380 ASP A C 1
ATOM 3094 O O . ASP A 1 380 ? 4.497 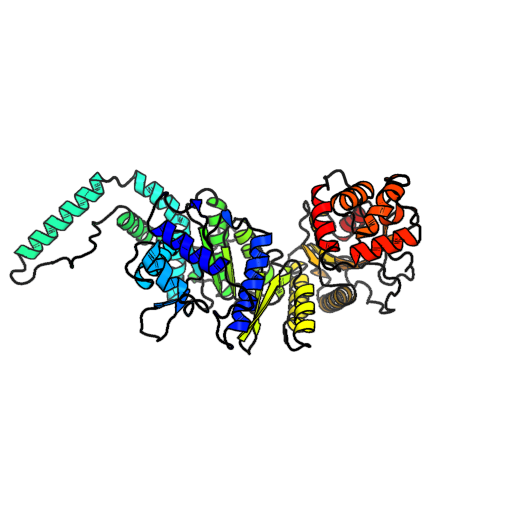-9.991 -10.465 1.00 91.94 380 ASP A O 1
ATOM 3098 N N . LYS A 1 381 ? 4.277 -8.646 -12.248 1.00 93.62 381 LYS A N 1
ATOM 3099 C CA . LYS A 1 381 ? 3.481 -9.615 -13.013 1.00 93.62 381 LYS A CA 1
ATOM 3100 C C . LYS A 1 381 ? 4.289 -10.837 -13.445 1.00 93.62 381 LYS A C 1
ATOM 3102 O O . LYS A 1 381 ? 3.799 -11.958 -13.340 1.00 93.62 381 LYS A O 1
ATOM 3107 N N . TYR A 1 382 ? 5.495 -10.638 -13.969 1.00 92.69 382 TYR A N 1
ATOM 3108 C CA . TYR A 1 382 ? 6.328 -11.747 -14.444 1.00 92.69 382 TYR A CA 1
ATOM 3109 C C . TYR A 1 382 ? 6.975 -12.552 -13.309 1.00 92.69 382 TYR A C 1
ATOM 3111 O O . TYR A 1 382 ? 7.405 -13.680 -13.538 1.00 92.69 382 TYR A O 1
ATOM 3119 N N . LEU A 1 383 ? 7.049 -11.987 -12.101 1.00 91.50 383 LEU A N 1
ATOM 3120 C CA . LEU A 1 383 ? 7.608 -12.623 -10.907 1.00 91.50 383 LEU A CA 1
ATOM 3121 C C . LEU A 1 383 ? 6.536 -13.040 -9.896 1.00 91.50 383 LEU A C 1
ATOM 3123 O O . LEU A 1 383 ? 6.880 -13.399 -8.778 1.00 91.50 383 LEU A O 1
ATOM 3127 N N . GLU A 1 384 ? 5.258 -13.025 -10.274 1.00 89.25 384 GLU A N 1
ATOM 3128 C CA . GLU A 1 384 ? 4.127 -13.294 -9.373 1.00 89.25 384 GLU A CA 1
ATOM 3129 C C . GLU A 1 384 ? 4.198 -14.687 -8.714 1.00 89.25 384 GLU A C 1
ATOM 3131 O O . GLU A 1 384 ? 3.747 -14.865 -7.585 1.00 89.25 384 GLU A O 1
ATOM 3136 N N . GLU A 1 385 ? 4.809 -15.670 -9.388 1.00 87.69 385 GLU A N 1
ATOM 3137 C CA . GLU A 1 385 ? 5.022 -17.034 -8.868 1.00 87.69 385 GLU A CA 1
ATOM 3138 C C . GLU A 1 385 ? 6.275 -17.170 -7.980 1.00 87.69 385 GLU A C 1
ATOM 3140 O O . GLU A 1 385 ? 6.544 -18.242 -7.436 1.00 87.69 385 GLU A O 1
ATOM 3145 N N . HIS A 1 386 ? 7.052 -16.098 -7.824 1.00 87.94 386 HIS A N 1
ATOM 3146 C CA . HIS A 1 386 ? 8.306 -16.082 -7.083 1.00 87.94 386 HIS A CA 1
ATOM 3147 C C . HIS A 1 386 ? 8.215 -15.175 -5.849 1.00 87.94 386 HIS A C 1
ATOM 3149 O O . HIS A 1 386 ? 7.624 -14.099 -5.876 1.00 87.94 386 HIS A O 1
ATOM 3155 N N . GLU A 1 387 ? 8.883 -15.559 -4.760 1.00 87.19 387 GLU A N 1
ATOM 3156 C CA . GLU A 1 387 ? 8.984 -14.738 -3.544 1.00 87.19 387 GLU A CA 1
ATOM 3157 C C . GLU A 1 387 ? 10.019 -13.607 -3.717 1.00 87.19 387 GLU A C 1
ATOM 3159 O O . GLU A 1 387 ? 11.077 -13.584 -3.084 1.00 87.19 387 GLU A O 1
ATOM 3164 N N . VAL A 1 388 ? 9.731 -12.673 -4.628 1.00 90.88 388 VAL A N 1
ATOM 3165 C CA . VAL A 1 388 ? 10.578 -11.516 -4.952 1.00 90.88 388 VAL A CA 1
ATOM 3166 C C . VAL A 1 388 ? 9.836 -10.222 -4.640 1.00 90.88 388 VAL A C 1
ATOM 3168 O O . VAL A 1 388 ? 8.670 -10.048 -4.979 1.00 90.88 388 VAL A O 1
ATOM 3171 N N . ARG A 1 389 ? 10.525 -9.282 -3.995 1.00 88.62 389 ARG A N 1
ATOM 3172 C CA . ARG A 1 389 ? 10.013 -7.945 -3.675 1.00 88.62 389 ARG A CA 1
ATOM 3173 C C . ARG A 1 389 ? 10.526 -6.944 -4.706 1.00 88.62 389 ARG A C 1
ATOM 3175 O O . ARG A 1 389 ? 11.738 -6.758 -4.822 1.00 88.62 389 ARG A O 1
ATOM 3182 N N . VAL A 1 390 ? 9.626 -6.277 -5.430 1.00 90.94 390 VAL A N 1
ATOM 3183 C CA . VAL A 1 390 ? 9.991 -5.261 -6.429 1.00 90.94 390 VAL A CA 1
ATOM 3184 C C . VAL A 1 390 ? 9.738 -3.848 -5.900 1.00 90.94 390 VAL A C 1
ATOM 3186 O O . VAL A 1 390 ? 8.655 -3.519 -5.406 1.00 90.94 390 VAL A O 1
ATOM 3189 N N . LEU A 1 391 ? 10.745 -2.984 -6.025 1.00 89.38 391 LEU A N 1
ATOM 3190 C CA . LEU A 1 391 ? 10.728 -1.612 -5.536 1.00 89.38 391 LEU A CA 1
ATOM 3191 C C . LEU A 1 391 ? 11.093 -0.614 -6.641 1.00 89.38 391 LEU A C 1
ATOM 3193 O O . LEU A 1 391 ? 12.242 -0.546 -7.070 1.00 89.38 391 LEU A O 1
ATOM 3197 N N . ALA A 1 392 ? 10.135 0.236 -7.009 1.00 88.88 392 ALA A N 1
ATOM 3198 C CA . ALA A 1 392 ? 10.372 1.404 -7.851 1.00 88.88 392 ALA A CA 1
ATOM 3199 C C . ALA A 1 392 ? 10.905 2.574 -7.015 1.00 88.88 392 ALA A C 1
ATOM 3201 O O . ALA A 1 392 ? 10.313 2.930 -5.989 1.00 88.88 392 ALA A O 1
ATOM 3202 N N . VAL A 1 393 ? 12.009 3.196 -7.443 1.00 84.88 393 VAL A N 1
ATOM 3203 C CA . VAL A 1 393 ? 12.665 4.262 -6.655 1.00 84.88 393 VAL A CA 1
ATOM 3204 C C . VAL A 1 393 ? 12.681 5.641 -7.317 1.00 84.88 393 VAL A C 1
ATOM 3206 O O . VAL A 1 393 ? 13.174 6.607 -6.729 1.00 84.88 393 VAL A O 1
ATOM 3209 N N . GLY A 1 394 ? 12.081 5.766 -8.498 1.00 81.00 394 GLY A N 1
ATOM 3210 C CA . GLY A 1 394 ? 11.968 7.007 -9.255 1.00 81.00 394 GLY A CA 1
ATOM 3211 C C . GLY A 1 394 ? 13.174 7.272 -10.160 1.00 81.00 394 GLY A C 1
ATOM 3212 O O . GLY A 1 394 ? 13.634 8.397 -10.257 1.00 81.00 394 GLY A O 1
ATOM 3213 N N . GLY A 1 395 ? 13.753 6.285 -10.817 1.00 86.56 395 GLY A N 1
ATOM 3214 C CA . GLY A 1 395 ? 14.760 6.537 -11.853 1.00 86.56 395 GLY A CA 1
ATOM 3215 C C . GLY A 1 395 ? 16.211 6.303 -11.447 1.00 86.56 395 GLY A C 1
ATOM 3216 O O . GLY A 1 395 ? 16.564 6.214 -10.261 1.00 86.56 395 GLY A O 1
ATOM 3217 N N . SER A 1 396 ? 17.055 6.235 -12.473 1.00 88.38 396 SER A N 1
ATOM 3218 C CA . SER A 1 396 ? 18.417 5.710 -12.422 1.00 88.38 396 SER A CA 1
ATOM 3219 C C . SER A 1 396 ? 19.329 6.332 -11.358 1.00 88.38 396 SER A C 1
ATOM 3221 O O . SER A 1 396 ? 20.029 5.568 -10.682 1.00 88.38 396 SER A O 1
ATOM 3223 N N . PRO A 1 397 ? 19.316 7.658 -11.077 1.00 87.44 397 PRO A N 1
ATOM 3224 C CA . PRO A 1 397 ? 20.204 8.220 -10.060 1.00 87.44 397 PRO A CA 1
ATOM 3225 C C . PRO A 1 397 ? 19.891 7.682 -8.660 1.00 87.44 397 PRO A C 1
ATOM 3227 O O . PRO A 1 397 ? 20.788 7.476 -7.842 1.00 87.44 397 PRO A O 1
ATOM 3230 N N . GLN A 1 398 ? 18.611 7.423 -8.381 1.00 86.25 398 GLN A N 1
ATOM 3231 C CA . GLN A 1 398 ? 18.172 6.921 -7.086 1.00 86.25 398 GLN A CA 1
ATOM 3232 C C . GLN A 1 398 ? 18.456 5.420 -6.939 1.00 86.25 398 GLN A C 1
ATOM 3234 O O . GLN A 1 398 ? 18.863 4.999 -5.854 1.00 86.25 398 GLN A O 1
ATOM 3239 N N . VAL A 1 399 ? 18.314 4.641 -8.020 1.00 91.06 399 VAL A N 1
ATOM 3240 C CA . VAL A 1 399 ? 18.717 3.223 -8.072 1.00 91.06 399 VAL A CA 1
ATOM 3241 C C . VAL A 1 399 ? 20.209 3.095 -7.753 1.00 91.06 399 VAL A C 1
ATOM 3243 O O . VAL A 1 399 ? 20.578 2.400 -6.804 1.00 91.06 399 VAL A O 1
ATOM 3246 N N . LYS A 1 400 ? 21.061 3.842 -8.474 1.00 91.12 400 LYS A N 1
ATOM 3247 C CA . LYS A 1 400 ? 22.521 3.864 -8.270 1.00 91.12 400 LYS A CA 1
ATOM 3248 C C . LYS A 1 400 ? 22.893 4.253 -6.835 1.00 91.12 400 LYS A C 1
ATOM 3250 O O . LYS A 1 400 ? 23.697 3.574 -6.204 1.00 91.12 400 LYS A O 1
ATOM 3255 N N . LYS A 1 401 ? 22.254 5.291 -6.281 1.00 89.88 401 LYS A N 1
ATOM 3256 C CA . LYS A 1 401 ? 22.498 5.754 -4.904 1.00 89.88 401 LYS A CA 1
ATOM 3257 C C . LYS A 1 401 ? 22.180 4.691 -3.846 1.00 89.88 401 LYS A C 1
ATOM 3259 O O . LYS A 1 401 ? 22.951 4.515 -2.906 1.00 89.88 401 LYS A O 1
ATOM 3264 N N . ILE A 1 402 ? 21.045 3.998 -3.970 1.00 90.50 402 ILE A N 1
ATOM 3265 C CA . ILE A 1 402 ? 20.659 2.933 -3.026 1.00 90.50 402 ILE A CA 1
ATOM 3266 C C . ILE A 1 402 ? 21.629 1.756 -3.141 1.00 90.50 402 ILE A C 1
ATOM 3268 O O . ILE A 1 402 ? 22.072 1.240 -2.116 1.00 90.50 402 ILE A O 1
ATOM 3272 N N . TYR A 1 403 ? 21.998 1.378 -4.369 1.00 93.25 403 TYR A N 1
ATOM 3273 C CA . TYR A 1 403 ? 22.997 0.342 -4.616 1.00 93.25 403 TYR A CA 1
ATOM 3274 C C . TYR A 1 403 ? 24.331 0.669 -3.937 1.00 93.25 403 TYR A C 1
ATOM 3276 O O . TYR A 1 403 ? 24.871 -0.172 -3.226 1.00 93.25 403 TYR A O 1
ATOM 3284 N N . GLU A 1 404 ? 24.848 1.891 -4.087 1.00 91.50 404 GLU A N 1
ATOM 3285 C CA . GLU A 1 404 ? 26.117 2.284 -3.468 1.00 91.50 404 GLU A CA 1
ATOM 3286 C C . GLU A 1 404 ? 26.070 2.223 -1.941 1.00 91.50 404 GLU A C 1
ATOM 3288 O O . GLU A 1 404 ? 26.997 1.702 -1.323 1.00 91.50 404 GLU A O 1
ATOM 3293 N N . TYR A 1 405 ? 24.987 2.699 -1.324 1.00 91.06 405 TYR A N 1
ATOM 3294 C CA . TYR A 1 405 ? 24.827 2.627 0.130 1.00 91.06 405 TYR A CA 1
ATOM 3295 C C . TYR A 1 405 ? 24.721 1.187 0.629 1.00 91.06 405 TYR A C 1
ATOM 3297 O O . TYR A 1 405 ? 25.347 0.851 1.633 1.00 91.06 405 TYR A O 1
ATOM 3305 N N . LEU A 1 406 ? 23.985 0.326 -0.078 1.00 91.06 406 LEU A N 1
ATOM 3306 C CA . LEU A 1 406 ? 23.892 -1.091 0.265 1.00 91.06 406 LEU A CA 1
ATOM 3307 C C . LEU A 1 406 ? 25.247 -1.794 0.099 1.00 91.06 406 LEU A C 1
ATOM 3309 O O . LEU A 1 406 ? 25.673 -2.531 0.985 1.00 91.06 406 LEU A O 1
ATOM 3313 N N . ASN A 1 407 ? 25.954 -1.523 -1.001 1.00 89.12 407 ASN A N 1
ATOM 3314 C CA . ASN A 1 407 ? 27.269 -2.094 -1.286 1.00 89.12 407 ASN A CA 1
ATOM 3315 C C . ASN A 1 407 ? 28.308 -1.663 -0.232 1.00 89.12 407 ASN A C 1
ATOM 3317 O O . ASN A 1 407 ? 29.149 -2.463 0.168 1.00 89.12 407 ASN A O 1
ATOM 3321 N N . LEU A 1 408 ? 28.231 -0.422 0.264 1.00 88.06 408 LEU A N 1
ATOM 3322 C CA . LEU A 1 408 ? 29.061 0.055 1.376 1.00 88.06 408 LEU A CA 1
ATOM 3323 C C . LEU A 1 408 ? 28.697 -0.612 2.709 1.00 88.06 408 LEU A C 1
ATOM 3325 O O . LEU A 1 408 ? 29.595 -0.996 3.451 1.00 88.06 408 LEU A O 1
ATOM 3329 N N . ALA A 1 409 ? 27.406 -0.763 3.011 1.00 85.69 409 ALA A N 1
ATOM 3330 C CA . ALA A 1 409 ? 26.947 -1.308 4.288 1.00 85.69 409 ALA A CA 1
ATOM 3331 C C . ALA A 1 409 ? 27.281 -2.800 4.477 1.00 85.69 409 ALA A C 1
ATOM 3333 O O . ALA A 1 409 ? 27.380 -3.267 5.604 1.00 85.69 409 ALA A O 1
ATOM 3334 N N . ILE A 1 410 ? 27.479 -3.543 3.387 1.00 83.56 410 ILE A N 1
ATOM 3335 C CA . ILE A 1 410 ? 27.701 -4.999 3.409 1.00 83.56 410 ILE A CA 1
ATOM 3336 C C . ILE A 1 410 ? 29.152 -5.402 3.650 1.00 83.56 410 ILE A C 1
ATOM 3338 O O . ILE A 1 410 ? 29.422 -6.570 3.924 1.00 83.56 410 ILE A O 1
ATOM 3342 N N . ASP A 1 411 ? 30.088 -4.456 3.587 1.00 70.69 411 ASP A N 1
ATOM 3343 C CA . ASP A 1 411 ? 31.527 -4.730 3.688 1.00 70.69 411 ASP A CA 1
ATOM 3344 C C . ASP A 1 411 ? 31.910 -5.523 4.952 1.00 70.69 411 ASP A C 1
ATOM 3346 O O . ASP A 1 411 ? 32.833 -6.333 4.923 1.00 70.69 411 ASP A O 1
ATOM 3350 N N . SER A 1 412 ? 31.174 -5.337 6.053 1.00 64.88 412 SER A N 1
ATOM 3351 C CA . SER A 1 412 ? 31.384 -6.051 7.317 1.00 64.88 412 SER A CA 1
ATOM 3352 C C . SER A 1 412 ? 30.790 -7.463 7.366 1.00 64.88 412 SER A C 1
ATOM 3354 O O . SER A 1 412 ? 31.250 -8.275 8.165 1.00 64.88 412 SER A O 1
ATOM 3356 N N . ASP A 1 413 ? 29.804 -7.780 6.521 1.00 67.81 413 ASP A N 1
ATOM 3357 C CA . ASP A 1 413 ? 28.862 -8.888 6.745 1.00 67.81 413 ASP A CA 1
ATOM 3358 C C . ASP A 1 413 ? 28.663 -9.801 5.521 1.00 67.81 413 ASP A C 1
ATOM 3360 O O . ASP A 1 413 ? 27.689 -10.554 5.451 1.00 67.81 413 ASP A O 1
ATOM 3364 N N . LEU A 1 414 ? 29.604 -9.793 4.568 1.00 73.38 414 LEU A N 1
ATOM 3365 C CA . LEU A 1 414 ? 29.543 -10.560 3.310 1.00 73.38 414 LEU A CA 1
ATOM 3366 C C . LEU A 1 414 ? 29.172 -12.043 3.491 1.00 73.38 414 LEU A C 1
ATOM 3368 O O . LEU A 1 414 ? 28.388 -12.580 2.714 1.00 73.38 414 LEU A O 1
ATOM 3372 N N . ASN A 1 415 ? 29.698 -12.697 4.531 1.00 75.06 415 ASN A N 1
ATOM 3373 C CA . ASN A 1 415 ? 29.449 -14.120 4.799 1.00 75.06 415 ASN A CA 1
ATOM 3374 C C . ASN A 1 415 ? 28.044 -14.410 5.360 1.00 75.06 415 ASN A C 1
ATOM 3376 O O . ASN A 1 415 ? 27.644 -15.571 5.433 1.00 75.06 415 ASN A O 1
ATOM 3380 N N . SER A 1 416 ? 27.309 -13.382 5.789 1.00 79.62 416 SER A N 1
ATOM 3381 C CA . SER A 1 416 ? 25.962 -13.512 6.357 1.00 79.62 416 SER A CA 1
ATOM 3382 C C . SER A 1 416 ? 24.847 -13.361 5.317 1.00 79.62 416 SER A C 1
ATOM 3384 O O . SER A 1 416 ? 23.684 -13.633 5.628 1.00 79.62 416 SER A O 1
ATOM 3386 N N . VAL A 1 417 ? 25.190 -12.936 4.094 1.00 84.62 417 VAL A N 1
ATOM 3387 C CA . VAL A 1 417 ? 24.230 -12.713 3.009 1.00 84.62 417 VAL A CA 1
ATOM 3388 C C . VAL A 1 417 ? 23.714 -14.060 2.507 1.00 84.62 417 VAL A C 1
ATOM 3390 O O . VAL A 1 417 ? 24.467 -14.853 1.945 1.00 84.62 417 VAL A O 1
ATOM 3393 N N . LYS A 1 418 ? 22.419 -14.311 2.710 1.00 86.94 418 LYS A N 1
ATOM 3394 C CA . LYS A 1 418 ? 21.707 -15.494 2.200 1.00 86.94 418 LYS A CA 1
ATOM 3395 C C . LYS A 1 418 ? 20.640 -15.136 1.164 1.00 86.94 418 LYS A C 1
ATOM 3397 O O . LYS A 1 418 ? 20.269 -15.995 0.373 1.00 86.94 418 LYS A O 1
ATOM 3402 N N . GLY A 1 419 ? 20.147 -13.897 1.178 1.00 90.50 419 GLY A N 1
ATOM 3403 C CA . GLY A 1 419 ? 19.224 -13.365 0.173 1.00 90.50 419 GLY A CA 1
ATOM 3404 C C . GLY A 1 419 ? 19.937 -12.808 -1.061 1.00 90.50 419 GLY A C 1
ATOM 3405 O O . GLY A 1 419 ? 21.132 -13.044 -1.264 1.00 90.50 419 GLY A O 1
ATOM 3406 N N . ALA A 1 420 ? 19.209 -12.040 -1.874 1.00 93.62 420 ALA A N 1
ATOM 3407 C CA . ALA A 1 420 ? 19.743 -11.392 -3.073 1.00 93.62 420 ALA A CA 1
ATOM 3408 C C . ALA A 1 420 ? 19.088 -10.027 -3.344 1.00 93.62 420 ALA A C 1
ATOM 3410 O O . ALA A 1 420 ? 17.928 -9.805 -3.002 1.00 93.62 420 ALA A O 1
ATOM 3411 N N . ALA A 1 421 ? 19.825 -9.116 -3.981 1.00 94.75 421 ALA A N 1
ATOM 3412 C CA . ALA A 1 421 ? 19.314 -7.820 -4.424 1.00 94.75 421 ALA A CA 1
ATOM 3413 C C . ALA A 1 421 ? 19.810 -7.493 -5.840 1.00 94.75 421 ALA A C 1
ATOM 3415 O O . ALA A 1 421 ? 21.011 -7.365 -6.081 1.00 94.75 421 ALA A O 1
ATOM 3416 N N . LEU A 1 422 ? 18.883 -7.336 -6.780 1.00 96.00 422 LEU A N 1
ATOM 3417 C CA . LEU A 1 422 ? 19.160 -6.967 -8.162 1.00 96.00 422 LEU A CA 1
ATOM 3418 C C . LEU A 1 422 ? 18.660 -5.547 -8.437 1.00 96.00 422 LEU A C 1
ATOM 3420 O O . LEU A 1 422 ? 17.495 -5.234 -8.237 1.00 96.00 422 LEU A O 1
ATOM 3424 N N . PHE A 1 423 ? 19.535 -4.687 -8.930 1.00 95.88 423 PHE A N 1
ATOM 3425 C CA . PHE A 1 423 ? 19.214 -3.331 -9.350 1.00 95.88 423 PHE A CA 1
ATOM 3426 C C . PHE A 1 423 ? 19.166 -3.307 -10.877 1.00 95.88 423 PHE A C 1
ATOM 3428 O O . PHE A 1 423 ? 20.135 -3.716 -11.519 1.00 95.88 423 PHE A O 1
ATOM 3435 N N . ILE A 1 424 ? 18.051 -2.859 -11.449 1.00 94.69 424 ILE A N 1
ATOM 3436 C CA . ILE A 1 424 ? 17.832 -2.788 -12.898 1.00 94.69 424 ILE A CA 1
ATOM 3437 C C . ILE A 1 424 ? 17.664 -1.321 -13.291 1.00 94.69 424 ILE A C 1
ATOM 3439 O O . ILE A 1 424 ? 16.972 -0.566 -12.608 1.00 94.69 424 ILE A O 1
ATOM 3443 N N . VAL A 1 425 ? 18.351 -0.935 -14.361 1.00 93.19 425 VAL A N 1
ATOM 3444 C CA . VAL A 1 425 ? 18.407 0.426 -14.902 1.00 93.19 425 VAL A CA 1
ATOM 3445 C C . VAL A 1 425 ? 18.169 0.357 -16.413 1.00 93.19 425 VAL A C 1
ATOM 3447 O O . VAL A 1 425 ? 18.622 -0.590 -17.063 1.00 93.19 425 VAL A O 1
ATOM 3450 N N . ASP A 1 426 ? 17.498 1.352 -16.967 1.00 91.75 426 ASP A N 1
ATOM 3451 C CA . ASP A 1 426 ? 17.317 1.551 -18.400 1.00 91.75 426 ASP A CA 1
ATOM 3452 C C . ASP A 1 426 ? 18.619 2.048 -19.057 1.00 91.75 426 ASP A C 1
ATOM 3454 O O . ASP A 1 426 ? 19.578 2.486 -18.405 1.00 91.75 426 ASP A O 1
ATOM 3458 N N . THR A 1 427 ? 18.691 1.960 -20.385 1.00 89.25 427 THR A N 1
ATOM 3459 C CA . THR A 1 427 ? 19.759 2.602 -21.158 1.00 89.25 427 THR A CA 1
ATOM 3460 C C . THR A 1 427 ? 19.285 3.932 -21.718 1.00 89.25 427 THR A C 1
ATOM 3462 O O . THR A 1 427 ? 18.571 3.970 -22.714 1.00 89.25 427 THR A O 1
ATOM 3465 N N . ASP A 1 428 ? 19.781 5.022 -21.135 1.00 80.19 428 ASP A N 1
ATOM 3466 C CA . ASP A 1 428 ? 19.591 6.380 -21.649 1.00 80.19 428 ASP A CA 1
ATOM 3467 C C . ASP A 1 428 ? 20.623 6.758 -22.730 1.00 80.19 428 ASP A C 1
ATOM 3469 O O . ASP A 1 428 ? 21.800 6.394 -22.646 1.00 80.19 428 ASP A O 1
ATOM 3473 N N . GLU A 1 429 ? 20.233 7.630 -23.675 1.00 64.31 429 GLU A N 1
ATOM 3474 C CA . GLU A 1 429 ? 21.152 8.264 -24.649 1.00 64.31 429 GLU A CA 1
ATOM 3475 C C . GLU A 1 429 ? 22.305 9.021 -23.971 1.00 64.31 429 GLU A C 1
ATOM 3477 O O . GLU A 1 429 ? 23.401 9.157 -24.519 1.00 64.31 429 GLU A O 1
ATOM 3482 N N . ARG A 1 430 ? 22.046 9.544 -22.769 1.00 56.97 430 ARG A N 1
ATOM 3483 C CA . ARG A 1 430 ? 22.988 10.317 -21.960 1.00 56.97 430 ARG A CA 1
ATOM 3484 C C . ARG A 1 430 ? 23.265 9.575 -20.668 1.00 56.97 430 ARG A C 1
ATOM 3486 O O . ARG A 1 430 ? 22.910 10.060 -19.597 1.00 56.97 430 ARG A O 1
ATOM 3493 N N . THR A 1 431 ? 23.904 8.411 -20.746 1.00 53.16 431 THR A N 1
ATOM 3494 C CA . THR A 1 431 ? 24.449 7.797 -19.530 1.00 53.16 431 THR A CA 1
ATOM 3495 C C . THR A 1 431 ? 25.324 8.845 -18.840 1.00 53.16 431 THR A C 1
ATOM 3497 O O . THR A 1 431 ? 26.329 9.282 -19.405 1.00 53.16 431 THR A O 1
ATOM 3500 N N . SER A 1 432 ? 24.934 9.308 -17.649 1.00 52.41 432 SER A N 1
ATOM 3501 C CA . SER A 1 432 ? 25.863 10.073 -16.830 1.00 52.41 432 SER A CA 1
ATOM 3502 C C . SER A 1 432 ? 27.082 9.174 -16.625 1.00 52.41 432 SER A C 1
ATOM 3504 O O . SER A 1 432 ? 26.930 7.999 -16.283 1.00 52.41 432 SER A O 1
ATOM 3506 N N . ASN A 1 433 ? 28.288 9.689 -16.880 1.00 53.03 433 ASN A N 1
ATOM 3507 C CA . ASN A 1 433 ? 29.562 8.961 -16.744 1.00 53.03 433 ASN A CA 1
ATOM 3508 C C . ASN A 1 433 ? 29.860 8.513 -15.293 1.00 53.03 433 ASN A C 1
ATOM 3510 O O . ASN A 1 433 ? 30.997 8.170 -14.963 1.00 53.03 433 ASN A O 1
ATOM 3514 N N . ASP A 1 434 ? 28.857 8.534 -14.417 1.00 65.31 434 ASP A N 1
ATOM 3515 C CA . ASP A 1 434 ? 28.921 8.131 -13.027 1.00 65.31 434 ASP A CA 1
ATOM 3516 C C . ASP A 1 434 ? 28.981 6.608 -12.981 1.00 65.31 434 ASP A C 1
ATOM 3518 O O . ASP A 1 434 ? 27.966 5.902 -12.914 1.00 65.31 434 ASP A O 1
ATOM 3522 N N . ARG A 1 435 ? 30.215 6.115 -13.089 1.00 78.00 435 ARG A N 1
ATOM 3523 C CA . ARG A 1 435 ? 30.557 4.730 -12.805 1.00 78.00 435 ARG A CA 1
ATOM 3524 C C . ARG A 1 435 ? 30.221 4.437 -11.353 1.00 78.00 435 ARG A C 1
ATOM 3526 O O . ARG A 1 435 ? 30.606 5.195 -10.468 1.00 78.00 435 ARG A O 1
ATOM 3533 N N . VAL A 1 436 ? 29.562 3.311 -11.119 1.00 84.44 436 VAL A N 1
ATOM 3534 C CA . VAL A 1 436 ? 29.291 2.827 -9.763 1.00 84.44 436 VAL A CA 1
ATOM 3535 C C . VAL A 1 436 ? 30.328 1.789 -9.359 1.00 84.44 436 VAL A C 1
ATOM 3537 O O . VAL A 1 436 ? 30.930 1.112 -10.199 1.00 84.44 436 VAL A O 1
ATOM 3540 N N . ASN A 1 437 ? 30.531 1.641 -8.053 1.00 84.00 437 ASN A N 1
ATOM 3541 C CA . ASN A 1 437 ? 31.457 0.649 -7.517 1.00 84.00 437 ASN A CA 1
ATOM 3542 C C . ASN A 1 437 ? 31.055 -0.773 -7.922 1.00 84.00 437 ASN A C 1
ATOM 3544 O O . ASN A 1 437 ? 29.872 -1.119 -7.942 1.00 84.00 437 ASN A O 1
ATOM 3548 N N . THR A 1 438 ? 32.045 -1.622 -8.195 1.00 81.00 438 THR A N 1
ATOM 3549 C CA . THR A 1 438 ? 31.798 -3.031 -8.515 1.00 81.00 438 THR A CA 1
ATOM 3550 C C . THR A 1 438 ? 31.079 -3.743 -7.363 1.00 81.00 438 THR A C 1
ATOM 3552 O O . THR A 1 438 ? 31.336 -3.417 -6.194 1.00 81.00 438 THR A O 1
ATOM 3555 N N . PRO A 1 439 ? 30.216 -4.727 -7.666 1.00 79.88 439 PRO A N 1
ATOM 3556 C CA . PRO A 1 439 ? 29.581 -5.566 -6.658 1.00 79.88 439 PRO A CA 1
ATOM 3557 C C . PRO A 1 439 ? 30.591 -6.168 -5.685 1.00 79.88 439 PRO A C 1
ATOM 3559 O O . PRO A 1 439 ? 31.550 -6.815 -6.109 1.00 79.88 439 PRO A O 1
ATOM 3562 N N . ARG A 1 440 ? 30.381 -5.974 -4.378 1.00 78.25 440 ARG A N 1
ATOM 3563 C CA . ARG A 1 440 ? 31.199 -6.627 -3.341 1.00 78.25 440 ARG A CA 1
ATOM 3564 C C . ARG A 1 440 ? 30.699 -8.032 -2.999 1.00 78.25 440 ARG A C 1
ATOM 3566 O O . ARG A 1 440 ? 31.486 -8.865 -2.564 1.00 78.25 440 ARG A O 1
ATOM 3573 N N . SER A 1 441 ? 29.418 -8.312 -3.245 1.00 80.94 441 SER A N 1
ATOM 3574 C CA . SER A 1 441 ? 28.795 -9.633 -3.101 1.00 80.94 441 SER A CA 1
ATOM 3575 C C . SER A 1 441 ? 28.254 -10.121 -4.442 1.00 80.94 441 SER A C 1
ATOM 3577 O O . SER A 1 441 ? 27.697 -9.340 -5.208 1.00 80.94 441 SER A O 1
ATOM 3579 N N . LYS A 1 442 ? 28.357 -11.429 -4.709 1.00 83.62 442 LYS A N 1
ATOM 3580 C CA . LYS A 1 442 ? 27.758 -12.056 -5.903 1.00 83.62 442 LYS A CA 1
ATOM 3581 C C . LYS A 1 442 ? 26.231 -12.014 -5.888 1.00 83.62 442 LYS A C 1
ATOM 3583 O O . LYS A 1 442 ? 25.619 -12.082 -6.947 1.00 83.62 442 LYS A O 1
ATOM 3588 N N . ASN A 1 443 ? 25.638 -11.880 -4.705 1.00 88.69 443 ASN A N 1
ATOM 3589 C CA . ASN A 1 443 ? 24.195 -11.841 -4.497 1.00 88.69 443 ASN A CA 1
ATOM 3590 C C . ASN A 1 443 ? 23.615 -10.434 -4.706 1.00 88.69 443 ASN A C 1
ATOM 3592 O O . ASN A 1 443 ? 22.404 -10.251 -4.608 1.00 88.69 443 ASN A O 1
ATOM 3596 N N . ILE A 1 444 ? 24.463 -9.429 -4.956 1.00 92.06 444 ILE A N 1
ATOM 3597 C CA . ILE A 1 444 ? 24.046 -8.032 -5.082 1.00 92.06 444 ILE A CA 1
ATOM 3598 C C . ILE A 1 444 ? 24.567 -7.485 -6.387 1.00 92.06 444 ILE A C 1
ATOM 3600 O O . ILE A 1 444 ? 25.749 -7.197 -6.522 1.00 92.06 444 ILE A O 1
ATOM 3604 N N . ASN A 1 445 ? 23.678 -7.350 -7.357 1.00 92.75 445 ASN A N 1
ATOM 3605 C CA . ASN A 1 445 ? 24.053 -7.011 -8.717 1.00 92.75 445 ASN A CA 1
ATOM 3606 C C . ASN A 1 445 ? 23.333 -5.750 -9.156 1.00 92.75 445 ASN A C 1
ATOM 3608 O O . ASN A 1 445 ? 22.171 -5.550 -8.832 1.00 92.75 445 ASN A O 1
ATOM 3612 N N . ILE A 1 446 ? 24.013 -4.936 -9.951 1.00 93.94 446 ILE A N 1
ATOM 3613 C CA . ILE A 1 446 ? 23.406 -3.836 -10.689 1.00 93.94 446 ILE A CA 1
ATOM 3614 C C . ILE A 1 446 ? 23.629 -4.078 -12.179 1.00 93.94 446 ILE A C 1
ATOM 3616 O O . ILE A 1 446 ? 24.746 -4.379 -12.609 1.00 93.94 446 ILE A O 1
ATOM 3620 N N . LYS A 1 447 ? 22.545 -4.037 -12.950 1.00 93.56 447 LYS A N 1
ATOM 3621 C CA . LYS A 1 447 ? 22.519 -4.350 -14.378 1.00 93.56 447 LYS A CA 1
ATOM 3622 C C . LYS A 1 447 ? 21.719 -3.309 -15.135 1.00 93.56 447 LYS A C 1
ATOM 3624 O O . LYS A 1 447 ? 20.853 -2.645 -14.573 1.00 93.56 447 LYS A O 1
ATOM 3629 N N . ARG A 1 448 ? 22.032 -3.192 -16.420 1.00 92.19 448 ARG A N 1
ATOM 3630 C CA . ARG A 1 448 ? 21.354 -2.291 -17.341 1.00 92.19 448 ARG A CA 1
ATOM 3631 C C . ARG A 1 448 ? 20.725 -3.068 -18.494 1.00 92.19 448 ARG A C 1
ATOM 3633 O O . ARG A 1 448 ? 21.361 -3.992 -19.004 1.00 92.19 448 ARG A O 1
ATOM 3640 N N . LEU A 1 449 ? 19.502 -2.705 -18.871 1.00 93.44 449 LEU A N 1
ATOM 3641 C CA . LEU A 1 449 ? 18.791 -3.269 -20.020 1.00 93.44 449 LEU A CA 1
ATOM 3642 C C . LEU A 1 449 ? 19.357 -2.702 -21.320 1.00 93.44 449 LEU A C 1
ATOM 3644 O O . LEU A 1 449 ? 19.489 -1.488 -21.455 1.00 93.44 449 LEU A O 1
ATOM 3648 N N . ILE A 1 450 ? 19.681 -3.565 -22.278 1.00 93.06 450 ILE A N 1
ATOM 3649 C CA . ILE A 1 450 ? 20.086 -3.149 -23.622 1.00 93.06 450 ILE A CA 1
ATOM 3650 C C . ILE A 1 450 ? 19.473 -4.080 -24.663 1.00 93.06 450 ILE A C 1
ATOM 3652 O O . ILE A 1 450 ? 19.550 -5.302 -24.542 1.00 93.06 450 ILE A O 1
ATOM 3656 N N . ASN A 1 451 ? 18.890 -3.513 -25.710 1.00 91.69 451 ASN A N 1
ATOM 3657 C CA . ASN A 1 451 ? 18.482 -4.282 -26.874 1.00 91.69 451 ASN A CA 1
ATOM 3658 C C . ASN A 1 451 ? 19.667 -4.470 -27.827 1.00 91.69 451 ASN A C 1
ATOM 3660 O O . ASN A 1 451 ? 20.275 -3.505 -28.288 1.00 91.69 451 ASN A O 1
ATOM 3664 N N . THR A 1 452 ? 19.998 -5.721 -28.136 1.00 88.94 452 THR A N 1
ATOM 3665 C CA . THR A 1 452 ? 21.000 -6.076 -29.149 1.00 88.94 452 THR A CA 1
ATOM 3666 C C . THR A 1 452 ? 20.331 -6.265 -30.513 1.00 88.94 452 THR A C 1
ATOM 3668 O O . THR A 1 452 ? 19.211 -5.815 -30.736 1.00 88.94 452 THR A O 1
ATOM 3671 N N . SER A 1 453 ? 20.992 -6.895 -31.487 1.00 83.06 453 SER A N 1
ATOM 3672 C CA . SER A 1 453 ? 20.398 -7.086 -32.819 1.00 83.06 453 SER A CA 1
ATOM 3673 C C . SER A 1 453 ? 19.207 -8.054 -32.836 1.00 83.06 453 SER A C 1
ATOM 3675 O O . SER A 1 453 ? 18.434 -8.049 -33.798 1.00 83.06 453 SER A O 1
ATOM 3677 N N . HIS A 1 454 ? 19.062 -8.901 -31.811 1.00 83.88 454 HIS A N 1
ATOM 3678 C CA . HIS A 1 454 ? 18.072 -9.983 -31.795 1.00 83.88 454 HIS A CA 1
ATOM 3679 C C . HIS A 1 454 ? 17.278 -10.087 -30.493 1.00 83.88 454 HIS A C 1
ATOM 3681 O O . HIS A 1 454 ? 16.122 -10.500 -30.541 1.00 83.88 454 HIS A O 1
ATOM 3687 N N . GLU A 1 455 ? 17.862 -9.722 -29.353 1.00 90.56 455 GLU A N 1
ATOM 3688 C CA . GLU A 1 455 ? 17.243 -9.917 -28.044 1.00 90.56 455 GLU A CA 1
ATOM 3689 C C . GLU A 1 455 ? 17.591 -8.791 -27.068 1.00 90.56 455 GLU A C 1
ATOM 3691 O O . GLU A 1 455 ? 18.431 -7.936 -27.344 1.00 90.56 455 GLU A O 1
ATOM 3696 N N . THR A 1 456 ? 16.927 -8.796 -25.918 1.00 93.50 456 THR A N 1
ATOM 3697 C CA . THR A 1 456 ? 17.271 -7.937 -24.784 1.00 93.50 456 THR A CA 1
ATOM 3698 C C . THR A 1 456 ? 18.311 -8.637 -23.910 1.00 93.50 456 THR A C 1
ATOM 3700 O O . THR A 1 456 ? 18.136 -9.799 -23.541 1.00 93.50 456 THR A O 1
ATOM 3703 N N . GLU A 1 457 ? 19.356 -7.919 -23.509 1.00 93.31 457 GLU A N 1
ATOM 3704 C CA . GLU A 1 457 ? 20.391 -8.397 -22.595 1.00 93.31 457 GLU A CA 1
ATOM 3705 C C . GLU A 1 457 ? 20.483 -7.538 -21.324 1.00 93.31 457 GLU A C 1
ATOM 3707 O O . GLU A 1 457 ? 20.156 -6.351 -21.313 1.00 93.31 457 GLU A O 1
ATOM 3712 N N . LEU A 1 458 ? 20.974 -8.153 -20.240 1.00 93.00 458 LEU A N 1
ATOM 3713 C CA . LEU A 1 458 ? 21.330 -7.472 -18.994 1.00 93.00 458 LEU A CA 1
ATOM 3714 C C . LEU A 1 458 ? 22.849 -7.327 -18.914 1.00 93.00 458 LEU A C 1
ATOM 3716 O O . LEU A 1 458 ? 23.560 -8.276 -18.572 1.00 93.00 458 LEU A O 1
ATOM 3720 N N . ILE A 1 459 ? 23.343 -6.129 -19.208 1.00 91.69 459 ILE A N 1
ATOM 3721 C CA . ILE A 1 459 ? 24.777 -5.825 -19.218 1.00 91.69 459 ILE A CA 1
ATOM 3722 C C . ILE A 1 459 ? 25.238 -5.211 -17.897 1.00 91.69 459 ILE A C 1
ATOM 3724 O O . ILE A 1 459 ? 24.442 -4.785 -17.057 1.00 91.69 459 ILE A O 1
ATOM 3728 N N . ASP A 1 460 ? 26.555 -5.181 -17.697 1.00 89.25 460 ASP A N 1
ATOM 3729 C CA . ASP A 1 460 ? 27.146 -4.439 -16.588 1.00 89.25 460 ASP A CA 1
ATOM 3730 C C . ASP A 1 460 ? 26.820 -2.943 -16.697 1.00 89.25 460 ASP A C 1
ATOM 3732 O O . ASP A 1 460 ? 26.899 -2.355 -17.778 1.00 89.25 460 ASP A O 1
ATOM 3736 N N . ILE A 1 461 ? 26.473 -2.325 -15.569 1.00 87.69 461 ILE A N 1
ATOM 3737 C CA . ILE A 1 461 ? 26.119 -0.903 -15.498 1.00 87.69 461 ILE A CA 1
ATOM 3738 C C . ILE A 1 461 ? 27.258 0.022 -15.952 1.00 87.69 461 ILE A C 1
ATOM 3740 O O . ILE A 1 461 ? 26.993 1.112 -16.448 1.00 87.69 461 ILE A O 1
ATOM 3744 N N . ASN A 1 462 ? 28.516 -0.416 -15.823 1.00 87.69 462 ASN A N 1
ATOM 3745 C CA . ASN A 1 462 ? 29.698 0.339 -16.235 1.00 87.69 462 ASN A CA 1
ATOM 3746 C C . ASN A 1 462 ? 30.146 0.019 -17.674 1.00 87.69 462 ASN A C 1
ATOM 3748 O O . ASN A 1 462 ? 31.218 0.463 -18.083 1.00 87.69 462 ASN A O 1
ATOM 3752 N N . SER A 1 463 ? 29.372 -0.769 -18.429 1.00 86.31 463 SER A N 1
ATOM 3753 C CA . SER A 1 463 ? 29.645 -1.065 -19.839 1.00 86.31 463 SER A CA 1
ATOM 3754 C C . SER A 1 463 ? 29.579 0.197 -20.703 1.00 86.31 463 SER A C 1
ATOM 3756 O O . SER A 1 463 ? 28.671 1.014 -20.554 1.00 86.31 463 SER A O 1
ATOM 3758 N N . ASP A 1 464 ? 30.488 0.311 -21.673 1.00 84.00 464 ASP A N 1
ATOM 3759 C CA . ASP A 1 464 ? 30.520 1.424 -22.632 1.00 84.00 464 ASP A CA 1
ATOM 3760 C C . ASP A 1 464 ? 29.428 1.307 -23.723 1.00 84.00 464 ASP A C 1
ATOM 3762 O O . ASP A 1 464 ? 29.276 2.198 -24.558 1.00 84.00 464 ASP A O 1
ATOM 3766 N N . ILE A 1 465 ? 28.650 0.216 -23.735 1.00 84.38 465 ILE A N 1
ATOM 3767 C CA . ILE A 1 465 ? 27.531 0.022 -24.668 1.00 84.38 465 ILE A CA 1
ATOM 3768 C C . ILE A 1 465 ? 26.330 0.834 -24.179 1.00 84.38 465 ILE A C 1
ATOM 3770 O O . ILE A 1 465 ? 25.677 0.454 -23.212 1.00 84.38 465 ILE A O 1
ATOM 3774 N N . THR A 1 466 ? 26.035 1.944 -24.853 1.00 80.75 466 THR A N 1
ATOM 3775 C CA . THR A 1 466 ? 24.931 2.859 -24.498 1.00 80.75 466 THR A CA 1
ATOM 3776 C C . THR A 1 466 ? 23.894 3.019 -25.609 1.00 80.75 466 THR A C 1
ATOM 3778 O O . THR A 1 466 ? 23.022 3.873 -25.513 1.00 80.75 466 THR A O 1
ATOM 3781 N N . ASN A 1 467 ? 24.030 2.267 -26.702 1.00 82.50 467 ASN A N 1
ATOM 3782 C CA . ASN A 1 467 ? 23.142 2.342 -27.855 1.00 82.50 467 ASN A CA 1
ATOM 3783 C C . ASN A 1 467 ? 22.692 0.935 -28.276 1.00 82.50 467 ASN A C 1
ATOM 3785 O O . ASN A 1 467 ? 23.536 0.034 -28.299 1.00 82.50 467 ASN A O 1
ATOM 3789 N N . PRO A 1 468 ? 21.419 0.770 -28.678 1.00 87.06 468 PRO A N 1
ATOM 3790 C CA . PRO A 1 468 ? 20.367 1.789 -28.667 1.00 87.06 468 PRO A CA 1
ATOM 3791 C C . PRO A 1 468 ? 19.884 2.107 -27.237 1.00 87.06 468 PRO A C 1
ATOM 3793 O O . PRO A 1 468 ? 19.991 1.255 -26.354 1.00 87.06 468 PRO A O 1
ATOM 3796 N N . PRO A 1 469 ? 19.326 3.305 -27.001 1.00 88.56 469 PRO A N 1
ATOM 3797 C CA . PRO A 1 469 ? 18.536 3.559 -25.803 1.00 88.56 469 PRO A CA 1
ATOM 3798 C C . PRO A 1 469 ? 17.458 2.488 -25.662 1.00 88.56 469 PRO A C 1
ATOM 3800 O O . PRO A 1 469 ? 16.883 2.066 -26.667 1.00 88.56 469 PRO A O 1
ATOM 3803 N N . THR A 1 470 ? 17.266 1.990 -24.448 1.00 91.81 470 THR A N 1
ATOM 3804 C CA . THR A 1 470 ? 16.401 0.840 -24.179 1.00 91.81 470 THR A CA 1
ATOM 3805 C C . THR A 1 470 ? 15.721 1.046 -22.836 1.00 91.81 470 THR A C 1
ATOM 3807 O O . THR A 1 470 ? 16.403 1.053 -21.811 1.00 91.81 470 THR A O 1
ATOM 3810 N N . GLU A 1 471 ? 14.401 1.184 -22.853 1.00 93.12 471 GLU A N 1
ATOM 3811 C CA . GLU A 1 471 ? 13.555 1.160 -21.656 1.00 93.12 471 GLU A CA 1
ATOM 3812 C C . GLU A 1 471 ? 12.965 -0.246 -21.452 1.00 93.12 471 GLU A C 1
ATOM 3814 O O . GLU A 1 471 ? 12.975 -1.085 -22.362 1.00 93.12 471 GLU A O 1
ATOM 3819 N N . ILE A 1 472 ? 12.408 -0.542 -20.275 1.00 94.19 472 ILE A N 1
ATOM 3820 C CA . ILE A 1 472 ? 11.752 -1.841 -20.053 1.00 94.19 472 ILE A CA 1
ATOM 3821 C C . ILE A 1 472 ? 10.590 -2.085 -21.031 1.00 94.19 472 ILE A C 1
ATOM 3823 O O . ILE A 1 472 ? 10.372 -3.227 -21.442 1.00 94.19 472 ILE A O 1
ATOM 3827 N N . GLU A 1 473 ? 9.886 -1.031 -21.465 1.00 94.25 473 GLU A N 1
ATOM 3828 C CA . GLU A 1 473 ? 8.842 -1.098 -22.491 1.00 94.25 473 GLU A CA 1
ATOM 3829 C C . GLU A 1 473 ? 9.352 -1.624 -23.835 1.00 94.25 473 GLU A C 1
ATOM 3831 O O . GLU A 1 473 ? 8.575 -2.238 -24.568 1.00 94.25 473 GLU A O 1
ATOM 3836 N N . ASP A 1 474 ? 10.640 -1.440 -24.141 1.00 93.44 474 ASP A N 1
ATOM 3837 C CA . ASP A 1 474 ? 11.311 -1.951 -25.341 1.00 93.44 474 ASP A CA 1
ATOM 3838 C C . ASP A 1 474 ? 11.696 -3.435 -25.226 1.00 93.44 474 ASP A C 1
ATOM 3840 O O . ASP A 1 474 ? 12.174 -4.032 -26.195 1.00 93.44 474 ASP A O 1
ATOM 3844 N N . CYS A 1 475 ? 11.503 -4.031 -24.050 1.00 94.31 475 CYS A N 1
ATOM 3845 C CA . CYS A 1 475 ? 11.913 -5.391 -23.704 1.00 94.31 475 CYS A CA 1
ATOM 3846 C C . CYS A 1 475 ? 10.716 -6.355 -23.554 1.00 94.31 475 CYS A C 1
ATOM 3848 O O . CYS A 1 475 ? 10.881 -7.482 -23.075 1.00 94.31 475 CYS A O 1
ATOM 3850 N N . LEU A 1 476 ? 9.508 -5.903 -23.910 1.00 94.81 476 LEU A N 1
ATOM 3851 C CA . LEU A 1 476 ? 8.237 -6.611 -23.726 1.00 94.81 476 LEU A CA 1
ATOM 3852 C C . LEU A 1 476 ? 7.897 -7.528 -24.910 1.00 94.81 476 LEU A C 1
ATOM 3854 O O . LEU A 1 476 ? 8.546 -7.504 -25.955 1.00 94.81 476 LEU A O 1
ATOM 3858 N N . ASP A 1 477 ? 6.844 -8.336 -24.757 1.00 93.81 477 ASP A N 1
ATOM 3859 C CA . ASP A 1 477 ? 6.295 -9.151 -25.843 1.00 93.81 477 ASP A CA 1
ATOM 3860 C C . ASP A 1 477 ? 5.686 -8.224 -26.899 1.00 93.81 477 ASP A C 1
ATOM 3862 O O . ASP A 1 477 ? 4.748 -7.470 -26.626 1.00 93.81 477 ASP A O 1
ATOM 3866 N N . ALA A 1 478 ? 6.231 -8.264 -28.113 1.00 92.81 478 ALA A N 1
ATOM 3867 C CA . ALA A 1 478 ? 5.857 -7.339 -29.172 1.00 92.81 478 ALA A CA 1
ATOM 3868 C C . ALA A 1 478 ? 4.374 -7.427 -29.560 1.00 92.81 478 ALA A C 1
ATOM 3870 O O . ALA A 1 478 ? 3.748 -6.406 -29.865 1.00 92.81 478 ALA A O 1
ATOM 3871 N N . LYS A 1 479 ? 3.795 -8.634 -29.535 1.00 91.69 479 LYS A N 1
ATOM 3872 C CA . LYS A 1 479 ? 2.391 -8.845 -29.889 1.00 91.69 479 LYS A CA 1
ATOM 3873 C C . LYS A 1 479 ? 1.480 -8.233 -28.828 1.00 91.69 479 LYS A C 1
ATOM 3875 O O . LYS A 1 479 ? 0.587 -7.460 -29.166 1.00 91.69 479 LYS A O 1
ATOM 3880 N N . LEU A 1 480 ? 1.733 -8.525 -27.554 1.00 93.62 480 LEU A N 1
ATOM 3881 C CA . LEU A 1 480 ? 0.962 -7.931 -26.460 1.00 93.62 480 LEU A CA 1
ATOM 3882 C C . LEU A 1 480 ? 1.131 -6.410 -26.407 1.00 93.62 480 LEU A C 1
ATOM 3884 O O . LEU A 1 480 ? 0.176 -5.684 -26.127 1.00 93.62 480 LEU A O 1
ATOM 3888 N N . PHE A 1 481 ? 2.331 -5.920 -26.714 1.00 94.44 481 PHE A N 1
ATOM 3889 C CA . PHE A 1 481 ? 2.636 -4.497 -26.743 1.00 94.44 481 PHE A CA 1
ATOM 3890 C C . PHE A 1 481 ? 1.769 -3.756 -27.770 1.00 94.44 481 PHE A C 1
ATOM 3892 O O . PHE A 1 481 ? 1.089 -2.791 -27.415 1.00 94.44 481 PHE A O 1
ATOM 3899 N N . ILE A 1 482 ? 1.718 -4.232 -29.023 1.00 92.81 482 ILE A N 1
ATOM 3900 C CA . ILE A 1 482 ? 0.907 -3.579 -30.063 1.00 92.81 482 ILE A CA 1
ATOM 3901 C C . ILE A 1 482 ? -0.597 -3.722 -29.800 1.00 92.81 482 ILE A C 1
ATOM 3903 O O . ILE A 1 482 ? -1.347 -2.775 -30.027 1.00 92.81 482 ILE A O 1
ATOM 3907 N N . GLU A 1 483 ? -1.048 -4.865 -29.272 1.00 93.12 483 GLU A N 1
ATOM 3908 C CA . GLU A 1 483 ? -2.448 -5.068 -28.876 1.00 93.12 483 GLU A CA 1
ATOM 3909 C C . GLU A 1 483 ? -2.865 -4.083 -27.778 1.00 93.12 483 GLU A C 1
ATOM 3911 O O . GLU A 1 483 ? -3.939 -3.482 -27.855 1.00 93.12 483 GLU A O 1
ATOM 3916 N N . THR A 1 484 ? -1.990 -3.851 -26.798 1.00 94.75 484 THR A N 1
ATOM 3917 C CA . THR A 1 484 ? -2.223 -2.874 -25.726 1.00 94.75 484 THR A CA 1
ATOM 3918 C C . THR A 1 484 ? -2.256 -1.448 -26.273 1.00 94.75 484 THR A C 1
ATOM 3920 O O . THR A 1 484 ? -3.129 -0.669 -25.889 1.00 94.75 484 THR A O 1
ATOM 3923 N N . LEU A 1 485 ? -1.362 -1.106 -27.211 1.00 92.94 485 LEU A N 1
ATOM 3924 C CA . LEU A 1 485 ? -1.373 0.204 -27.869 1.00 92.94 485 LEU A CA 1
ATOM 3925 C C . LEU A 1 485 ? -2.698 0.460 -28.589 1.00 92.94 485 LEU A C 1
ATOM 3927 O O . LEU A 1 485 ? -3.292 1.514 -28.386 1.00 92.94 485 LEU A O 1
ATOM 3931 N N . ILE A 1 486 ? -3.197 -0.511 -29.362 1.00 92.25 486 ILE A N 1
ATOM 3932 C CA . ILE A 1 486 ? -4.482 -0.403 -30.076 1.00 92.25 486 ILE A CA 1
ATOM 3933 C C . ILE A 1 486 ? -5.633 -0.138 -29.105 1.00 92.25 486 ILE A C 1
ATOM 3935 O O . ILE A 1 486 ? -6.485 0.703 -29.374 1.00 92.25 486 ILE A O 1
ATOM 3939 N N . GLN A 1 487 ? -5.666 -0.859 -27.982 1.00 91.44 487 GLN A N 1
ATOM 3940 C CA . GLN A 1 487 ? -6.741 -0.735 -26.997 1.00 91.44 487 GLN A CA 1
ATOM 3941 C C . GLN A 1 487 ? -6.756 0.626 -26.292 1.00 91.44 487 GLN A C 1
ATOM 3943 O O . GLN A 1 487 ? -7.817 1.062 -25.849 1.00 91.44 487 GLN A O 1
ATOM 3948 N N . GLN A 1 488 ? -5.599 1.277 -26.157 1.00 90.88 488 GLN A N 1
ATOM 3949 C CA . GLN A 1 488 ? -5.470 2.523 -25.399 1.00 90.88 488 GLN A CA 1
ATOM 3950 C C . GLN A 1 488 ? -5.399 3.786 -26.241 1.00 90.88 488 GLN A C 1
ATOM 3952 O O . GLN A 1 488 ? -5.736 4.859 -25.739 1.00 90.88 488 GLN A O 1
ATOM 3957 N N . SER A 1 489 ? -4.902 3.685 -27.470 1.00 88.62 489 SER A N 1
ATOM 3958 C CA . SER A 1 489 ? -4.793 4.836 -28.354 1.00 88.62 489 SER A CA 1
ATOM 3959 C C . SER A 1 489 ? -6.181 5.318 -28.758 1.00 88.62 489 SER A C 1
ATOM 3961 O O . SER A 1 489 ? -7.025 4.518 -29.168 1.00 88.62 489 SER A O 1
ATOM 3963 N N . VAL A 1 490 ? -6.406 6.625 -28.689 1.00 89.44 490 VAL A N 1
ATOM 3964 C CA . VAL A 1 490 ? -7.622 7.270 -29.205 1.00 89.44 490 VAL A CA 1
ATOM 3965 C C . VAL A 1 490 ? -7.311 8.046 -30.483 1.00 89.44 490 VAL A C 1
ATOM 3967 O O . VAL A 1 490 ? -6.162 8.390 -30.728 1.00 89.44 490 VAL A O 1
ATOM 3970 N N . GLU A 1 491 ? -8.326 8.366 -31.293 1.00 86.81 491 GLU A N 1
ATOM 3971 C CA . GLU A 1 491 ? -8.146 9.061 -32.585 1.00 86.81 491 GLU A CA 1
ATOM 3972 C C . GLU A 1 491 ? -7.385 10.396 -32.481 1.00 86.81 491 GLU A C 1
ATOM 3974 O O . GLU A 1 491 ? -6.755 10.828 -33.446 1.00 86.81 491 GLU A O 1
ATOM 3979 N N . SER A 1 492 ? -7.425 11.052 -31.316 1.00 86.69 492 SER A N 1
ATOM 3980 C CA . SER A 1 492 ? -6.670 12.281 -31.054 1.00 86.69 492 SER A CA 1
ATOM 3981 C C . SER A 1 492 ? -5.173 12.058 -30.830 1.00 86.69 492 SER A C 1
ATOM 3983 O O . SER A 1 492 ? -4.407 13.013 -30.937 1.00 86.69 492 SER A O 1
ATOM 3985 N N . ASP A 1 493 ? -4.745 10.838 -30.501 1.00 88.31 493 ASP A N 1
ATOM 3986 C CA . ASP A 1 493 ? -3.342 10.530 -30.249 1.00 88.31 493 ASP A CA 1
ATOM 3987 C C . ASP A 1 493 ? -2.589 10.371 -31.576 1.00 88.31 493 ASP A C 1
ATOM 3989 O O . ASP A 1 493 ? -3.009 9.637 -32.473 1.00 88.31 493 ASP A O 1
ATOM 3993 N N . VAL A 1 494 ? -1.405 10.978 -31.690 1.00 88.06 494 VAL A N 1
ATOM 3994 C CA . VAL A 1 494 ? -0.560 10.847 -32.893 1.00 88.06 494 VAL A CA 1
ATOM 3995 C C . VAL A 1 494 ? -0.218 9.378 -33.183 1.00 88.06 494 VAL A C 1
ATOM 3997 O O . VAL A 1 494 ? -0.159 8.974 -34.349 1.00 88.06 494 VAL A O 1
ATOM 4000 N N . ILE A 1 495 ? -0.065 8.557 -32.133 1.00 89.31 495 ILE A N 1
ATOM 4001 C CA . ILE A 1 495 ? 0.231 7.124 -32.254 1.00 89.31 495 ILE A CA 1
ATOM 4002 C C . ILE A 1 495 ? -0.878 6.348 -32.988 1.00 89.31 495 ILE A C 1
ATOM 4004 O O . ILE A 1 495 ? -0.580 5.406 -33.724 1.00 89.31 495 ILE A O 1
ATOM 4008 N N . TYR A 1 496 ? -2.142 6.774 -32.874 1.00 90.81 496 TYR A N 1
ATOM 4009 C CA . TYR A 1 496 ? -3.292 6.097 -33.485 1.00 90.81 496 TYR A CA 1
ATOM 4010 C C . TYR A 1 496 ? -3.134 5.967 -35.004 1.00 90.81 496 TYR A C 1
ATOM 4012 O O . TYR A 1 496 ? -3.391 4.918 -35.593 1.00 90.81 496 TYR A O 1
ATOM 4020 N N . ASN A 1 497 ? -2.610 7.018 -35.639 1.00 89.69 497 ASN A N 1
ATOM 4021 C CA . ASN A 1 497 ? -2.435 7.074 -37.088 1.00 89.69 497 ASN A CA 1
ATOM 4022 C C . ASN A 1 497 ? -1.277 6.205 -37.602 1.00 89.69 497 ASN A C 1
ATOM 4024 O O . ASN A 1 497 ? -1.245 5.868 -38.786 1.00 89.69 497 ASN A O 1
ATOM 4028 N N . VAL A 1 498 ? -0.318 5.840 -36.744 1.00 90.12 498 VAL A N 1
ATOM 4029 C CA . VAL A 1 498 ? 0.849 5.035 -37.143 1.00 90.12 498 VAL A CA 1
ATOM 4030 C C . VAL A 1 498 ? 0.705 3.547 -36.823 1.00 90.12 498 VAL A C 1
ATOM 4032 O O . VAL A 1 498 ? 1.347 2.733 -37.488 1.00 90.12 498 VAL A O 1
ATOM 4035 N N . ILE A 1 499 ? -0.167 3.173 -35.882 1.00 89.56 499 ILE A N 1
ATOM 4036 C CA . ILE A 1 499 ? -0.438 1.777 -35.489 1.00 89.56 499 ILE A CA 1
ATOM 4037 C C . ILE A 1 499 ? -0.742 0.844 -36.680 1.00 89.56 499 ILE A C 1
ATOM 4039 O O . ILE A 1 499 ? -0.146 -0.236 -36.735 1.00 89.56 499 ILE A O 1
ATOM 4043 N N . PRO A 1 500 ? -1.585 1.216 -37.671 1.00 89.25 500 PRO A N 1
ATOM 4044 C CA . PRO A 1 500 ? -1.875 0.338 -38.807 1.00 89.25 500 PRO A CA 1
ATOM 4045 C C . PRO A 1 500 ? -0.645 -0.037 -39.641 1.00 89.25 500 PRO A C 1
ATOM 4047 O O . PRO A 1 500 ? -0.634 -1.085 -40.284 1.00 89.25 500 PRO A O 1
ATOM 4050 N N . ASP A 1 501 ? 0.376 0.822 -39.663 1.00 86.44 501 ASP A N 1
ATOM 4051 C CA . ASP A 1 501 ? 1.634 0.557 -40.360 1.00 86.44 501 ASP A CA 1
ATOM 4052 C C . ASP A 1 501 ? 2.572 -0.322 -39.520 1.00 86.44 501 ASP A C 1
ATOM 4054 O O . ASP A 1 501 ? 3.172 -1.256 -40.048 1.00 86.44 501 ASP A O 1
ATOM 4058 N N . LEU A 1 502 ? 2.626 -0.093 -38.201 1.00 86.69 502 LEU A N 1
ATOM 4059 C CA . LEU A 1 502 ? 3.398 -0.919 -37.261 1.00 86.69 502 LEU A CA 1
ATOM 4060 C C . LEU A 1 502 ? 2.931 -2.382 -37.267 1.00 86.69 502 LEU A C 1
ATOM 4062 O O . LEU A 1 502 ? 3.751 -3.296 -37.275 1.00 86.69 502 LEU A O 1
ATOM 4066 N N . LEU A 1 503 ? 1.616 -2.610 -37.344 1.00 86.31 503 LEU A N 1
ATOM 4067 C CA . LEU A 1 503 ? 1.022 -3.950 -37.397 1.00 86.31 503 LEU A CA 1
ATOM 4068 C C . LEU A 1 503 ? 1.438 -4.769 -38.623 1.00 86.31 503 LEU A C 1
ATOM 4070 O O . LEU A 1 503 ? 1.472 -5.996 -38.552 1.00 86.31 503 LEU A O 1
ATOM 4074 N N . LYS A 1 504 ? 1.729 -4.122 -39.758 1.00 85.31 504 LYS A N 1
ATOM 4075 C CA . LYS A 1 504 ? 2.068 -4.833 -41.002 1.00 85.31 504 LYS A CA 1
ATOM 4076 C C . LYS A 1 504 ? 3.459 -5.455 -40.966 1.00 85.31 504 LYS A C 1
ATOM 4078 O O . LYS A 1 504 ? 3.675 -6.463 -41.629 1.00 85.31 504 LYS A O 1
ATOM 4083 N N . ASN A 1 505 ? 4.374 -4.850 -40.212 1.00 81.06 505 ASN A N 1
ATOM 4084 C CA . ASN A 1 505 ? 5.803 -5.158 -40.247 1.00 81.06 505 ASN A CA 1
ATOM 4085 C C . ASN A 1 505 ? 6.339 -5.638 -38.889 1.00 81.06 505 ASN A C 1
ATOM 4087 O O . ASN A 1 505 ? 7.534 -5.528 -38.634 1.00 81.06 505 ASN A O 1
ATOM 4091 N N . ILE A 1 506 ? 5.465 -6.139 -38.011 1.00 88.88 506 ILE A N 1
ATOM 4092 C CA . ILE A 1 506 ? 5.857 -6.604 -36.680 1.00 88.88 506 ILE A CA 1
ATOM 4093 C C . ILE A 1 506 ? 6.572 -7.963 -36.739 1.00 88.88 506 ILE A C 1
ATOM 4095 O O . ILE A 1 506 ? 6.018 -8.960 -37.207 1.00 88.88 506 ILE A O 1
ATOM 4099 N N . ASP A 1 507 ? 7.787 -8.020 -36.200 1.00 89.06 507 ASP A N 1
ATOM 4100 C CA . ASP A 1 507 ? 8.528 -9.259 -35.957 1.00 89.06 507 ASP A CA 1
ATOM 4101 C C . ASP A 1 507 ? 8.243 -9.770 -34.537 1.00 89.06 507 ASP A C 1
ATOM 4103 O O . ASP A 1 507 ? 8.893 -9.383 -33.569 1.00 89.06 507 ASP A O 1
ATOM 4107 N N . GLN A 1 508 ? 7.255 -10.660 -34.407 1.00 86.75 508 GLN A N 1
ATOM 4108 C CA . GLN A 1 508 ? 6.813 -11.199 -33.111 1.00 86.75 508 GLN A CA 1
ATOM 4109 C C . GLN A 1 508 ? 7.854 -12.093 -32.418 1.00 86.75 508 GLN A C 1
ATOM 4111 O O . GLN A 1 508 ? 7.646 -12.477 -31.271 1.00 86.75 508 GLN A O 1
ATOM 4116 N N . SER A 1 509 ? 8.953 -12.456 -33.093 1.00 86.56 509 SER A N 1
ATOM 4117 C CA . SER A 1 509 ? 10.033 -13.235 -32.474 1.00 86.56 509 SER A CA 1
ATOM 4118 C C . SER A 1 509 ? 10.983 -12.383 -31.626 1.00 86.56 509 SER A C 1
ATOM 4120 O O . SER A 1 509 ? 11.816 -12.933 -30.905 1.00 86.56 509 SER A O 1
ATOM 4122 N N . LYS A 1 510 ? 10.860 -11.054 -31.708 1.00 90.44 510 LYS A N 1
ATOM 4123 C CA . LYS A 1 510 ? 11.736 -10.078 -31.059 1.00 90.44 510 LYS A CA 1
ATOM 4124 C C . LYS A 1 510 ? 11.021 -9.329 -29.934 1.00 90.44 510 LYS A C 1
ATOM 4126 O O . LYS A 1 510 ? 9.790 -9.251 -29.937 1.00 90.44 510 LYS A O 1
ATOM 4131 N N . PRO A 1 511 ? 11.776 -8.741 -28.989 1.00 92.19 511 PRO A N 1
ATOM 4132 C CA . PRO A 1 511 ? 11.201 -7.824 -28.015 1.00 92.19 511 PRO A CA 1
ATOM 4133 C C . PRO A 1 511 ? 10.626 -6.583 -28.711 1.00 92.19 511 PRO A C 1
ATOM 4135 O O . PRO A 1 511 ? 11.069 -6.203 -29.799 1.00 92.19 511 PRO A O 1
ATOM 4138 N N . SER A 1 512 ? 9.644 -5.947 -28.078 1.00 92.88 512 SER A N 1
ATOM 4139 C CA . SER A 1 512 ? 8.887 -4.797 -28.592 1.00 92.88 512 SER A CA 1
ATOM 4140 C C . SER A 1 512 ? 9.762 -3.712 -29.227 1.00 92.88 512 SER A C 1
ATOM 4142 O O . SER A 1 512 ? 9.468 -3.285 -30.338 1.00 92.88 512 SER A O 1
ATOM 4144 N N . GLY A 1 513 ? 10.871 -3.307 -28.610 1.00 89.44 513 GLY A N 1
ATOM 4145 C CA . GLY A 1 513 ? 11.749 -2.259 -29.148 1.00 89.44 513 GLY A CA 1
ATOM 4146 C C . GLY A 1 513 ? 12.490 -2.640 -30.436 1.00 89.44 513 GLY A C 1
ATOM 4147 O O . GLY A 1 513 ? 12.911 -1.764 -31.191 1.00 89.44 513 GLY A O 1
ATOM 4148 N N . LEU A 1 514 ? 12.630 -3.942 -30.713 1.00 90.69 514 LEU A N 1
ATOM 4149 C CA . LEU A 1 514 ? 13.285 -4.496 -31.907 1.00 90.69 514 LEU A CA 1
ATOM 4150 C C . LEU A 1 514 ? 12.297 -5.066 -32.934 1.00 90.69 514 LEU A C 1
ATOM 4152 O O . LEU A 1 514 ? 12.687 -5.375 -34.062 1.00 90.69 514 LEU A O 1
ATOM 4156 N N . ALA A 1 515 ? 11.038 -5.247 -32.540 1.00 90.69 515 ALA A N 1
ATOM 4157 C CA . ALA A 1 515 ? 10.011 -5.878 -33.357 1.00 90.69 515 ALA A CA 1
ATOM 4158 C C . ALA A 1 515 ? 9.446 -4.958 -34.442 1.00 90.69 515 ALA A C 1
ATOM 4160 O O . ALA A 1 515 ? 8.845 -5.448 -35.398 1.00 90.69 515 ALA A O 1
ATOM 4161 N N . PHE A 1 516 ? 9.631 -3.643 -34.309 1.00 86.75 516 PHE A N 1
ATOM 4162 C CA . PHE A 1 516 ? 9.122 -2.656 -35.254 1.00 86.75 516 PHE A CA 1
ATOM 4163 C C . PHE A 1 516 ? 10.268 -1.970 -36.001 1.00 86.75 516 PHE A C 1
ATOM 4165 O O . PHE A 1 516 ? 11.201 -1.439 -35.397 1.00 86.75 516 PHE A O 1
ATOM 4172 N N . ASP A 1 517 ? 10.163 -1.906 -37.328 1.00 81.81 517 ASP A N 1
ATOM 4173 C CA . ASP A 1 517 ? 11.044 -1.077 -38.156 1.00 81.81 517 ASP A CA 1
ATOM 4174 C C . ASP A 1 517 ? 10.570 0.385 -38.121 1.00 81.81 517 ASP A C 1
ATOM 4176 O O . ASP A 1 517 ? 9.874 0.878 -39.014 1.00 81.81 517 ASP A O 1
ATOM 4180 N N . TYR A 1 518 ? 10.855 1.061 -37.006 1.00 81.56 518 TYR A N 1
ATOM 4181 C CA . TYR A 1 518 ? 10.360 2.412 -36.778 1.00 81.56 518 TYR A CA 1
ATOM 4182 C C . TYR A 1 518 ? 10.998 3.439 -37.720 1.00 81.56 518 TYR A C 1
ATOM 4184 O O . TYR A 1 518 ? 12.186 3.764 -37.615 1.00 81.56 518 TYR A O 1
ATOM 4192 N N . ARG A 1 519 ? 10.156 4.109 -38.512 1.00 86.88 519 ARG A N 1
ATOM 4193 C CA . ARG A 1 519 ? 10.476 5.410 -39.115 1.00 86.88 519 ARG A CA 1
ATOM 4194 C C . ARG A 1 519 ? 10.595 6.478 -38.027 1.00 86.88 519 ARG A C 1
ATOM 4196 O O . ARG A 1 519 ? 9.929 6.402 -36.996 1.00 86.88 519 ARG A O 1
ATOM 4203 N N . GLN A 1 520 ? 11.364 7.539 -38.281 1.00 85.50 520 GLN A N 1
ATOM 4204 C CA . GLN A 1 520 ? 11.542 8.633 -37.313 1.00 85.50 520 GLN A CA 1
ATOM 4205 C C . GLN A 1 520 ? 10.209 9.228 -36.829 1.00 85.50 520 GLN A C 1
ATOM 4207 O O . GLN A 1 520 ? 10.045 9.517 -35.649 1.00 85.50 520 GLN A O 1
ATOM 4212 N N . THR A 1 521 ? 9.229 9.366 -37.726 1.00 86.00 521 THR A N 1
ATOM 4213 C CA . THR A 1 521 ? 7.886 9.858 -37.384 1.00 86.00 521 THR A CA 1
ATOM 4214 C C . THR A 1 521 ? 7.150 8.933 -36.415 1.00 86.00 521 THR A C 1
ATOM 4216 O O . THR A 1 521 ? 6.412 9.412 -35.563 1.00 86.00 521 THR A O 1
ATOM 4219 N N . GLN A 1 522 ? 7.370 7.620 -36.514 1.00 89.31 522 GLN A N 1
ATOM 4220 C CA . GLN A 1 522 ? 6.768 6.622 -35.629 1.00 89.31 522 GLN A CA 1
ATOM 4221 C C . GLN A 1 522 ? 7.455 6.613 -34.261 1.00 89.31 522 GLN A C 1
ATOM 4223 O O . GLN A 1 522 ? 6.763 6.564 -33.251 1.00 89.31 522 GLN A O 1
ATOM 4228 N N . ARG A 1 523 ? 8.791 6.756 -34.216 1.00 87.56 523 ARG A N 1
ATOM 4229 C CA . ARG A 1 523 ? 9.530 6.934 -32.949 1.00 87.56 523 ARG A CA 1
ATOM 4230 C C . ARG A 1 523 ? 9.052 8.170 -32.196 1.00 87.56 523 ARG A C 1
ATOM 4232 O O . ARG A 1 523 ? 8.766 8.095 -31.009 1.00 87.56 523 ARG A O 1
ATOM 4239 N N . ASN A 1 524 ? 8.902 9.293 -32.899 1.00 89.44 524 ASN A N 1
ATOM 4240 C CA . ASN A 1 524 ? 8.413 10.529 -32.292 1.00 89.44 524 ASN A CA 1
ATOM 4241 C C . ASN A 1 524 ? 6.988 10.364 -31.740 1.00 89.44 524 ASN A C 1
ATOM 4243 O O . ASN A 1 524 ? 6.731 10.800 -30.624 1.00 89.44 524 ASN A O 1
ATOM 4247 N N . ALA A 1 525 ? 6.095 9.695 -32.481 1.00 90.62 525 ALA A N 1
ATOM 4248 C CA . ALA A 1 525 ? 4.736 9.413 -32.018 1.00 90.62 525 ALA A CA 1
ATOM 4249 C C . ALA A 1 525 ? 4.715 8.520 -30.764 1.00 90.62 525 ALA A C 1
ATOM 4251 O O . ALA A 1 525 ? 3.899 8.739 -29.872 1.00 90.62 525 ALA A O 1
ATOM 4252 N N . MET A 1 526 ? 5.624 7.542 -30.678 1.00 90.25 526 MET A N 1
ATOM 4253 C CA . MET A 1 526 ? 5.770 6.680 -29.502 1.00 90.25 526 MET A CA 1
ATOM 4254 C C . MET A 1 526 ? 6.261 7.462 -28.283 1.00 90.25 526 MET A C 1
ATOM 4256 O O . MET A 1 526 ? 5.663 7.391 -27.210 1.00 90.25 526 MET A O 1
ATOM 4260 N N . ASN A 1 527 ? 7.307 8.269 -28.469 1.00 89.88 527 ASN A N 1
ATOM 4261 C CA . ASN A 1 527 ? 7.860 9.106 -27.409 1.00 89.88 527 ASN A CA 1
ATOM 4262 C C . ASN A 1 527 ? 6.828 10.118 -26.904 1.00 89.88 527 ASN A C 1
ATOM 4264 O O . ASN A 1 527 ? 6.711 10.323 -25.699 1.00 89.88 527 ASN A O 1
ATOM 4268 N N . GLU A 1 528 ? 6.057 10.733 -27.803 1.00 91.69 528 GLU A N 1
ATOM 4269 C CA . GLU A 1 528 ? 4.970 11.646 -27.444 1.00 91.69 528 GLU A CA 1
ATOM 4270 C C . GLU A 1 528 ? 3.891 10.933 -26.625 1.00 91.69 528 GLU A C 1
ATOM 4272 O O . GLU A 1 528 ? 3.499 11.434 -25.573 1.00 91.69 528 GLU A O 1
ATOM 4277 N N . PHE A 1 529 ? 3.473 9.737 -27.053 1.00 91.62 529 PHE A N 1
ATOM 4278 C CA . PHE A 1 529 ? 2.480 8.938 -26.338 1.00 91.62 529 PHE A CA 1
ATOM 4279 C C . PHE A 1 529 ? 2.925 8.619 -24.904 1.00 91.62 529 PHE A C 1
ATOM 4281 O O . PHE A 1 529 ? 2.183 8.885 -23.959 1.00 91.62 529 PHE A O 1
ATOM 4288 N N . PHE A 1 530 ? 4.150 8.122 -24.715 1.00 90.81 530 PHE A N 1
ATOM 4289 C CA . PHE A 1 530 ? 4.660 7.777 -23.383 1.00 90.81 530 PHE A CA 1
ATOM 4290 C C . PHE A 1 530 ? 5.115 8.976 -22.541 1.00 90.81 530 PHE A C 1
ATOM 4292 O O . PHE A 1 530 ? 5.241 8.844 -21.325 1.00 90.81 530 PHE A O 1
ATOM 4299 N N . SER A 1 531 ? 5.298 10.154 -23.145 1.00 88.38 531 SER A N 1
ATOM 4300 C CA . SER A 1 531 ? 5.571 11.401 -22.414 1.00 88.38 531 SER A CA 1
ATOM 4301 C C . SER A 1 531 ? 4.327 11.978 -21.729 1.00 88.38 531 SER A C 1
ATOM 4303 O O . SER A 1 531 ? 4.448 12.876 -20.891 1.00 88.38 531 SER A O 1
ATOM 4305 N N . ILE A 1 532 ? 3.126 11.485 -22.058 1.00 86.62 532 ILE A N 1
ATOM 4306 C CA . ILE A 1 532 ? 1.885 11.898 -21.395 1.00 86.62 532 ILE A CA 1
ATOM 4307 C C . ILE A 1 532 ? 1.932 11.448 -19.921 1.00 86.62 532 ILE A C 1
ATOM 4309 O O . ILE A 1 532 ? 2.100 10.253 -19.651 1.00 86.62 532 ILE A O 1
ATOM 4313 N N . PRO A 1 533 ? 1.745 12.360 -18.943 1.00 82.12 533 PRO A N 1
ATOM 4314 C CA . PRO A 1 533 ? 1.775 12.010 -17.525 1.00 82.12 533 PRO A CA 1
ATOM 4315 C C . PRO A 1 533 ? 0.824 10.857 -17.182 1.00 82.12 533 PRO A C 1
ATOM 4317 O O . PRO A 1 533 ? -0.357 10.896 -17.518 1.00 82.12 533 PRO A O 1
ATOM 4320 N N . GLY A 1 534 ? 1.343 9.829 -16.505 1.00 81.81 534 GLY A N 1
ATOM 4321 C CA . GLY A 1 534 ? 0.587 8.633 -16.113 1.00 81.81 534 GLY A CA 1
ATOM 4322 C C . GLY A 1 534 ? 0.423 7.576 -17.211 1.00 81.81 534 GLY A C 1
ATOM 4323 O O . GLY A 1 534 ? 0.129 6.426 -16.890 1.00 81.81 534 GLY A O 1
ATOM 4324 N N . LYS A 1 535 ? 0.697 7.899 -18.483 1.00 88.69 535 LYS A N 1
ATOM 4325 C CA . LYS A 1 535 ? 0.434 6.981 -19.598 1.00 88.69 535 LYS A CA 1
ATOM 4326 C C . LYS A 1 535 ? 1.264 5.700 -19.535 1.00 88.69 535 LYS A C 1
ATOM 4328 O O . LYS A 1 535 ? 0.714 4.640 -19.799 1.00 88.69 535 LYS A O 1
ATOM 4333 N N . LYS A 1 536 ? 2.541 5.760 -19.132 1.00 91.19 536 LYS A N 1
ATOM 4334 C CA . LYS A 1 536 ? 3.369 4.550 -18.933 1.00 91.19 536 LYS A CA 1
ATOM 4335 C C . LYS A 1 536 ? 2.747 3.578 -17.921 1.00 91.19 536 LYS A C 1
ATOM 4337 O O . LYS A 1 536 ? 2.682 2.379 -18.168 1.00 91.19 536 LYS A O 1
ATOM 4342 N N . VAL A 1 537 ? 2.226 4.098 -16.808 1.00 89.19 537 VAL A N 1
ATOM 4343 C CA . VAL A 1 537 ? 1.579 3.298 -15.753 1.00 89.19 537 VAL A CA 1
ATOM 4344 C C . VAL A 1 537 ? 0.254 2.708 -16.241 1.00 89.19 537 VAL A C 1
ATOM 4346 O O . VAL A 1 537 ? -0.021 1.528 -16.010 1.00 89.19 537 VAL A O 1
ATOM 4349 N N . ASP A 1 538 ? -0.550 3.498 -16.955 1.00 88.94 538 ASP A N 1
ATOM 4350 C CA . ASP A 1 538 ? -1.804 3.035 -17.560 1.00 88.94 538 ASP A CA 1
A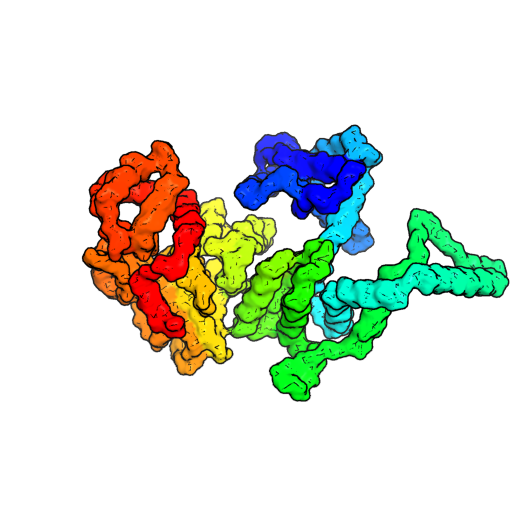TOM 4351 C C . ASP A 1 538 ? -1.552 1.960 -18.627 1.00 88.94 538 ASP A C 1
ATOM 4353 O O . ASP A 1 538 ? -2.270 0.956 -18.698 1.00 88.94 538 ASP A O 1
ATOM 4357 N N . PHE A 1 539 ? -0.511 2.143 -19.441 1.00 94.62 539 PHE A N 1
ATOM 4358 C CA . PHE A 1 539 ? -0.043 1.168 -20.418 1.00 94.62 539 PHE A CA 1
ATOM 4359 C C . PHE A 1 539 ? 0.352 -0.139 -19.734 1.00 94.62 539 PHE A C 1
ATOM 4361 O O . PHE A 1 539 ? -0.249 -1.175 -20.027 1.00 94.62 539 PHE A O 1
ATOM 4368 N N . ALA A 1 540 ? 1.243 -0.076 -18.742 1.00 94.88 540 ALA A N 1
ATOM 4369 C CA . ALA A 1 540 ? 1.689 -1.237 -17.982 1.00 94.88 540 ALA A CA 1
ATOM 4370 C C . ALA A 1 540 ? 0.519 -2.000 -17.344 1.00 94.88 540 ALA A C 1
ATOM 4372 O O . ALA A 1 540 ? 0.407 -3.216 -17.490 1.00 94.88 540 ALA A O 1
ATOM 4373 N N . THR A 1 541 ? -0.411 -1.279 -16.710 1.00 92.38 541 THR A N 1
ATOM 4374 C CA . THR A 1 541 ? -1.574 -1.861 -16.020 1.00 92.38 541 THR A CA 1
ATOM 4375 C C . THR A 1 541 ? -2.503 -2.628 -16.962 1.00 92.38 541 THR A C 1
ATOM 4377 O O . THR A 1 541 ? -3.117 -3.613 -16.551 1.00 92.38 541 THR A O 1
ATOM 4380 N N . ASN A 1 542 ? -2.652 -2.195 -18.215 1.00 93.38 542 ASN A N 1
ATOM 4381 C CA . ASN A 1 542 ? -3.472 -2.924 -19.184 1.00 93.38 542 ASN A CA 1
ATOM 4382 C C . ASN A 1 542 ? -2.687 -4.022 -19.898 1.00 93.38 542 ASN A C 1
ATOM 4384 O O . ASN A 1 542 ? -3.252 -5.089 -20.119 1.00 93.38 542 ASN A O 1
ATOM 4388 N N . TYR A 1 543 ? -1.400 -3.805 -20.174 1.00 95.81 543 TYR A N 1
ATOM 4389 C CA . TYR A 1 543 ? -0.521 -4.823 -20.742 1.00 95.81 543 TYR A CA 1
ATOM 4390 C C . TYR A 1 543 ? -0.545 -6.103 -19.893 1.00 95.81 543 TYR A C 1
ATOM 4392 O O . TYR A 1 543 ? -0.804 -7.191 -20.409 1.00 95.81 543 TYR A O 1
ATOM 4400 N N . ILE A 1 544 ? -0.386 -5.979 -18.566 1.00 94.94 544 ILE A N 1
ATOM 4401 C CA . ILE A 1 544 ? -0.334 -7.139 -17.659 1.00 94.94 544 ILE A CA 1
ATOM 4402 C C . ILE A 1 544 ? -1.637 -7.950 -17.591 1.00 94.94 544 ILE A C 1
ATOM 4404 O O . ILE A 1 544 ? -1.602 -9.107 -17.176 1.00 94.94 544 ILE A O 1
ATOM 4408 N N . LYS A 1 545 ? -2.780 -7.389 -18.015 1.00 93.75 545 LYS A N 1
ATOM 4409 C CA . LYS A 1 545 ? -4.067 -8.112 -18.058 1.00 93.75 545 LYS A CA 1
ATOM 4410 C C . LYS A 1 545 ? -4.087 -9.192 -19.137 1.00 93.75 545 LYS A C 1
ATOM 4412 O O . LYS A 1 545 ? -4.823 -10.164 -19.002 1.00 93.75 545 LYS A O 1
ATOM 4417 N N . SER A 1 546 ? -3.289 -9.009 -20.185 1.00 91.06 546 SER A N 1
ATOM 4418 C CA . SER A 1 546 ? -3.187 -9.928 -21.321 1.00 91.06 546 SER A CA 1
ATOM 4419 C C . SER A 1 546 ? -1.988 -10.877 -21.207 1.00 91.06 546 SER A C 1
ATOM 4421 O O . SER A 1 546 ? -1.843 -11.777 -22.032 1.00 91.06 546 SER A O 1
ATOM 4423 N N . VAL A 1 547 ? -1.131 -10.700 -20.192 1.00 91.00 547 VAL A N 1
ATOM 4424 C CA . VAL A 1 547 ? 0.027 -11.569 -19.942 1.00 91.00 547 VAL A CA 1
ATOM 4425 C C . VAL A 1 547 ? -0.440 -12.926 -19.425 1.00 91.00 547 VAL A C 1
ATOM 4427 O O . VAL A 1 547 ? -1.175 -13.024 -18.441 1.00 91.00 547 VAL A O 1
ATOM 4430 N N . THR A 1 548 ? 0.038 -13.984 -20.073 1.00 83.69 548 THR A N 1
ATOM 4431 C CA . THR A 1 548 ? -0.207 -15.379 -19.693 1.00 83.69 548 THR A CA 1
ATOM 4432 C C . THR A 1 548 ? 1.098 -16.067 -19.284 1.00 83.69 548 THR A C 1
ATOM 4434 O O . THR A 1 548 ? 2.164 -15.620 -19.709 1.00 83.69 548 THR A O 1
ATOM 4437 N N . PRO A 1 549 ? 1.055 -17.195 -18.547 1.00 74.12 549 PRO A N 1
ATOM 4438 C CA . PRO A 1 549 ? 2.262 -17.951 -18.184 1.00 74.12 549 PRO A CA 1
ATOM 4439 C C . PRO A 1 549 ? 3.117 -18.405 -19.383 1.00 74.12 549 PRO A C 1
ATOM 4441 O O . PRO A 1 549 ? 4.303 -18.683 -19.239 1.00 74.12 549 PRO A O 1
ATOM 4444 N N . SER A 1 550 ? 2.537 -18.478 -20.589 1.00 68.25 550 SER A N 1
ATOM 4445 C CA . SER A 1 550 ? 3.272 -18.788 -21.822 1.00 68.25 550 SER A CA 1
ATOM 4446 C C . SER A 1 550 ? 4.099 -17.627 -22.385 1.00 68.25 550 SER A C 1
ATOM 4448 O O . SER A 1 550 ? 4.974 -17.869 -23.216 1.00 68.25 550 SER A O 1
ATOM 4450 N N . ASN A 1 551 ? 3.851 -16.383 -21.963 1.00 76.81 551 ASN A N 1
ATOM 4451 C CA . ASN A 1 551 ? 4.642 -15.228 -22.382 1.00 76.81 551 ASN A CA 1
ATOM 4452 C C . ASN A 1 551 ? 5.958 -15.212 -21.597 1.00 76.81 551 ASN A C 1
ATOM 4454 O O . ASN A 1 551 ? 6.026 -14.703 -20.481 1.00 76.81 551 ASN A O 1
ATOM 4458 N N . ASN A 1 552 ? 7.008 -15.794 -22.175 1.00 77.62 552 ASN A N 1
ATOM 4459 C CA . ASN A 1 552 ? 8.331 -15.838 -21.562 1.00 77.62 552 ASN A CA 1
ATOM 4460 C C . ASN A 1 552 ? 9.258 -14.824 -22.240 1.00 77.62 552 ASN A C 1
ATOM 4462 O O . ASN A 1 552 ? 9.589 -14.981 -23.416 1.00 77.62 552 ASN A O 1
ATOM 4466 N N . LEU A 1 553 ? 9.695 -13.806 -21.496 1.00 87.75 553 LEU A N 1
ATOM 4467 C CA . LEU A 1 553 ? 10.695 -12.856 -21.978 1.00 87.75 553 LEU A CA 1
ATOM 4468 C C . LEU A 1 553 ? 12.100 -13.453 -21.783 1.00 87.75 553 LEU A C 1
ATOM 4470 O O . LEU A 1 553 ? 12.481 -13.734 -20.644 1.00 87.75 553 LEU A O 1
ATOM 4474 N N . PRO A 1 554 ? 12.912 -13.632 -22.845 1.00 88.38 554 PRO A N 1
ATOM 4475 C CA . PRO A 1 554 ? 14.213 -14.297 -22.741 1.00 88.38 554 PRO A CA 1
ATOM 4476 C C . PRO A 1 554 ? 15.145 -13.702 -21.679 1.00 88.38 554 PRO A C 1
ATOM 4478 O O . PRO A 1 554 ? 15.793 -14.450 -20.945 1.00 88.38 554 PRO A O 1
ATOM 4481 N N . TRP A 1 555 ? 15.165 -12.374 -21.545 1.00 91.44 555 TRP A N 1
ATOM 4482 C CA . TRP A 1 555 ? 16.032 -11.663 -20.605 1.00 91.44 555 TRP A CA 1
ATOM 4483 C C . TRP A 1 555 ? 15.678 -11.923 -19.131 1.00 91.44 555 TRP A C 1
ATOM 4485 O O . TRP A 1 555 ? 16.560 -11.858 -18.272 1.00 91.44 555 TRP A O 1
ATOM 4495 N N . LEU A 1 556 ? 14.434 -12.314 -18.818 1.00 92.19 556 LEU A N 1
ATOM 4496 C CA . LEU A 1 556 ? 14.042 -12.692 -17.455 1.00 92.19 556 LEU A CA 1
ATOM 4497 C C . LEU A 1 556 ? 14.759 -13.956 -16.976 1.00 92.19 556 LEU A C 1
ATOM 4499 O O . LEU A 1 556 ? 15.012 -14.099 -15.784 1.00 92.19 556 LEU A O 1
ATOM 4503 N N . LYS A 1 557 ? 15.212 -14.832 -17.883 1.00 90.81 557 LYS A N 1
ATOM 4504 C CA . LYS A 1 557 ? 16.054 -15.983 -17.507 1.00 90.81 557 LYS A CA 1
ATOM 4505 C C . LYS A 1 557 ? 17.349 -15.539 -16.825 1.00 90.81 557 LYS A C 1
ATOM 4507 O O . LYS A 1 557 ? 17.852 -16.227 -15.938 1.00 90.81 557 LYS A O 1
ATOM 4512 N N . HIS A 1 558 ? 17.894 -14.387 -17.220 1.00 90.75 558 HIS A N 1
ATOM 4513 C CA . HIS A 1 558 ? 19.064 -13.807 -16.564 1.00 90.75 558 HIS A CA 1
ATOM 4514 C C . HIS A 1 558 ? 18.710 -13.223 -15.193 1.00 90.75 558 HIS A C 1
ATOM 4516 O O . HIS A 1 558 ? 19.497 -13.385 -14.263 1.00 90.75 558 HIS A O 1
ATOM 4522 N N . VAL A 1 559 ? 17.526 -12.618 -15.043 1.00 93.31 559 VAL A N 1
ATOM 4523 C CA . VAL A 1 559 ? 17.006 -12.180 -13.735 1.00 93.31 559 VAL A CA 1
ATOM 4524 C C . VAL A 1 559 ? 16.880 -13.368 -12.783 1.00 93.31 559 VAL A C 1
ATOM 4526 O O . VAL A 1 559 ? 17.423 -13.314 -11.681 1.00 93.31 559 VAL A O 1
ATOM 4529 N N . PHE A 1 560 ? 16.258 -14.465 -13.225 1.00 93.06 560 PHE A N 1
ATOM 4530 C CA . PHE A 1 560 ? 16.085 -15.674 -12.414 1.00 93.06 560 PHE A CA 1
ATOM 4531 C C . PHE A 1 560 ? 17.423 -16.243 -11.947 1.00 93.06 560 PHE A C 1
ATOM 4533 O O . PHE A 1 560 ? 17.605 -16.524 -10.766 1.00 93.06 560 PHE A O 1
ATOM 4540 N N . LYS A 1 561 ? 18.410 -16.298 -12.848 1.00 92.31 561 LYS A N 1
ATOM 4541 C CA . LYS A 1 561 ? 19.769 -16.735 -12.518 1.00 92.31 561 LYS A CA 1
ATOM 4542 C C . LYS A 1 561 ? 20.467 -15.822 -11.503 1.00 92.31 561 LYS A C 1
ATOM 4544 O O . LYS A 1 561 ? 21.201 -16.315 -10.658 1.00 92.31 561 LYS A O 1
ATOM 4549 N N . LEU A 1 562 ? 20.295 -14.503 -11.599 1.00 91.62 562 LEU A N 1
ATOM 4550 C CA . LEU A 1 562 ? 20.930 -13.547 -10.678 1.00 91.62 562 LEU A CA 1
ATOM 4551 C C . LEU A 1 562 ? 20.295 -13.548 -9.279 1.00 91.62 562 LEU A C 1
ATOM 4553 O O . LEU A 1 562 ? 20.932 -13.087 -8.333 1.00 91.62 562 LEU A O 1
ATOM 4557 N N . LEU A 1 563 ? 19.064 -14.049 -9.157 1.00 90.94 563 LEU A N 1
ATOM 4558 C CA . LEU A 1 563 ? 18.311 -14.145 -7.905 1.00 90.94 563 LEU A CA 1
ATOM 4559 C C . LEU A 1 563 ? 18.208 -15.583 -7.359 1.00 90.94 563 LEU A C 1
ATOM 4561 O O . LEU A 1 563 ? 17.495 -15.795 -6.377 1.00 90.94 563 LEU A O 1
ATOM 4565 N N . ASP A 1 564 ? 18.889 -16.560 -7.975 1.00 87.75 564 ASP A N 1
ATOM 4566 C CA . ASP A 1 564 ? 18.792 -17.996 -7.647 1.00 87.75 564 ASP A CA 1
ATOM 4567 C C . ASP A 1 564 ? 17.326 -18.470 -7.516 1.00 87.75 564 ASP A C 1
ATOM 4569 O O . ASP A 1 564 ? 16.918 -19.021 -6.488 1.00 87.75 564 ASP A O 1
ATOM 4573 N N . LEU A 1 565 ? 16.495 -18.148 -8.515 1.00 86.06 565 LEU A N 1
ATOM 4574 C CA . LEU A 1 565 ? 15.062 -18.483 -8.579 1.00 86.06 565 LEU A CA 1
ATOM 4575 C C . LEU A 1 565 ? 14.762 -19.805 -9.284 1.00 86.06 565 LEU A C 1
ATOM 4577 O O . LEU A 1 565 ? 15.501 -20.162 -10.232 1.00 86.06 565 LEU A O 1
#